Protein AF-A0A2H6NA15-F1 (afdb_monomer_lite)

Radius of gyration: 29.84 Å; chains: 1; bounding box: 79×54×82 Å

Structure (mmCIF, N/CA/C/O backbone):
data_AF-A0A2H6NA15-F1
#
_entry.id   AF-A0A2H6NA15-F1
#
loop_
_atom_site.group_PDB
_atom_site.id
_atom_site.type_symbol
_atom_site.label_atom_id
_atom_site.label_alt_id
_atom_site.label_comp_id
_atom_site.label_asym_id
_atom_site.label_entity_id
_atom_site.label_seq_id
_atom_site.pdbx_PDB_ins_code
_atom_site.Cartn_x
_atom_site.Cartn_y
_atom_site.Cartn_z
_atom_site.occupancy
_atom_site.B_iso_or_equiv
_atom_site.auth_seq_id
_atom_site.auth_comp_id
_atom_site.auth_asym_id
_atom_site.auth_atom_id
_atom_site.pdbx_PDB_model_num
ATOM 1 N N . VAL A 1 1 ? 7.762 -20.486 -12.662 1.00 96.31 1 VAL A N 1
ATOM 2 C CA . VAL A 1 1 ? 8.812 -19.721 -11.947 1.00 96.31 1 VAL A CA 1
ATOM 3 C C . VAL A 1 1 ? 10.244 -20.160 -12.254 1.00 96.31 1 VAL A C 1
ATOM 5 O O . VAL A 1 1 ? 11.024 -19.306 -12.644 1.00 96.31 1 VAL A O 1
ATOM 8 N N . ARG A 1 2 ? 10.634 -21.448 -12.155 1.00 97.88 2 ARG A N 1
ATOM 9 C CA . ARG A 1 2 ? 12.016 -21.881 -12.482 1.00 97.88 2 ARG A CA 1
ATOM 10 C C . ARG A 1 2 ? 12.431 -21.532 -13.916 1.00 97.88 2 ARG A C 1
ATOM 12 O O . ARG A 1 2 ? 13.428 -20.853 -14.122 1.00 97.88 2 ARG A O 1
ATOM 19 N N . CYS A 1 3 ? 11.664 -22.009 -14.896 1.00 98.12 3 CYS A N 1
ATOM 20 C CA . CYS A 1 3 ? 11.923 -21.750 -16.313 1.00 98.12 3 CYS A CA 1
ATOM 21 C C . CYS A 1 3 ? 11.883 -20.244 -16.616 1.00 98.12 3 CYS A C 1
ATOM 23 O O . CYS A 1 3 ? 12.750 -19.741 -17.322 1.00 98.12 3 CYS A O 1
ATOM 25 N N . ASP A 1 4 ? 10.943 -19.519 -15.996 1.00 98.50 4 ASP A N 1
ATOM 26 C CA . ASP A 1 4 ? 10.835 -18.062 -16.120 1.00 98.50 4 ASP A CA 1
ATOM 27 C C . ASP A 1 4 ? 12.110 -17.342 -15.668 1.00 98.50 4 ASP A C 1
ATOM 29 O O . ASP A 1 4 ? 12.527 -16.385 -16.311 1.00 98.50 4 ASP A O 1
ATOM 33 N N . TRP A 1 5 ? 12.759 -17.804 -14.593 1.00 98.62 5 TRP A N 1
ATOM 34 C CA . TRP A 1 5 ? 14.004 -17.205 -14.113 1.00 98.62 5 TRP A CA 1
ATOM 35 C C . TRP A 1 5 ? 15.155 -17.374 -15.110 1.00 98.62 5 TRP A C 1
ATOM 37 O O . TRP A 1 5 ? 15.854 -16.405 -15.391 1.00 98.62 5 TRP A O 1
ATOM 47 N N . TYR A 1 6 ? 15.326 -18.564 -15.695 1.00 98.56 6 TYR A N 1
ATOM 48 C CA . TYR A 1 6 ? 16.365 -18.789 -16.710 1.00 98.56 6 TYR A CA 1
ATOM 49 C C . TYR A 1 6 ? 16.108 -17.989 -17.990 1.00 98.56 6 TYR A C 1
ATOM 51 O O . TYR A 1 6 ? 17.041 -17.419 -18.552 1.00 98.56 6 TYR A O 1
ATOM 59 N N . VAL A 1 7 ? 14.848 -17.901 -18.426 1.00 98.69 7 VAL A N 1
ATOM 60 C CA . VAL A 1 7 ? 14.465 -17.069 -19.576 1.00 98.69 7 VAL A CA 1
ATOM 61 C C . VAL A 1 7 ? 14.709 -15.593 -19.275 1.00 98.69 7 VAL A C 1
ATOM 63 O O . VAL A 1 7 ? 15.292 -14.900 -20.101 1.00 98.69 7 VAL A O 1
ATOM 66 N N . TYR A 1 8 ? 14.341 -15.119 -18.084 1.00 98.81 8 TYR A N 1
ATOM 67 C CA . TYR A 1 8 ? 14.620 -13.752 -17.654 1.00 98.81 8 TYR A CA 1
ATOM 68 C C . TYR A 1 8 ? 16.123 -13.461 -17.625 1.00 98.81 8 TYR A C 1
ATOM 70 O O . TYR A 1 8 ? 16.546 -12.448 -18.170 1.00 98.81 8 TYR A O 1
ATOM 78 N N . ALA A 1 9 ? 16.934 -14.343 -17.033 1.00 98.69 9 ALA A N 1
ATOM 79 C CA . ALA A 1 9 ? 18.386 -14.182 -16.952 1.00 98.69 9 ALA A CA 1
ATOM 80 C C . ALA A 1 9 ? 19.030 -14.086 -18.345 1.00 98.69 9 ALA A C 1
ATOM 82 O O . ALA A 1 9 ? 19.882 -13.230 -18.581 1.00 98.69 9 ALA A O 1
ATOM 83 N N . PHE A 1 10 ? 18.577 -14.926 -19.280 1.00 98.69 10 PHE A N 1
ATOM 84 C CA . PHE A 1 10 ? 18.995 -14.869 -20.677 1.00 98.69 10 PHE A CA 1
ATOM 85 C C . PHE A 1 10 ? 18.565 -13.558 -21.348 1.00 98.69 10 PHE A C 1
ATOM 87 O O . PHE A 1 10 ? 19.422 -12.809 -21.808 1.00 98.69 10 PHE A O 1
ATOM 94 N N . LEU A 1 11 ? 17.261 -13.257 -21.371 1.00 98.69 11 LEU A N 1
ATOM 95 C CA . LEU A 1 11 ? 16.718 -12.094 -22.077 1.00 98.69 11 LEU A CA 1
ATOM 96 C C . LEU A 1 11 ? 17.266 -10.778 -21.529 1.00 98.69 11 LEU A C 1
ATOM 98 O O . LEU A 1 11 ? 17.682 -9.933 -22.312 1.00 98.69 11 LEU A O 1
ATOM 102 N N . SER A 1 12 ? 17.325 -10.623 -20.205 1.00 98.44 12 SER A N 1
ATOM 103 C CA . SER A 1 12 ? 17.877 -9.413 -19.589 1.00 98.44 12 SER A CA 1
ATOM 104 C C . SER A 1 12 ? 19.353 -9.227 -19.944 1.00 98.44 12 SER A C 1
ATOM 106 O O . SER A 1 12 ? 19.792 -8.111 -20.158 1.00 98.44 12 SER A O 1
ATOM 108 N N . SER A 1 13 ? 20.129 -10.292 -20.142 1.00 98.56 13 SER A N 1
ATOM 109 C CA . SER A 1 13 ? 21.535 -10.155 -20.539 1.00 98.56 13 SER A CA 1
ATOM 110 C C . SER A 1 13 ? 21.712 -9.662 -21.985 1.00 98.56 13 SER A C 1
ATOM 112 O O . SER A 1 13 ? 22.730 -9.040 -22.305 1.00 98.56 13 SER A O 1
ATOM 114 N N . LEU A 1 14 ? 20.723 -9.870 -22.864 1.00 98.25 14 LEU A N 1
ATOM 115 C CA . LEU A 1 14 ? 20.804 -9.473 -24.276 1.00 98.25 14 LEU A CA 1
ATOM 116 C C . LEU A 1 14 ? 20.887 -7.958 -24.481 1.00 98.25 14 LEU A C 1
ATOM 118 O O . LEU A 1 14 ? 21.443 -7.520 -25.486 1.00 98.25 14 LEU A O 1
ATOM 122 N N . LEU A 1 15 ? 20.427 -7.160 -23.517 1.00 96.56 15 LEU A N 1
ATOM 123 C CA . LEU A 1 15 ? 20.568 -5.704 -23.557 1.00 96.56 15 LEU A CA 1
ATOM 124 C C . LEU A 1 15 ? 22.048 -5.276 -23.587 1.00 96.56 15 LEU A C 1
ATOM 126 O O . LEU A 1 15 ? 22.415 -4.271 -24.197 1.00 96.56 15 LEU A O 1
ATOM 130 N N . TRP A 1 16 ? 22.926 -6.071 -22.974 1.00 96.94 16 TRP A N 1
ATOM 131 C CA . TRP A 1 16 ? 24.360 -5.799 -22.920 1.00 96.94 16 TRP A CA 1
ATOM 132 C C . TRP A 1 16 ? 25.145 -6.517 -24.015 1.00 96.94 16 TRP A C 1
ATOM 134 O O . TRP A 1 16 ? 26.002 -5.890 -24.638 1.00 96.94 16 TRP A O 1
ATOM 144 N N . VAL A 1 17 ? 24.862 -7.802 -24.253 1.00 98.00 17 VAL A N 1
ATOM 145 C CA . VAL A 1 17 ? 25.697 -8.684 -25.096 1.00 98.00 17 VAL A CA 1
ATOM 146 C C . VAL A 1 17 ? 25.010 -9.141 -26.391 1.00 98.00 17 VAL A C 1
ATOM 148 O O . VAL A 1 17 ? 25.634 -9.789 -27.227 1.00 98.00 17 VAL A O 1
ATOM 151 N N . GLY A 1 18 ? 23.731 -8.807 -26.588 1.00 97.69 18 GLY A N 1
ATOM 152 C CA . GLY A 1 18 ? 22.911 -9.334 -27.683 1.00 97.69 18 GLY A CA 1
ATOM 153 C C . GLY A 1 18 ? 23.485 -9.056 -29.070 1.00 97.69 18 GLY A C 1
ATOM 154 O O . GLY A 1 18 ? 23.516 -9.965 -29.894 1.00 97.69 18 GLY A O 1
ATOM 155 N N . LYS A 1 19 ? 24.023 -7.848 -29.292 1.00 98.19 19 LYS A N 1
ATOM 156 C CA . LYS A 1 19 ? 24.690 -7.470 -30.548 1.00 98.19 19 LYS A CA 1
ATOM 157 C C . LYS A 1 19 ? 25.838 -8.422 -30.895 1.00 98.19 19 LYS A C 1
ATOM 159 O O . LYS A 1 19 ? 25.821 -9.035 -31.953 1.00 98.19 19 LYS A O 1
ATOM 164 N N . GLU A 1 20 ? 26.783 -8.591 -29.974 1.00 97.62 20 GLU A N 1
ATOM 165 C CA . GLU A 1 20 ? 27.986 -9.409 -30.169 1.00 97.62 20 GLU A CA 1
ATOM 166 C C . GLU A 1 20 ? 27.647 -10.890 -30.401 1.00 97.62 20 GLU A C 1
ATOM 168 O O . GLU A 1 20 ? 28.207 -11.539 -31.284 1.00 97.62 20 GLU A O 1
ATOM 173 N N . LEU A 1 21 ? 26.703 -11.437 -29.621 1.00 98.12 21 LEU A N 1
ATOM 174 C CA . LEU A 1 21 ? 26.263 -12.823 -29.793 1.00 98.12 21 LEU A CA 1
ATOM 175 C C . LEU A 1 21 ? 25.589 -13.032 -31.146 1.00 98.12 21 LEU A C 1
ATOM 177 O O . LEU A 1 21 ? 25.849 -14.033 -31.809 1.00 98.12 21 LEU A O 1
ATOM 181 N N . TYR A 1 22 ? 24.734 -12.098 -31.555 1.00 97.94 22 TYR A N 1
ATOM 182 C CA . TYR A 1 22 ? 24.016 -12.198 -32.815 1.00 97.94 22 TYR A CA 1
ATOM 183 C C . TYR A 1 22 ? 24.946 -12.002 -34.020 1.00 97.94 22 TYR A C 1
ATOM 185 O O . TYR A 1 22 ? 24.801 -12.705 -35.007 1.00 97.94 22 TYR A O 1
ATOM 193 N N . GLU A 1 23 ? 25.948 -11.122 -33.936 1.00 97.75 23 GLU A N 1
ATOM 194 C CA . GLU A 1 23 ? 26.949 -10.939 -34.999 1.00 97.75 23 GLU A CA 1
ATOM 195 C C . GLU A 1 23 ? 27.847 -12.174 -35.186 1.00 97.75 23 GLU A C 1
ATOM 197 O O . GLU A 1 23 ? 28.204 -12.513 -36.314 1.00 97.75 23 GLU A O 1
ATOM 202 N N . LYS A 1 24 ? 28.199 -12.878 -34.102 1.00 97.56 24 LYS A N 1
ATOM 203 C CA . LYS A 1 24 ? 29.055 -14.077 -34.170 1.00 97.56 24 LYS A CA 1
ATOM 204 C C . LYS A 1 24 ? 28.301 -15.374 -34.458 1.00 97.56 24 LYS A C 1
ATOM 206 O O . LYS A 1 24 ? 28.903 -16.310 -34.989 1.00 97.56 24 LYS A O 1
ATOM 211 N N . LYS A 1 25 ? 27.049 -15.475 -34.008 1.00 97.94 25 LYS A N 1
ATOM 212 C CA . LYS A 1 25 ? 26.277 -16.723 -33.884 1.00 97.94 25 LYS A CA 1
ATOM 213 C C . LYS A 1 25 ? 24.783 -16.500 -34.145 1.00 97.94 25 LYS A C 1
ATOM 215 O O . LYS A 1 25 ? 23.935 -16.921 -33.359 1.00 97.94 25 LYS A O 1
ATOM 220 N N . ASP A 1 26 ? 24.459 -15.817 -35.240 1.00 97.06 26 ASP A N 1
ATOM 221 C CA . ASP A 1 26 ? 23.088 -15.455 -35.625 1.00 97.06 26 ASP A CA 1
ATOM 222 C C . ASP A 1 26 ? 22.143 -16.666 -35.683 1.00 97.06 26 ASP A C 1
ATOM 224 O O . ASP A 1 26 ? 21.060 -16.649 -35.102 1.00 97.06 26 ASP A O 1
ATOM 228 N N . THR A 1 27 ? 22.581 -17.751 -36.318 1.00 98.06 27 THR A N 1
ATOM 229 C CA . THR A 1 27 ? 21.784 -18.955 -36.553 1.00 98.06 27 THR A CA 1
ATOM 230 C C . THR A 1 27 ? 21.435 -19.650 -35.237 1.00 98.06 27 THR A C 1
ATOM 232 O O . THR A 1 27 ? 20.278 -20.008 -34.998 1.00 98.06 27 THR A O 1
ATOM 235 N N . GLU A 1 28 ? 22.413 -19.818 -34.344 1.00 98.25 28 GLU A N 1
ATOM 236 C CA . GLU A 1 28 ? 22.190 -20.386 -33.016 1.00 98.25 28 GLU A CA 1
ATOM 237 C C . GLU A 1 28 ? 21.327 -19.460 -32.141 1.00 98.25 28 GLU A C 1
ATOM 239 O O . GLU A 1 28 ? 20.437 -19.936 -31.430 1.00 98.25 28 GLU A O 1
ATOM 244 N N . MET A 1 29 ? 21.528 -18.142 -32.225 1.00 98.19 29 MET A N 1
ATOM 245 C CA . MET A 1 29 ? 20.717 -17.159 -31.503 1.00 98.19 29 MET A CA 1
ATOM 246 C C . MET A 1 29 ? 19.254 -17.165 -31.956 1.00 98.19 29 MET A C 1
ATOM 248 O O . MET A 1 29 ? 18.363 -17.141 -31.106 1.00 98.19 29 MET A O 1
ATOM 252 N N . GLU A 1 30 ? 18.976 -17.259 -33.257 1.00 98.00 30 GLU A N 1
ATOM 253 C CA . GLU A 1 30 ? 17.610 -17.394 -33.780 1.00 98.00 30 GLU A CA 1
ATOM 254 C C . GLU A 1 30 ? 16.923 -18.660 -33.268 1.00 98.00 30 GLU A C 1
ATOM 256 O O . GLU A 1 30 ? 15.755 -18.627 -32.873 1.00 98.00 30 GLU A O 1
ATOM 261 N N . HIS A 1 31 ? 17.654 -19.774 -33.196 1.00 98.31 31 HIS A N 1
ATOM 262 C CA . HIS A 1 31 ? 17.119 -21.014 -32.641 1.00 98.31 31 HIS A CA 1
ATOM 263 C C . HIS A 1 31 ? 16.734 -20.869 -31.158 1.00 98.31 31 HIS A C 1
ATOM 265 O O . HIS A 1 31 ? 15.649 -21.298 -30.742 1.00 98.31 31 HIS A O 1
ATOM 271 N N . ILE A 1 32 ? 17.587 -20.218 -30.358 1.00 98.31 32 ILE A N 1
ATOM 272 C CA . ILE A 1 32 ? 17.300 -19.943 -28.944 1.00 98.31 32 ILE A CA 1
ATOM 273 C C . ILE A 1 32 ? 16.090 -19.011 -28.817 1.00 98.31 32 ILE A C 1
ATOM 275 O O . ILE A 1 32 ? 15.167 -19.311 -28.059 1.00 98.31 32 ILE A O 1
ATOM 279 N N . LEU A 1 33 ? 16.046 -17.914 -29.579 1.00 98.31 33 LEU A N 1
ATOM 280 C CA . LEU A 1 33 ? 14.937 -16.957 -29.545 1.00 98.31 33 LEU A CA 1
ATOM 281 C C . LEU A 1 33 ? 13.607 -17.601 -29.964 1.00 98.31 33 LEU A C 1
ATOM 283 O O . LEU A 1 33 ? 12.594 -17.360 -29.312 1.00 98.31 33 LEU A O 1
ATOM 287 N N . SER A 1 34 ? 13.602 -18.474 -30.974 1.00 98.19 34 SER A N 1
ATOM 288 C CA . SER A 1 34 ? 12.413 -19.240 -31.379 1.00 98.19 34 SER A CA 1
ATOM 289 C C . SER A 1 34 ? 11.930 -20.197 -30.277 1.00 98.19 34 SER A C 1
ATOM 291 O O . SER A 1 34 ? 10.726 -20.330 -30.016 1.00 98.19 34 SER A O 1
ATOM 293 N N . THR A 1 35 ? 12.871 -20.824 -29.566 1.00 98.25 35 THR A N 1
ATOM 294 C CA . THR A 1 35 ? 12.565 -21.677 -28.409 1.00 98.25 35 THR A CA 1
ATOM 295 C C . THR A 1 35 ? 11.954 -20.860 -27.270 1.00 98.25 35 THR A C 1
ATOM 297 O O . THR A 1 35 ? 10.938 -21.264 -26.695 1.00 98.25 35 THR A O 1
ATOM 300 N N . VAL A 1 36 ? 12.519 -19.683 -26.978 1.00 98.31 36 VAL A N 1
ATOM 301 C CA . VAL A 1 36 ? 11.973 -18.744 -25.988 1.00 98.31 36 VAL A CA 1
ATOM 302 C C . VAL A 1 36 ? 10.577 -18.281 -26.394 1.00 98.31 36 VAL A C 1
ATOM 304 O O . VAL A 1 36 ? 9.672 -18.337 -25.569 1.00 98.31 36 VAL A O 1
ATOM 307 N N . GLU A 1 37 ? 10.348 -17.908 -27.653 1.00 98.25 37 GLU A N 1
ATOM 308 C CA . GLU A 1 37 ? 9.027 -17.490 -28.137 1.00 98.25 37 GLU A CA 1
ATOM 309 C C . GLU A 1 37 ? 7.973 -18.595 -27.950 1.00 98.25 37 GLU A C 1
ATOM 311 O O . GLU A 1 37 ? 6.856 -18.349 -27.487 1.00 98.25 37 GLU A O 1
ATOM 316 N N . THR A 1 38 ? 8.343 -19.839 -28.263 1.00 98.19 38 THR A N 1
ATOM 317 C CA . THR A 1 38 ? 7.472 -21.006 -28.078 1.00 98.19 38 THR A CA 1
ATOM 318 C C . THR A 1 38 ? 7.145 -21.233 -26.604 1.00 98.19 38 THR A C 1
ATOM 320 O O . THR A 1 38 ? 5.997 -21.535 -26.270 1.00 98.19 38 THR A O 1
ATOM 323 N N . TYR A 1 39 ? 8.132 -21.073 -25.715 1.00 98.19 39 TYR A N 1
ATOM 324 C CA . TYR A 1 39 ? 7.911 -21.116 -24.272 1.00 98.19 39 TYR A CA 1
ATOM 325 C C . TYR A 1 39 ? 6.957 -20.002 -23.833 1.00 98.19 39 TYR A C 1
ATOM 327 O O . TYR A 1 39 ? 5.943 -20.293 -23.201 1.00 98.19 39 TYR A O 1
ATOM 335 N N . MET A 1 40 ? 7.229 -18.757 -24.234 1.00 97.81 40 MET A N 1
ATOM 336 C CA . MET A 1 40 ? 6.446 -17.570 -23.887 1.00 97.81 40 MET A CA 1
ATOM 337 C C . MET A 1 40 ? 4.960 -17.728 -24.231 1.00 97.81 40 MET A C 1
ATOM 339 O O . MET A 1 40 ? 4.115 -17.498 -23.367 1.00 97.81 40 MET A O 1
ATOM 343 N N . LYS A 1 41 ? 4.638 -18.239 -25.429 1.00 96.81 41 LYS A N 1
ATOM 344 C CA . LYS A 1 41 ? 3.254 -18.497 -25.884 1.00 96.81 41 LYS A CA 1
ATOM 345 C C . LYS A 1 41 ? 2.485 -19.520 -25.037 1.00 96.81 41 LYS A C 1
ATOM 347 O O . LYS A 1 41 ? 1.259 -19.538 -25.079 1.00 96.81 41 LYS A O 1
ATOM 352 N N . ARG A 1 42 ? 3.174 -20.392 -24.293 1.00 97.00 42 ARG A N 1
ATOM 353 C CA . ARG A 1 42 ? 2.565 -21.462 -23.477 1.00 97.00 42 ARG A CA 1
ATOM 354 C C . ARG A 1 42 ? 2.486 -21.121 -21.988 1.00 97.00 42 ARG A C 1
ATOM 356 O O . ARG A 1 42 ? 1.949 -21.914 -21.213 1.00 97.00 42 ARG A O 1
ATOM 363 N N . ARG A 1 43 ? 3.050 -19.987 -21.562 1.00 97.81 43 ARG A N 1
ATOM 364 C CA . ARG A 1 43 ? 3.082 -19.596 -20.148 1.00 97.81 43 ARG A CA 1
ATOM 365 C C . ARG A 1 43 ? 1.683 -19.272 -19.643 1.00 97.81 43 ARG A C 1
ATOM 367 O O . ARG A 1 43 ? 0.911 -18.576 -20.295 1.00 97.81 43 ARG A O 1
ATOM 374 N N . GLN A 1 44 ? 1.385 -19.731 -18.433 1.00 97.50 44 GLN A N 1
ATOM 375 C CA . GLN A 1 44 ? 0.144 -19.387 -17.748 1.00 97.50 44 GLN A CA 1
ATOM 376 C C . GLN A 1 44 ? 0.246 -17.991 -17.127 1.00 97.50 44 GLN A C 1
ATOM 378 O O . GLN A 1 44 ? 1.254 -17.650 -16.507 1.00 97.50 44 GLN A O 1
ATOM 383 N N . LYS A 1 45 ? -0.825 -17.204 -17.255 1.00 97.75 45 LYS A N 1
ATOM 384 C CA . LYS A 1 45 ? -0.916 -15.811 -16.777 1.00 97.75 45 LYS A CA 1
ATOM 385 C C . LYS A 1 45 ? -1.887 -15.630 -15.611 1.00 97.75 45 LYS A C 1
ATOM 387 O O . LYS A 1 45 ? -2.354 -14.533 -15.341 1.00 97.75 45 LYS A O 1
ATOM 392 N N . THR A 1 46 ? -2.165 -16.710 -14.887 1.00 98.19 46 THR A N 1
ATOM 393 C CA . THR A 1 46 ? -3.100 -16.740 -13.748 1.00 98.19 46 THR A CA 1
ATOM 394 C C . THR A 1 46 ? -2.711 -15.796 -12.606 1.00 98.19 46 THR A C 1
ATOM 396 O O . THR A 1 46 ? -3.575 -15.360 -11.857 1.00 98.19 46 THR A O 1
ATOM 399 N N . HIS A 1 47 ? -1.425 -15.459 -12.482 1.00 98.25 47 HIS A N 1
ATOM 400 C CA . HIS A 1 47 ? -0.898 -14.562 -11.453 1.00 98.25 47 HIS A CA 1
ATOM 401 C C . HIS A 1 47 ? -1.089 -13.072 -11.772 1.00 98.25 47 HIS A C 1
ATOM 403 O O . HIS A 1 47 ? -0.988 -12.256 -10.863 1.00 98.25 47 HIS A O 1
ATOM 409 N N . VAL A 1 48 ? -1.343 -12.701 -13.034 1.00 98.50 48 VAL A N 1
ATOM 410 C CA . VAL A 1 48 ? -1.344 -11.293 -13.470 1.00 98.50 48 VAL A CA 1
ATOM 411 C C . VAL A 1 48 ? -2.393 -10.458 -12.723 1.00 98.50 48 VAL A C 1
ATOM 413 O O . VAL A 1 48 ? -1.984 -9.482 -12.098 1.00 98.50 48 VAL A O 1
ATOM 416 N N . PRO A 1 49 ? -3.685 -10.848 -12.644 1.00 98.50 49 PRO A N 1
ATOM 417 C CA . PRO A 1 49 ? -4.693 -10.030 -11.958 1.00 98.50 49 PRO A CA 1
ATOM 418 C C . PRO A 1 49 ? -4.399 -9.794 -10.469 1.00 98.50 49 PRO A C 1
ATOM 420 O O . PRO A 1 49 ? -4.820 -8.792 -9.905 1.00 98.50 49 PRO A O 1
ATOM 423 N N . MET A 1 50 ? -3.662 -10.707 -9.824 1.00 98.44 50 MET A N 1
ATOM 424 C CA . MET A 1 50 ? -3.274 -10.582 -8.414 1.00 98.44 50 MET A CA 1
ATOM 425 C C . MET A 1 50 ? -2.119 -9.592 -8.200 1.00 98.44 50 MET A C 1
ATOM 427 O O . MET A 1 50 ? -1.951 -9.083 -7.095 1.00 98.44 50 MET A O 1
ATOM 431 N N . LEU A 1 51 ? -1.303 -9.352 -9.229 1.00 98.75 51 LEU A N 1
ATOM 432 C CA . LEU A 1 51 ? -0.072 -8.562 -9.141 1.00 98.75 51 LEU A CA 1
ATOM 433 C C . LEU A 1 51 ? -0.167 -7.202 -9.843 1.00 98.75 51 LEU A C 1
ATOM 435 O O . LEU A 1 51 ? 0.745 -6.389 -9.708 1.00 98.75 51 LEU A O 1
ATOM 439 N N . GLN A 1 52 ? -1.246 -6.945 -10.581 1.00 98.75 52 GLN A N 1
ATOM 440 C CA . GLN A 1 52 ? -1.497 -5.659 -11.221 1.00 98.75 52 GLN A CA 1
ATOM 441 C C . GLN A 1 52 ? -1.834 -4.574 -10.192 1.00 98.75 52 GLN A C 1
ATOM 443 O O . GLN A 1 52 ? -2.711 -4.754 -9.347 1.00 98.75 52 GLN A O 1
ATOM 448 N N . VAL A 1 53 ? -1.166 -3.421 -10.311 1.00 98.88 53 VAL A N 1
ATOM 449 C CA . VAL A 1 53 ? -1.531 -2.213 -9.553 1.00 98.88 53 VAL A CA 1
ATOM 450 C C . VAL A 1 53 ? -2.842 -1.640 -10.070 1.00 98.88 53 VAL A C 1
ATOM 452 O O . VAL A 1 53 ? -3.684 -1.279 -9.260 1.00 98.88 53 VAL A O 1
ATOM 455 N N . TRP A 1 54 ? -3.040 -1.621 -11.389 1.00 98.81 54 TRP A N 1
ATOM 456 C CA . TRP A 1 54 ? -4.300 -1.264 -12.037 1.00 98.81 54 TRP A CA 1
ATOM 457 C C . TRP A 1 54 ? -4.775 -2.387 -12.943 1.00 98.81 54 TRP A C 1
ATOM 459 O O . TRP A 1 54 ? -3.987 -2.916 -13.727 1.00 98.81 54 TRP A O 1
ATOM 469 N N . SER A 1 55 ? -6.064 -2.716 -12.874 1.00 98.44 55 SER A N 1
ATOM 470 C CA . SER A 1 55 ? -6.667 -3.689 -13.791 1.00 98.44 55 SER A CA 1
ATOM 471 C C . SER A 1 55 ? -7.080 -3.084 -15.137 1.00 98.44 55 SER A C 1
ATOM 473 O O . SER A 1 55 ? -7.420 -3.829 -16.052 1.00 98.44 55 SER A O 1
ATOM 475 N N . ALA A 1 56 ? -7.111 -1.752 -15.270 1.00 98.19 56 ALA A N 1
ATOM 476 C CA . ALA A 1 56 ? -7.377 -1.092 -16.546 1.00 98.19 56 ALA A CA 1
ATOM 477 C C . ALA A 1 56 ? -6.150 -1.136 -17.470 1.00 98.19 56 ALA A C 1
ATOM 479 O O . ALA A 1 56 ? -5.041 -0.807 -17.058 1.00 98.19 56 ALA A O 1
ATOM 480 N N . ASP A 1 57 ? -6.374 -1.434 -18.752 1.00 96.75 57 ASP A N 1
ATOM 481 C CA . ASP A 1 57 ? -5.320 -1.396 -19.780 1.00 96.75 57 ASP A CA 1
ATOM 482 C C . ASP A 1 57 ? -4.989 0.026 -20.261 1.00 96.75 57 ASP A C 1
ATOM 484 O O . ASP A 1 57 ? -4.013 0.240 -20.978 1.00 96.75 57 ASP A O 1
ATOM 488 N N . LYS A 1 58 ? -5.823 1.011 -19.908 1.00 96.94 58 LYS A N 1
ATOM 489 C CA . LYS A 1 58 ? -5.654 2.417 -20.287 1.00 96.94 58 LYS A CA 1
ATOM 490 C C . LYS A 1 58 ? -5.443 3.289 -19.048 1.00 96.94 58 LYS A C 1
ATOM 492 O O . LYS A 1 58 ? -6.129 3.076 -18.051 1.00 96.94 58 LYS A O 1
ATOM 497 N N . PRO A 1 59 ? -4.577 4.314 -19.129 1.00 97.69 59 PRO A N 1
ATOM 498 C CA . PRO A 1 59 ? -3.777 4.689 -20.302 1.00 97.69 59 PRO A CA 1
ATOM 499 C C . PRO A 1 59 ? -2.551 3.792 -20.535 1.00 97.69 59 PRO A C 1
ATOM 501 O O . PRO A 1 59 ? -2.075 3.733 -21.666 1.00 97.69 59 PRO A O 1
ATOM 504 N N . HIS A 1 60 ? -2.090 3.054 -19.517 1.00 98.44 60 HIS A N 1
ATOM 505 C CA . HIS A 1 60 ? -0.961 2.130 -19.645 1.00 98.44 60 HIS A CA 1
ATOM 506 C C . HIS A 1 60 ? -1.316 0.739 -19.109 1.00 98.44 60 HIS A C 1
ATOM 508 O O . HIS A 1 60 ? -1.683 0.626 -17.933 1.00 98.44 60 HIS A O 1
ATOM 514 N N . PRO A 1 61 ? -1.150 -0.324 -19.913 1.00 98.38 61 PRO A N 1
ATOM 515 C CA . PRO A 1 61 ? -1.347 -1.679 -19.432 1.00 98.38 61 PRO A CA 1
ATOM 516 C C . PRO A 1 61 ? -0.260 -2.048 -18.419 1.00 98.38 61 PRO A C 1
ATOM 518 O O . PRO A 1 61 ? 0.920 -1.738 -18.593 1.00 98.38 61 PRO A O 1
ATOM 521 N N . GLN A 1 62 ? -0.666 -2.739 -17.356 1.00 98.62 62 GLN A N 1
ATOM 522 C CA . GLN A 1 62 ? 0.250 -3.307 -16.371 1.00 98.62 62 GLN A CA 1
ATOM 523 C C . GLN A 1 62 ? 0.667 -4.701 -16.855 1.00 98.62 62 GLN A C 1
ATOM 525 O O . GLN A 1 62 ? -0.021 -5.698 -16.610 1.00 98.62 62 GLN A O 1
ATOM 530 N N . GLU A 1 63 ? 1.754 -4.745 -17.624 1.00 98.69 63 GLU A N 1
ATOM 531 C CA . GLU A 1 63 ? 2.195 -5.929 -18.366 1.00 98.69 63 GLU A CA 1
ATOM 532 C C . GLU A 1 63 ? 2.923 -6.952 -17.492 1.00 98.69 63 GLU A C 1
ATOM 534 O O . GLU A 1 63 ? 3.662 -6.618 -16.567 1.00 98.69 63 GLU A O 1
ATOM 539 N N . GLU A 1 64 ? 2.778 -8.232 -17.825 1.00 98.69 64 GLU A N 1
ATOM 540 C CA . GLU A 1 64 ? 3.560 -9.287 -17.189 1.00 98.69 64 GLU A CA 1
ATOM 541 C C . GLU A 1 64 ? 5.047 -9.148 -17.565 1.00 98.69 64 GLU A C 1
ATOM 543 O O . GLU A 1 64 ? 5.387 -8.958 -18.733 1.00 98.69 64 GLU A O 1
ATOM 548 N N . TYR A 1 65 ? 5.944 -9.230 -16.575 1.00 98.75 65 TYR A N 1
ATOM 549 C CA . TYR A 1 65 ? 7.335 -8.775 -16.725 1.00 98.75 65 TYR A CA 1
ATOM 550 C C . TYR A 1 65 ? 8.107 -9.441 -17.874 1.00 98.75 65 TYR A C 1
ATOM 552 O O . TYR A 1 65 ? 8.934 -8.794 -18.515 1.00 98.75 65 TYR A O 1
ATOM 560 N N . LEU A 1 66 ? 7.857 -10.727 -18.145 1.00 98.75 66 LEU A N 1
ATOM 561 C CA . LEU A 1 66 ? 8.520 -11.439 -19.234 1.00 98.75 66 LEU A CA 1
ATOM 562 C C . LEU A 1 66 ? 7.923 -11.105 -20.601 1.00 98.75 66 LEU A C 1
ATOM 564 O O . LEU A 1 66 ? 8.677 -11.083 -21.568 1.00 98.75 66 LEU A O 1
ATOM 568 N N . ASP A 1 67 ? 6.618 -10.840 -20.705 1.00 98.75 67 ASP A N 1
ATOM 569 C CA . ASP A 1 67 ? 6.034 -10.351 -21.965 1.00 98.75 67 ASP A CA 1
ATOM 570 C C . ASP A 1 67 ? 6.579 -8.968 -22.310 1.00 98.75 67 ASP A C 1
ATOM 572 O O . ASP A 1 67 ? 6.994 -8.738 -23.446 1.00 98.75 67 ASP A O 1
ATOM 576 N N . CYS A 1 68 ? 6.648 -8.085 -21.310 1.00 98.75 68 CYS A N 1
ATOM 577 C CA . CYS A 1 68 ? 7.186 -6.740 -21.471 1.00 98.75 68 CYS A CA 1
ATOM 578 C C . CYS A 1 68 ? 8.659 -6.794 -21.910 1.00 98.75 68 CYS A C 1
ATOM 580 O O . CYS A 1 68 ? 9.035 -6.205 -22.924 1.00 98.75 68 CYS A O 1
ATOM 582 N N . LEU A 1 69 ? 9.485 -7.589 -21.214 1.00 98.81 69 LEU A N 1
ATOM 583 C CA . LEU A 1 69 ? 10.891 -7.785 -21.575 1.00 98.81 69 LEU A CA 1
ATOM 584 C C . LEU A 1 69 ? 11.049 -8.430 -22.957 1.00 98.81 69 LEU A C 1
ATOM 586 O O . LEU A 1 69 ? 11.925 -8.045 -23.727 1.00 98.81 69 LEU A O 1
ATOM 590 N N . TRP A 1 70 ? 10.195 -9.390 -23.312 1.00 98.75 70 TRP A N 1
ATOM 591 C CA . TRP A 1 70 ? 10.215 -9.990 -24.642 1.00 98.75 70 TRP A CA 1
ATOM 592 C C . TRP A 1 70 ? 9.924 -8.958 -25.734 1.00 98.75 70 TRP A C 1
ATOM 594 O O . TRP A 1 70 ? 10.665 -8.898 -26.714 1.00 98.75 70 TRP A O 1
ATOM 604 N N . ALA A 1 71 ? 8.911 -8.106 -25.556 1.00 98.69 71 ALA A N 1
ATOM 605 C CA . ALA A 1 71 ? 8.610 -7.018 -26.486 1.00 98.69 71 ALA A CA 1
ATOM 606 C C . ALA A 1 71 ? 9.788 -6.035 -26.620 1.00 98.69 71 ALA A C 1
ATOM 608 O O . ALA A 1 71 ? 10.138 -5.642 -27.736 1.00 98.69 71 ALA A O 1
ATOM 609 N N . GLN A 1 72 ? 10.456 -5.713 -25.507 1.00 98.75 72 GLN A N 1
ATOM 610 C CA . GLN A 1 72 ? 11.659 -4.874 -25.492 1.00 98.75 72 GLN A CA 1
ATOM 611 C C . GLN A 1 72 ? 12.808 -5.493 -26.295 1.00 98.75 72 GLN A C 1
ATOM 613 O O . GLN A 1 72 ? 13.394 -4.830 -27.153 1.00 98.75 72 GLN A O 1
ATOM 618 N N . ILE A 1 73 ? 13.092 -6.783 -26.090 1.00 98.62 73 ILE A N 1
ATOM 619 C CA . ILE A 1 73 ? 14.121 -7.501 -26.853 1.00 98.62 73 ILE A CA 1
ATOM 620 C C . ILE A 1 73 ? 13.759 -7.599 -28.337 1.00 98.62 73 ILE A C 1
ATOM 622 O O . ILE A 1 73 ? 14.627 -7.410 -29.188 1.00 98.62 73 ILE A O 1
ATOM 626 N N . GLN A 1 74 ? 12.491 -7.838 -28.678 1.00 98.50 74 GLN A N 1
ATOM 627 C CA . GLN A 1 74 ? 12.047 -7.863 -30.074 1.00 98.50 74 GLN A CA 1
ATOM 628 C C . GLN A 1 74 ? 12.230 -6.507 -30.759 1.00 98.50 74 GLN A C 1
ATOM 630 O O . GLN A 1 74 ? 12.701 -6.451 -31.897 1.00 98.50 74 GLN A O 1
ATOM 635 N N . LYS A 1 75 ? 11.928 -5.405 -30.061 1.00 98.25 75 LYS A N 1
ATOM 636 C CA . LYS A 1 75 ? 12.224 -4.061 -30.562 1.00 98.25 75 LYS A CA 1
ATOM 637 C C . LYS A 1 75 ? 13.729 -3.853 -30.752 1.00 98.25 75 LYS A C 1
ATOM 639 O O . LYS A 1 75 ? 14.131 -3.418 -31.825 1.00 98.25 75 LYS A O 1
ATOM 644 N N . MET A 1 76 ? 14.558 -4.210 -29.771 1.00 97.81 76 MET A N 1
ATOM 645 C CA . MET A 1 76 ? 16.018 -4.079 -29.876 1.00 97.81 76 MET A CA 1
ATOM 646 C C . MET A 1 76 ? 16.589 -4.892 -31.047 1.00 97.81 76 MET A C 1
ATOM 648 O O . MET A 1 76 ? 17.426 -4.393 -31.795 1.00 97.81 76 MET A O 1
ATOM 652 N N . LYS A 1 77 ? 16.102 -6.119 -31.260 1.00 98.00 77 LYS A N 1
ATOM 653 C CA . LYS A 1 77 ? 16.462 -6.949 -32.417 1.00 98.00 77 LYS A CA 1
ATOM 654 C C . LYS A 1 77 ? 16.076 -6.271 -33.735 1.00 98.00 77 LYS A C 1
ATOM 656 O O . LYS A 1 77 ? 16.889 -6.225 -34.657 1.00 98.00 77 LYS A O 1
ATOM 661 N N . LYS A 1 78 ? 14.857 -5.723 -33.823 1.00 97.94 78 LYS A N 1
ATOM 662 C CA . LYS A 1 78 ? 14.381 -4.963 -34.993 1.00 97.94 78 LYS A CA 1
ATOM 663 C C . LYS A 1 78 ? 15.249 -3.731 -35.268 1.00 97.94 78 LYS A C 1
ATOM 665 O O . LYS A 1 78 ? 15.485 -3.408 -36.426 1.00 97.94 78 LYS A O 1
ATOM 670 N N . ASP A 1 79 ? 15.764 -3.105 -34.217 1.00 97.56 79 ASP A N 1
ATOM 671 C CA . ASP A 1 79 ? 16.665 -1.953 -34.285 1.00 97.56 79 ASP A CA 1
ATOM 672 C C . ASP A 1 79 ? 18.147 -2.369 -34.425 1.00 97.56 79 ASP A C 1
ATOM 674 O O . ASP A 1 79 ? 19.056 -1.632 -34.042 1.00 97.56 79 ASP A O 1
ATOM 678 N N . HIS A 1 80 ? 18.411 -3.560 -34.975 1.00 97.62 80 HIS A N 1
ATOM 679 C CA . HIS A 1 80 ? 19.754 -4.094 -35.235 1.00 97.62 80 HIS A CA 1
ATOM 680 C C . HIS A 1 80 ? 20.659 -4.128 -33.994 1.00 97.62 80 HIS A C 1
ATOM 682 O O . HIS A 1 80 ? 21.852 -3.810 -34.060 1.00 97.62 80 HIS A O 1
ATOM 688 N N . TRP A 1 81 ? 20.078 -4.498 -32.851 1.00 97.69 81 TRP A N 1
ATOM 689 C CA . TRP A 1 81 ? 20.754 -4.594 -31.557 1.00 97.69 81 TRP A CA 1
ATOM 690 C C . TRP A 1 81 ? 21.454 -3.300 -31.120 1.00 97.69 81 TRP A C 1
ATOM 692 O O . TRP A 1 81 ? 22.428 -3.343 -30.366 1.00 97.69 81 TRP A O 1
ATOM 702 N N . GLN A 1 82 ? 20.979 -2.149 -31.601 1.00 95.25 82 GLN A N 1
ATOM 703 C CA . GLN A 1 82 ? 21.444 -0.841 -31.154 1.00 95.25 82 GLN A CA 1
ATOM 704 C C . GLN A 1 82 ? 20.562 -0.324 -30.017 1.00 95.25 82 GLN A C 1
ATOM 706 O O . GLN A 1 82 ? 19.340 -0.441 -30.052 1.00 95.25 82 GLN A O 1
ATOM 711 N N . GLU A 1 83 ? 21.200 0.288 -29.027 1.00 93.44 83 GLU A N 1
ATOM 712 C CA . GLU A 1 83 ? 20.561 0.977 -27.906 1.00 93.44 83 GLU A CA 1
ATOM 713 C C . GLU A 1 83 ? 21.332 2.263 -27.602 1.00 93.44 83 GLU A C 1
ATOM 715 O O . GLU A 1 83 ? 22.459 2.447 -28.074 1.00 93.44 83 GLU A O 1
ATOM 720 N N . ARG A 1 84 ? 20.705 3.191 -26.878 1.00 89.81 84 ARG A N 1
ATOM 721 C CA . ARG A 1 84 ? 21.253 4.547 -26.693 1.00 89.81 84 ARG A CA 1
ATOM 722 C C . ARG A 1 84 ? 21.660 4.875 -25.261 1.00 89.81 84 ARG A C 1
ATOM 724 O O . ARG A 1 84 ? 22.110 5.987 -25.011 1.00 89.81 84 ARG A O 1
ATOM 731 N N . HIS A 1 85 ? 21.525 3.971 -24.304 1.00 93.81 85 HIS A N 1
ATOM 732 C CA . HIS A 1 85 ? 21.607 4.344 -22.893 1.00 93.81 85 HIS A CA 1
ATOM 733 C C . HIS A 1 85 ? 22.850 3.822 -22.176 1.00 93.81 85 HIS A C 1
ATOM 735 O O . HIS A 1 85 ? 23.467 4.567 -21.414 1.00 93.81 85 HIS A O 1
ATOM 741 N N . ILE A 1 86 ? 23.242 2.572 -22.424 1.00 94.56 86 ILE A N 1
ATOM 742 C CA . ILE A 1 86 ? 24.249 1.866 -21.627 1.00 94.56 86 ILE A CA 1
ATOM 743 C C . ILE A 1 86 ? 25.632 2.511 -21.826 1.00 94.56 86 ILE A C 1
ATOM 745 O O . ILE A 1 86 ? 26.157 2.521 -22.945 1.00 94.56 86 ILE A O 1
ATOM 749 N N . PRO A 1 87 ? 26.291 3.012 -20.764 1.00 93.06 87 PRO A N 1
ATOM 750 C CA . PRO A 1 87 ? 27.683 3.427 -20.861 1.00 93.06 87 PRO A CA 1
ATOM 751 C C . PRO A 1 87 ? 28.571 2.192 -21.058 1.00 93.06 87 PRO A C 1
ATOM 753 O O . PRO A 1 87 ? 28.499 1.226 -20.297 1.00 93.06 87 PRO A O 1
ATOM 756 N N . ARG A 1 88 ? 29.438 2.224 -22.077 1.00 93.62 88 ARG A N 1
ATOM 757 C CA . ARG A 1 88 ? 30.335 1.113 -22.443 1.00 93.62 88 ARG A CA 1
ATOM 758 C C . ARG A 1 88 ? 31.802 1.564 -22.396 1.00 93.62 88 ARG A C 1
ATOM 760 O O . ARG A 1 88 ? 32.405 1.760 -23.449 1.00 93.62 88 ARG A O 1
ATOM 767 N N . PRO A 1 89 ? 32.400 1.743 -21.198 1.00 94.50 89 PRO A N 1
ATOM 768 C CA . PRO A 1 89 ? 33.761 2.276 -21.064 1.00 94.50 89 PRO A CA 1
ATOM 769 C C . PRO A 1 89 ? 34.823 1.478 -21.826 1.00 94.50 89 PRO A C 1
ATOM 771 O O . PRO A 1 89 ? 35.795 2.055 -22.301 1.00 94.50 89 PRO A O 1
ATOM 774 N N . TYR A 1 90 ? 34.624 0.166 -21.985 1.00 95.06 90 TYR A N 1
ATOM 775 C CA . TYR A 1 90 ? 35.533 -0.715 -22.722 1.00 95.06 90 TYR A CA 1
ATOM 776 C C . TYR A 1 90 ? 35.716 -0.321 -24.196 1.00 95.06 90 TYR A C 1
ATOM 778 O O . TYR A 1 90 ? 36.764 -0.619 -24.756 1.00 95.06 90 TYR A O 1
ATOM 786 N N . LEU A 1 91 ? 34.771 0.407 -24.808 1.00 93.75 91 LEU A N 1
ATOM 787 C CA . LEU A 1 91 ? 34.922 0.914 -26.180 1.00 93.75 91 LEU A CA 1
ATOM 788 C C . LEU A 1 91 ? 36.080 1.915 -26.316 1.00 93.75 91 LEU A C 1
ATOM 790 O O . LEU A 1 91 ? 36.660 2.037 -27.388 1.00 93.75 91 LEU A O 1
ATOM 794 N N . ALA A 1 92 ? 36.458 2.608 -25.236 1.00 95.62 92 ALA A N 1
ATOM 795 C CA . ALA A 1 92 ? 37.620 3.500 -25.233 1.00 95.62 92 ALA A CA 1
ATOM 796 C C . ALA A 1 92 ? 38.964 2.744 -25.234 1.00 95.62 92 ALA A C 1
ATOM 798 O O . ALA A 1 92 ? 40.013 3.358 -25.415 1.00 95.62 92 ALA A O 1
ATOM 799 N N . PHE A 1 93 ? 38.938 1.425 -25.026 1.00 96.12 93 PHE A N 1
ATOM 800 C CA . PHE A 1 93 ? 40.115 0.562 -24.928 1.00 96.12 93 PHE A CA 1
ATOM 801 C C . PHE A 1 93 ? 40.152 -0.493 -26.039 1.00 96.12 93 PHE A C 1
ATOM 803 O O . PHE A 1 93 ? 40.830 -1.506 -25.886 1.00 96.12 93 PHE A O 1
ATOM 810 N N . ASP A 1 94 ? 39.446 -0.264 -27.149 1.00 92.88 94 ASP A N 1
ATOM 811 C CA . ASP A 1 94 ? 39.323 -1.215 -28.261 1.00 92.88 94 ASP A CA 1
ATOM 812 C C . ASP A 1 94 ? 40.691 -1.731 -28.739 1.00 92.88 94 ASP A C 1
ATOM 814 O O . ASP A 1 94 ? 40.934 -2.934 -28.760 1.00 92.88 94 ASP A O 1
ATOM 818 N N . SER A 1 95 ? 41.655 -0.826 -28.947 1.00 92.44 95 SER A N 1
ATOM 819 C CA . SER A 1 95 ? 43.016 -1.181 -29.371 1.00 92.44 95 SER A CA 1
ATOM 820 C C . SER A 1 95 ? 43.751 -2.114 -28.403 1.00 92.44 95 SER A C 1
ATOM 822 O O . SER A 1 95 ? 44.610 -2.873 -28.828 1.00 92.44 95 SER A O 1
ATOM 824 N N . VAL A 1 96 ? 43.440 -2.053 -27.105 1.00 94.56 96 VAL A N 1
ATOM 825 C CA . VAL A 1 96 ? 44.057 -2.909 -26.080 1.00 94.56 96 VAL A CA 1
ATOM 826 C C . VAL A 1 96 ? 43.299 -4.230 -25.962 1.00 94.56 96 VAL A C 1
ATOM 828 O O . VAL A 1 96 ? 43.902 -5.294 -25.853 1.00 94.56 96 VAL A O 1
ATOM 831 N N . LEU A 1 97 ? 41.966 -4.177 -25.977 1.00 94.25 97 LEU A N 1
ATOM 832 C CA . LEU A 1 97 ? 41.116 -5.344 -25.751 1.00 94.25 97 LEU A CA 1
ATOM 833 C C . LEU A 1 97 ? 41.063 -6.284 -26.962 1.00 94.25 97 LEU A C 1
ATOM 835 O O . LEU A 1 97 ? 40.895 -7.485 -26.767 1.00 94.25 97 LEU A O 1
ATOM 839 N N . CYS A 1 98 ? 41.258 -5.783 -28.185 1.00 91.38 98 CYS A N 1
ATOM 840 C CA . CYS A 1 98 ? 41.348 -6.623 -29.382 1.00 91.38 98 CYS A CA 1
ATOM 841 C C . CYS A 1 98 ? 42.583 -7.539 -29.392 1.00 91.38 98 CYS A C 1
ATOM 843 O O . CYS A 1 98 ? 42.538 -8.606 -30.002 1.00 91.38 98 CYS A O 1
ATOM 845 N N . GLU A 1 99 ? 43.671 -7.149 -28.721 1.00 93.25 99 GLU A N 1
ATOM 846 C CA . GLU A 1 99 ? 44.891 -7.962 -28.606 1.00 93.25 99 GLU A CA 1
ATOM 847 C C . GLU A 1 99 ? 44.802 -9.009 -27.482 1.00 93.25 99 GLU A C 1
ATOM 849 O O . GLU A 1 99 ? 45.611 -9.939 -27.421 1.00 93.25 99 GLU A O 1
ATOM 854 N N . ALA A 1 100 ? 43.821 -8.883 -26.583 1.00 94.50 100 ALA A N 1
ATOM 855 C CA . ALA A 1 100 ? 43.649 -9.796 -25.465 1.00 94.50 100 ALA A CA 1
ATOM 856 C C . ALA A 1 100 ? 43.089 -11.158 -25.915 1.00 94.50 100 ALA A C 1
ATOM 858 O O . ALA A 1 100 ? 42.185 -11.259 -26.746 1.00 94.50 100 ALA A O 1
ATOM 859 N N . LEU A 1 101 ? 43.597 -12.236 -25.311 1.00 95.12 101 LEU A N 1
ATOM 860 C CA . LEU A 1 101 ? 43.099 -13.589 -25.559 1.00 95.12 101 LEU A CA 1
ATOM 861 C C . LEU A 1 101 ? 41.754 -13.810 -24.855 1.00 95.12 101 LEU A C 1
ATOM 863 O O . LEU A 1 101 ? 41.603 -13.542 -23.664 1.00 95.12 101 LEU A O 1
ATOM 867 N N . GLN A 1 102 ? 40.781 -14.344 -25.592 1.00 96.06 102 GLN A N 1
ATOM 868 C CA . GLN A 1 102 ? 39.482 -14.730 -25.041 1.00 96.06 102 GLN A CA 1
ATOM 869 C C . GLN A 1 102 ? 39.583 -16.026 -24.226 1.00 96.06 102 GLN A C 1
ATOM 871 O O . GLN A 1 102 ? 40.439 -16.878 -24.469 1.00 96.06 102 GLN A O 1
ATOM 876 N N . HIS A 1 103 ? 38.652 -16.199 -23.289 1.00 96.81 103 HIS A N 1
ATOM 877 C CA . HIS A 1 103 ? 38.528 -17.403 -22.472 1.00 96.81 103 HIS A CA 1
ATOM 878 C C . HIS A 1 103 ? 37.253 -18.170 -22.821 1.00 96.81 103 HIS A C 1
ATOM 880 O O . HIS A 1 103 ? 36.200 -17.577 -23.046 1.00 96.81 103 HIS A O 1
ATOM 886 N N . ASN A 1 104 ? 37.337 -19.500 -22.794 1.00 97.88 104 ASN A N 1
ATOM 887 C CA . ASN A 1 104 ? 36.167 -20.361 -22.922 1.00 97.88 104 ASN A CA 1
ATOM 888 C C . ASN A 1 104 ? 35.523 -20.573 -21.553 1.00 97.88 104 ASN A C 1
ATOM 890 O O . ASN A 1 104 ? 36.195 -20.968 -20.597 1.00 97.88 104 ASN A O 1
ATOM 894 N N . LEU A 1 105 ? 34.212 -20.352 -21.473 1.00 97.56 105 LEU A N 1
ATOM 895 C CA . LEU A 1 105 ? 33.439 -20.741 -20.299 1.00 97.56 105 LEU A CA 1
ATOM 896 C C . LEU A 1 105 ? 33.324 -22.274 -20.238 1.00 97.56 105 LEU A C 1
ATOM 898 O O . LEU A 1 105 ? 33.159 -22.915 -21.281 1.00 97.56 105 LEU A O 1
ATOM 902 N N . PRO A 1 106 ? 33.393 -22.883 -19.042 1.00 98.19 106 PRO A N 1
ATOM 903 C CA . PRO A 1 106 ? 33.124 -24.306 -18.897 1.00 98.19 106 PRO A CA 1
ATOM 904 C C . PRO A 1 106 ? 31.661 -24.614 -19.261 1.00 98.19 106 PRO A C 1
ATOM 906 O O . PRO A 1 106 ? 30.794 -23.750 -19.090 1.00 98.19 106 PRO A O 1
ATOM 909 N N . PRO A 1 107 ? 31.349 -25.845 -19.709 1.00 97.88 107 PRO A N 1
ATOM 910 C CA . PRO A 1 107 ? 29.968 -26.275 -19.877 1.00 97.88 107 PRO A CA 1
ATOM 911 C C . PRO A 1 107 ? 29.171 -26.056 -18.587 1.00 97.88 107 PRO A C 1
ATOM 913 O O . PRO A 1 107 ? 29.538 -26.556 -17.524 1.00 97.88 107 PRO A O 1
ATOM 916 N N . PHE A 1 108 ? 28.078 -25.301 -18.681 1.00 97.44 108 PHE A N 1
ATOM 917 C CA . PHE A 1 108 ? 27.217 -25.001 -17.544 1.00 97.44 108 PHE A CA 1
ATOM 918 C C . PHE A 1 108 ? 25.964 -25.872 -17.589 1.00 97.44 108 PHE A C 1
ATOM 920 O O . PHE A 1 108 ? 25.189 -25.810 -18.544 1.00 97.44 108 PHE A O 1
ATOM 927 N N . MET A 1 109 ? 25.739 -26.652 -16.533 1.00 97.25 109 MET A N 1
ATOM 928 C CA . MET A 1 109 ? 24.479 -27.361 -16.326 1.00 97.25 109 MET A CA 1
ATOM 929 C C . MET A 1 109 ? 23.690 -26.673 -15.208 1.00 97.25 109 MET A C 1
ATOM 931 O O . MET A 1 109 ? 24.197 -26.588 -14.086 1.00 97.25 109 MET A O 1
ATOM 935 N N . PRO A 1 110 ? 22.461 -26.190 -15.468 1.00 96.75 110 PRO A N 1
ATOM 936 C CA . PRO A 1 110 ? 21.649 -25.575 -14.428 1.00 96.75 110 PRO A CA 1
ATOM 937 C C . PRO A 1 110 ? 21.349 -26.600 -13.319 1.00 96.75 110 PRO A C 1
ATOM 939 O O . PRO A 1 110 ? 20.861 -27.688 -13.642 1.00 96.75 110 PRO A O 1
ATOM 942 N N . PRO A 1 111 ? 21.580 -26.277 -12.028 1.00 97.19 111 PRO A N 1
ATOM 943 C CA . PRO A 1 111 ? 21.332 -27.208 -10.925 1.00 97.19 111 PRO A CA 1
ATOM 944 C C . PRO A 1 111 ? 19.907 -27.762 -10.982 1.00 97.19 111 PRO A C 1
ATOM 946 O O . PRO A 1 111 ? 18.989 -26.956 -11.153 1.00 97.19 111 PRO A O 1
ATOM 949 N N . PRO A 1 112 ? 19.678 -29.084 -10.873 1.00 97.56 112 PRO A N 1
ATOM 950 C CA . PRO A 1 112 ? 18.349 -29.673 -11.028 1.00 97.56 112 PRO A CA 1
ATOM 951 C C . PRO A 1 112 ? 17.354 -29.102 -10.012 1.00 97.56 112 PRO A C 1
ATOM 953 O O . PRO A 1 112 ? 17.733 -28.549 -8.983 1.00 97.56 112 PRO A O 1
ATOM 956 N N . HIS A 1 113 ? 16.063 -29.183 -10.328 1.00 97.75 113 HIS A N 1
ATOM 957 C CA . HIS A 1 113 ? 15.034 -28.764 -9.382 1.00 97.75 113 HIS A CA 1
ATOM 958 C C . HIS A 1 113 ? 14.986 -29.734 -8.199 1.00 97.75 113 HIS A C 1
ATOM 960 O O . HIS A 1 113 ? 14.984 -30.948 -8.398 1.00 97.75 113 HIS A O 1
ATOM 966 N N . ALA A 1 114 ? 14.910 -29.180 -6.995 1.00 97.19 114 ALA A N 1
ATOM 967 C CA . ALA A 1 114 ? 14.724 -29.910 -5.753 1.00 97.19 114 ALA A CA 1
ATOM 968 C C . ALA A 1 114 ? 13.586 -29.280 -4.935 1.00 97.19 114 ALA A C 1
ATOM 970 O O . ALA A 1 114 ? 13.182 -28.143 -5.187 1.00 97.19 114 ALA A O 1
ATOM 971 N N . ALA A 1 115 ? 13.054 -30.022 -3.963 1.00 97.12 115 ALA A N 1
ATOM 972 C CA . ALA A 1 115 ? 11.903 -29.591 -3.165 1.00 97.12 115 ALA A CA 1
ATOM 973 C C . ALA A 1 115 ? 12.173 -28.324 -2.329 1.00 97.12 115 ALA A C 1
ATOM 975 O O . ALA A 1 115 ? 11.251 -27.573 -2.029 1.00 97.12 115 ALA A O 1
ATOM 976 N N . ASP A 1 116 ? 13.434 -28.072 -1.986 1.00 97.06 116 ASP A N 1
ATOM 977 C CA . ASP A 1 116 ? 13.926 -26.889 -1.274 1.00 97.06 116 ASP A CA 1
ATOM 978 C C . ASP A 1 116 ? 14.250 -25.706 -2.206 1.00 97.06 116 ASP A C 1
ATOM 980 O O . ASP A 1 116 ? 14.625 -24.627 -1.747 1.00 97.06 116 ASP A O 1
ATOM 984 N N . SER A 1 117 ? 14.111 -25.880 -3.523 1.00 97.69 117 SER A N 1
ATOM 985 C CA . SER A 1 117 ? 14.400 -24.823 -4.484 1.00 97.69 117 SER A CA 1
ATOM 986 C C . SER A 1 117 ? 13.363 -23.705 -4.412 1.00 97.69 117 SER A C 1
ATOM 988 O O . SER A 1 117 ? 12.201 -23.892 -4.777 1.00 97.69 117 SER A O 1
ATOM 990 N N . VAL A 1 118 ? 13.816 -22.506 -4.053 1.00 98.06 118 VAL A N 1
ATOM 991 C CA . VAL A 1 118 ? 12.998 -21.290 -4.052 1.00 98.06 118 VAL A CA 1
ATOM 992 C C . VAL A 1 118 ? 13.367 -20.428 -5.254 1.00 98.06 118 VAL A C 1
ATOM 994 O O . VAL A 1 118 ? 14.530 -20.082 -5.456 1.00 98.06 118 VAL A O 1
ATOM 997 N N . TYR A 1 119 ? 12.368 -20.068 -6.057 1.00 97.88 119 TYR A N 1
ATOM 998 C CA . TYR A 1 119 ? 12.535 -19.206 -7.227 1.00 97.88 119 TYR A CA 1
ATOM 999 C C . TYR A 1 119 ? 11.824 -17.869 -7.007 1.00 97.88 119 TYR A C 1
ATOM 1001 O O . TYR A 1 119 ? 10.816 -17.835 -6.296 1.00 97.88 119 TYR A O 1
ATOM 1009 N N . PRO A 1 120 ? 12.285 -16.781 -7.648 1.00 97.88 120 PRO A N 1
ATOM 1010 C CA . PRO A 1 120 ? 11.570 -15.515 -7.611 1.00 97.88 120 PRO A CA 1
ATOM 1011 C C . PRO A 1 120 ? 10.129 -15.653 -8.113 1.00 97.88 120 PRO A C 1
ATOM 1013 O O . PRO A 1 120 ? 9.853 -16.371 -9.080 1.00 97.88 120 PRO A O 1
ATOM 1016 N N . MET A 1 121 ? 9.217 -14.931 -7.464 1.00 98.00 121 MET A N 1
ATOM 1017 C CA . MET A 1 121 ? 7.844 -14.779 -7.939 1.00 98.00 121 MET A CA 1
ATOM 1018 C C . MET A 1 121 ? 7.818 -14.026 -9.282 1.00 98.00 121 MET A C 1
ATOM 1020 O O . MET A 1 121 ? 8.712 -13.207 -9.543 1.00 98.00 121 MET A O 1
ATOM 1024 N N . PRO A 1 122 ? 6.809 -14.282 -10.137 1.00 98.31 122 PRO A N 1
ATOM 1025 C CA . PRO A 1 122 ? 6.579 -13.445 -11.306 1.00 98.31 122 PRO A CA 1
ATOM 1026 C C . PRO A 1 122 ? 6.240 -12.017 -10.868 1.00 98.31 122 PRO A C 1
ATOM 1028 O O . PRO A 1 122 ? 5.842 -11.782 -9.726 1.00 98.31 122 PRO A O 1
ATOM 1031 N N . ARG A 1 123 ? 6.417 -11.062 -11.778 1.00 98.56 123 ARG A N 1
ATOM 1032 C CA . ARG A 1 123 ? 6.162 -9.639 -11.537 1.00 98.56 123 ARG A CA 1
ATOM 1033 C C . ARG A 1 123 ? 5.262 -9.068 -12.625 1.00 98.56 123 ARG A C 1
ATOM 1035 O O . ARG A 1 123 ? 5.169 -9.619 -13.722 1.00 98.56 123 ARG A O 1
ATOM 1042 N N . VAL A 1 124 ? 4.644 -7.941 -12.314 1.00 98.81 124 VAL A N 1
ATOM 1043 C CA . VAL A 1 124 ? 3.956 -7.087 -13.278 1.00 98.81 124 VAL A CA 1
ATOM 1044 C C . VAL A 1 124 ? 4.699 -5.757 -13.312 1.00 98.81 124 VAL A C 1
ATOM 1046 O O . VAL A 1 124 ? 5.029 -5.211 -12.260 1.00 98.81 124 VAL A O 1
ATOM 1049 N N . THR A 1 125 ? 5.021 -5.280 -14.509 1.00 98.69 125 THR A N 1
ATOM 1050 C CA . THR A 1 125 ? 5.736 -4.022 -14.718 1.00 98.69 125 THR A CA 1
ATOM 1051 C C . THR A 1 125 ? 4.805 -2.865 -14.38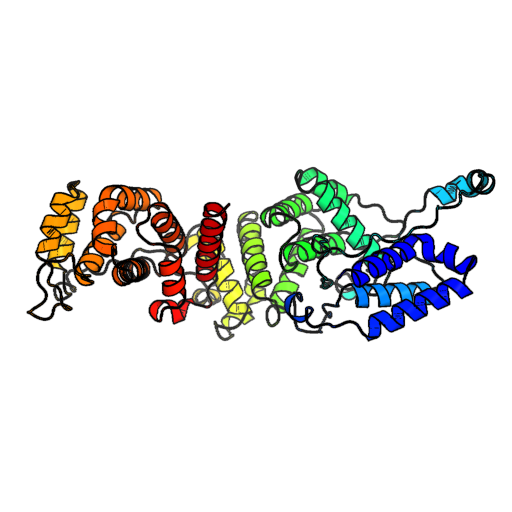5 1.00 98.69 125 THR A C 1
ATOM 1053 O O . THR A 1 125 ? 3.783 -2.681 -15.045 1.00 98.69 125 THR A O 1
ATOM 1056 N N . PHE A 1 126 ? 5.168 -2.082 -13.370 1.00 98.88 126 PHE A N 1
ATOM 1057 C CA . PHE A 1 126 ? 4.475 -0.839 -13.059 1.00 98.88 126 PHE A CA 1
ATOM 1058 C C . PHE A 1 126 ? 4.711 0.175 -14.174 1.00 98.88 126 PHE A C 1
ATOM 1060 O O . PHE A 1 126 ? 5.847 0.382 -14.606 1.00 98.88 126 PHE A O 1
ATOM 1067 N N . ARG A 1 127 ? 3.642 0.822 -14.630 1.00 98.88 127 ARG A N 1
ATOM 1068 C CA . ARG A 1 127 ? 3.737 1.863 -15.651 1.00 98.88 127 ARG A CA 1
ATOM 1069 C C . ARG A 1 127 ? 2.727 2.955 -15.377 1.00 98.88 127 ARG A C 1
ATOM 1071 O O . ARG A 1 127 ? 1.532 2.668 -15.304 1.00 98.88 127 ARG A O 1
ATOM 1078 N N . MET A 1 128 ? 3.195 4.192 -15.264 1.00 98.62 128 MET A N 1
ATOM 1079 C CA . MET A 1 128 ? 2.307 5.342 -15.115 1.00 98.62 128 MET A CA 1
ATOM 1080 C C . MET A 1 128 ? 2.642 6.522 -16.017 1.00 98.62 128 MET A C 1
ATOM 1082 O O . MET A 1 128 ? 1.719 7.300 -16.244 1.00 98.62 128 MET A O 1
ATOM 1086 N N . PHE A 1 129 ? 3.880 6.625 -16.516 1.00 98.75 129 PHE A N 1
ATOM 1087 C CA . PHE A 1 129 ? 4.300 7.713 -17.400 1.00 98.75 129 PHE A CA 1
ATOM 1088 C C . PHE A 1 129 ? 4.634 7.260 -18.821 1.00 98.75 129 PHE A C 1
ATOM 1090 O O . PHE A 1 129 ? 5.208 6.181 -19.039 1.00 98.75 129 PHE A O 1
ATOM 1097 N N . ASP A 1 130 ? 4.407 8.165 -19.767 1.00 98.38 130 ASP A N 1
ATOM 1098 C CA . ASP A 1 130 ? 4.999 8.158 -21.099 1.00 98.38 130 ASP A CA 1
ATOM 1099 C C . ASP A 1 130 ? 5.595 9.530 -21.485 1.00 98.38 130 ASP A C 1
ATOM 1101 O O . ASP A 1 130 ? 5.785 10.417 -20.657 1.00 98.38 130 ASP A O 1
ATOM 1105 N N . TYR A 1 131 ? 5.984 9.686 -22.753 1.00 97.19 131 TYR A N 1
ATOM 1106 C CA . TYR A 1 131 ? 6.634 10.903 -23.244 1.00 97.19 131 TYR A CA 1
ATOM 1107 C C . TYR A 1 131 ? 5.705 12.127 -23.292 1.00 97.19 131 TYR A C 1
ATOM 1109 O O . TYR A 1 131 ? 6.197 13.245 -23.412 1.00 97.19 131 TYR A O 1
ATOM 1117 N N . THR A 1 132 ? 4.384 11.937 -23.254 1.00 97.88 132 THR A N 1
ATOM 1118 C CA . THR A 1 132 ? 3.401 13.028 -23.287 1.00 97.88 132 THR A CA 1
ATOM 1119 C C . THR A 1 132 ? 3.258 13.721 -21.938 1.00 97.88 132 THR A C 1
ATOM 1121 O O . THR A 1 132 ? 2.825 14.870 -21.898 1.00 97.88 132 THR A O 1
ATOM 1124 N N . ASP A 1 133 ? 3.680 13.058 -20.859 1.00 97.62 133 ASP A N 1
ATOM 1125 C CA . ASP A 1 133 ? 3.661 13.609 -19.506 1.00 97.62 133 ASP A CA 1
ATOM 1126 C C . ASP A 1 133 ? 4.771 14.650 -19.272 1.00 97.62 133 ASP A C 1
ATOM 1128 O O . ASP A 1 133 ? 4.631 15.475 -18.374 1.00 97.62 133 ASP A O 1
ATOM 1132 N N . ASP A 1 134 ? 5.833 14.653 -20.092 1.00 96.88 134 ASP A N 1
ATOM 1133 C CA . ASP A 1 134 ? 6.933 15.634 -20.066 1.00 96.88 134 ASP A CA 1
ATOM 1134 C C . ASP A 1 134 ? 7.195 16.236 -21.465 1.00 96.88 134 ASP A C 1
ATOM 1136 O O . ASP A 1 134 ? 8.214 15.942 -22.098 1.00 96.88 134 ASP A O 1
ATOM 1140 N N . PRO A 1 135 ? 6.276 17.062 -22.001 1.00 95.25 135 PRO A N 1
ATOM 1141 C CA . PRO A 1 135 ? 6.343 17.519 -23.391 1.00 95.25 135 PRO A CA 1
ATOM 1142 C C . PRO A 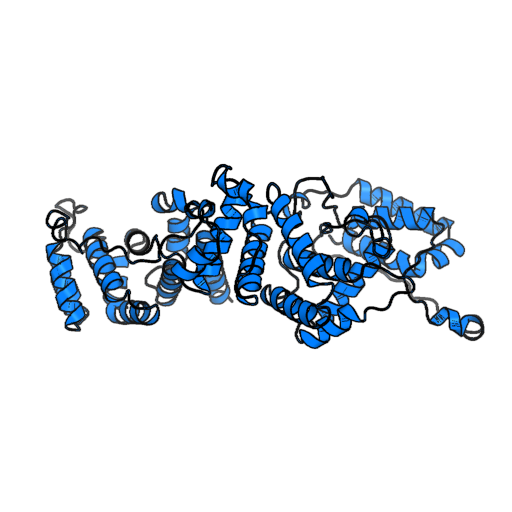1 135 ? 7.500 18.491 -23.673 1.00 95.25 135 PRO A C 1
ATOM 1144 O O . PRO A 1 135 ? 7.927 18.614 -24.822 1.00 95.25 135 PRO A O 1
ATOM 1147 N N . GLU A 1 136 ? 7.998 19.195 -22.652 1.00 94.56 136 GLU A N 1
ATOM 1148 C CA . GLU A 1 136 ? 9.091 20.173 -22.773 1.00 94.56 136 GLU A CA 1
ATOM 1149 C C . GLU A 1 136 ? 10.472 19.576 -22.445 1.00 94.56 136 GLU A C 1
ATOM 1151 O O . GLU A 1 136 ? 11.505 20.180 -22.755 1.00 94.56 136 GLU A O 1
ATOM 1156 N N . GLY A 1 137 ? 10.508 18.398 -21.816 1.00 93.88 137 GLY A N 1
ATOM 1157 C CA . GLY A 1 137 ? 11.730 17.727 -21.394 1.00 93.88 137 GLY A CA 1
ATOM 1158 C C . GLY A 1 137 ? 12.350 16.801 -22.448 1.00 93.88 137 GLY A C 1
ATOM 1159 O O . GLY A 1 137 ? 11.920 16.725 -23.603 1.00 93.88 137 GLY A O 1
ATOM 1160 N N . PRO A 1 138 ? 13.431 16.086 -22.083 1.00 95.31 138 PRO A N 1
ATOM 1161 C CA . PRO A 1 138 ? 13.978 15.027 -22.919 1.00 95.31 138 PRO A CA 1
ATOM 1162 C C . PRO A 1 138 ? 12.934 13.931 -23.160 1.00 95.31 138 PRO A C 1
ATOM 1164 O O . PRO A 1 138 ? 12.238 13.517 -22.238 1.00 95.31 138 PRO A O 1
ATOM 1167 N N . ILE A 1 139 ? 12.877 13.404 -24.385 1.00 96.25 139 ILE A N 1
ATOM 1168 C CA . ILE A 1 139 ? 11.909 12.362 -24.751 1.00 96.25 139 ILE A CA 1
ATOM 1169 C C . ILE A 1 139 ? 12.100 11.129 -23.860 1.00 96.25 139 ILE A C 1
ATOM 1171 O O . ILE A 1 139 ? 13.173 10.520 -23.844 1.00 96.25 139 ILE A O 1
ATOM 1175 N N . MET A 1 140 ? 11.034 10.734 -23.165 1.00 97.75 140 MET A N 1
ATOM 1176 C CA . MET A 1 140 ? 11.021 9.519 -22.359 1.00 97.75 140 MET A CA 1
ATOM 1177 C C . MET A 1 140 ? 11.137 8.270 -23.250 1.00 97.75 140 MET A C 1
ATOM 1179 O O . MET A 1 140 ? 10.356 8.120 -24.197 1.00 97.75 140 MET A O 1
ATOM 1183 N N . PRO A 1 141 ? 12.048 7.326 -22.951 1.00 97.50 141 PRO A N 1
ATOM 1184 C CA . PRO A 1 141 ? 12.060 6.031 -23.618 1.00 97.50 141 PRO A CA 1
ATOM 1185 C C . PRO A 1 141 ? 10.730 5.291 -23.424 1.00 97.50 141 PRO A C 1
ATOM 1187 O O . PRO A 1 141 ? 10.239 5.156 -22.300 1.00 97.50 141 PRO A O 1
ATOM 1190 N N . GLY A 1 142 ? 10.133 4.822 -24.523 1.00 97.75 142 GLY A N 1
ATOM 1191 C CA . GLY A 1 142 ? 8.833 4.145 -24.500 1.00 97.75 142 GLY A CA 1
ATOM 1192 C C . GLY A 1 142 ? 8.850 2.830 -23.713 1.00 97.75 142 GLY A C 1
ATOM 1193 O O . GLY A 1 142 ? 9.897 2.212 -23.542 1.00 97.75 142 GLY A O 1
ATOM 1194 N N . SER A 1 143 ? 7.680 2.362 -23.270 1.00 98.06 143 SER A N 1
ATOM 1195 C CA . SER A 1 143 ? 7.543 1.184 -22.391 1.00 98.06 143 SER A CA 1
ATOM 1196 C C . SER A 1 143 ? 8.173 -0.097 -22.953 1.00 98.06 143 SER A C 1
ATOM 1198 O O . SER A 1 143 ? 8.728 -0.896 -22.201 1.00 98.06 143 SER A O 1
ATOM 1200 N N . HIS A 1 144 ? 8.142 -0.277 -24.278 1.00 98.50 144 HIS A N 1
ATOM 1201 C CA . HIS A 1 144 ? 8.763 -1.415 -24.970 1.00 98.50 144 HIS A CA 1
ATOM 1202 C C . HIS A 1 144 ? 10.173 -1.123 -25.493 1.00 98.50 144 HIS A C 1
ATOM 1204 O O . HIS A 1 144 ? 10.644 -1.820 -26.384 1.00 98.50 144 HIS A O 1
ATOM 1210 N N . SER A 1 145 ? 10.865 -0.105 -24.980 1.00 98.06 145 SER A N 1
ATOM 1211 C CA . SER A 1 145 ? 12.283 0.128 -25.276 1.00 98.06 145 SER A CA 1
ATOM 1212 C C . SER A 1 145 ? 13.180 -0.513 -24.211 1.00 98.06 145 SER A C 1
ATOM 1214 O O . SER A 1 145 ? 12.833 -0.571 -23.030 1.00 98.06 145 SER A O 1
ATOM 1216 N N . VAL A 1 146 ? 14.353 -0.994 -24.627 1.00 97.88 146 VAL A N 1
ATOM 1217 C CA . VAL A 1 146 ? 15.349 -1.578 -23.712 1.00 97.88 146 VAL A CA 1
ATOM 1218 C C . VAL A 1 146 ? 15.988 -0.527 -22.808 1.00 97.88 146 VAL A C 1
ATOM 1220 O O . VAL A 1 146 ? 16.363 -0.833 -21.680 1.00 97.88 146 VAL A O 1
ATOM 1223 N N . GLU A 1 147 ? 16.056 0.728 -23.252 1.00 97.56 147 GLU A N 1
ATOM 1224 C CA . GLU A 1 147 ? 16.509 1.842 -22.422 1.00 97.56 147 GLU A CA 1
ATOM 1225 C C . GLU A 1 147 ? 15.602 2.025 -21.204 1.00 97.56 147 GLU A C 1
ATOM 1227 O O . GLU A 1 147 ? 16.119 2.173 -20.100 1.00 97.56 147 GLU A O 1
ATOM 1232 N N . ARG A 1 148 ? 14.270 1.940 -21.371 1.00 98.38 148 ARG A N 1
ATOM 1233 C CA . ARG A 1 148 ? 13.320 2.036 -20.249 1.00 98.38 148 ARG A CA 1
ATOM 1234 C C . ARG A 1 148 ? 13.605 0.971 -19.189 1.00 98.38 148 ARG A C 1
ATOM 1236 O O . ARG A 1 148 ? 13.689 1.301 -18.011 1.00 98.38 148 ARG A O 1
ATOM 1243 N N . PHE A 1 149 ? 13.842 -0.269 -19.621 1.00 98.56 149 PHE A N 1
ATOM 1244 C CA . PHE A 1 149 ? 14.210 -1.373 -18.732 1.00 98.56 149 PHE A CA 1
ATOM 1245 C C . PHE A 1 149 ? 15.524 -1.116 -17.983 1.00 98.56 149 PHE A C 1
ATOM 1247 O O . PHE A 1 149 ? 15.570 -1.256 -16.765 1.00 98.56 149 PHE A O 1
ATOM 1254 N N . VAL A 1 150 ? 16.596 -0.727 -18.686 1.00 98.06 150 VAL A N 1
ATOM 1255 C CA . VAL A 1 150 ? 17.920 -0.511 -18.066 1.00 98.06 150 VAL A CA 1
ATOM 1256 C C . VAL A 1 150 ? 17.899 0.657 -17.087 1.00 98.06 150 VAL A C 1
ATOM 1258 O O . VAL A 1 150 ? 18.543 0.591 -16.039 1.00 98.06 150 VAL A O 1
ATOM 1261 N N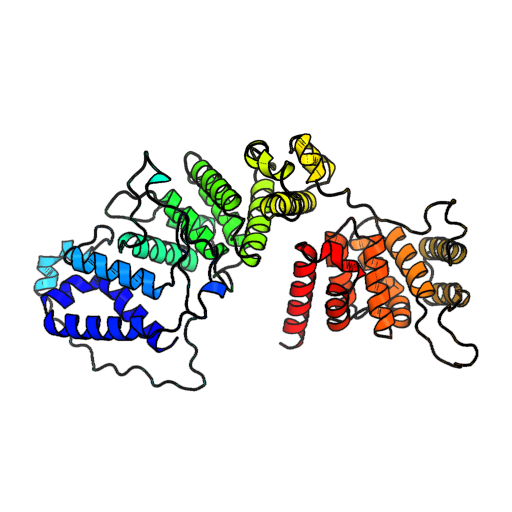 . ILE A 1 151 ? 17.185 1.733 -17.424 1.00 98.50 151 ILE A N 1
ATOM 1262 C CA . ILE A 1 151 ? 17.027 2.887 -16.537 1.00 98.50 151 ILE A CA 1
ATOM 1263 C C . ILE A 1 151 ? 16.381 2.433 -15.230 1.00 98.50 151 ILE A C 1
ATOM 1265 O O . ILE A 1 151 ? 16.958 2.642 -14.166 1.00 98.50 151 ILE A O 1
ATOM 1269 N N . GLU A 1 152 ? 15.239 1.757 -15.311 1.00 98.69 152 GLU A N 1
ATOM 1270 C CA . GLU A 1 152 ? 14.490 1.311 -14.136 1.00 98.69 152 GLU A CA 1
ATOM 1271 C C . GLU A 1 152 ? 15.267 0.297 -13.301 1.00 98.69 152 GLU A C 1
ATOM 1273 O O . GLU A 1 152 ? 15.404 0.490 -12.095 1.00 98.69 152 GLU A O 1
ATOM 1278 N N . GLU A 1 153 ? 15.849 -0.730 -13.925 1.00 98.56 153 GLU A N 1
ATOM 1279 C CA . GLU A 1 153 ? 16.634 -1.747 -13.216 1.00 98.56 153 GLU A CA 1
ATOM 1280 C C . GLU A 1 153 ? 17.823 -1.117 -12.476 1.00 98.56 153 GLU A C 1
ATOM 1282 O O . GLU A 1 153 ? 18.069 -1.427 -11.308 1.00 98.56 153 GLU A O 1
ATOM 1287 N N . ASN A 1 154 ? 18.531 -0.172 -13.102 1.00 98.56 154 ASN A N 1
ATOM 1288 C CA . ASN A 1 154 ? 19.652 0.498 -12.448 1.00 98.56 154 ASN A CA 1
ATOM 1289 C C . ASN A 1 154 ? 19.195 1.392 -11.284 1.00 98.56 154 ASN A C 1
ATOM 1291 O O . ASN A 1 154 ? 19.855 1.409 -10.243 1.00 98.56 154 ASN A O 1
ATOM 1295 N N . LEU A 1 155 ? 18.081 2.117 -11.424 1.00 98.88 155 LEU A N 1
ATOM 1296 C CA . LEU A 1 155 ? 17.531 2.938 -10.340 1.00 98.88 155 LEU A CA 1
ATOM 1297 C C . LEU A 1 155 ? 17.041 2.064 -9.170 1.00 98.88 155 LEU A C 1
ATOM 1299 O O . LEU A 1 155 ? 17.345 2.375 -8.017 1.00 98.88 155 LEU A O 1
ATOM 1303 N N . HIS A 1 156 ? 16.398 0.924 -9.445 1.00 98.81 156 HIS A N 1
ATOM 1304 C CA . HIS A 1 156 ? 16.080 -0.089 -8.433 1.00 98.81 156 HIS A CA 1
ATOM 1305 C C . HIS A 1 156 ? 17.338 -0.610 -7.724 1.00 98.81 156 HIS A C 1
ATOM 1307 O O . HIS A 1 156 ? 17.371 -0.730 -6.498 1.00 98.81 156 HIS A O 1
ATOM 1313 N N . CYS A 1 157 ? 18.410 -0.901 -8.466 1.00 98.75 157 CYS A N 1
ATOM 1314 C CA . CYS A 1 157 ? 19.693 -1.316 -7.896 1.00 98.75 157 CYS A CA 1
ATOM 1315 C C . CYS A 1 157 ? 20.327 -0.238 -7.007 1.00 98.75 157 CYS A C 1
ATOM 1317 O O . CYS A 1 157 ? 20.905 -0.572 -5.968 1.00 98.75 157 CYS A O 1
ATOM 1319 N N . ILE A 1 158 ? 20.204 1.040 -7.375 1.00 98.81 158 ILE A N 1
ATOM 1320 C CA . ILE A 1 158 ? 20.649 2.164 -6.543 1.00 98.81 158 ILE A CA 1
ATOM 1321 C C . ILE A 1 158 ? 19.855 2.192 -5.233 1.00 98.81 158 ILE A C 1
ATOM 1323 O O . ILE A 1 158 ? 20.469 2.184 -4.164 1.00 98.81 158 ILE A O 1
ATOM 1327 N N . ILE A 1 159 ? 18.519 2.136 -5.288 1.00 98.81 159 ILE A N 1
ATOM 1328 C CA . ILE A 1 159 ? 17.682 2.108 -4.077 1.00 98.81 159 ILE A CA 1
ATOM 1329 C C . ILE A 1 159 ? 18.068 0.914 -3.203 1.00 98.81 159 ILE A C 1
ATOM 1331 O O . ILE A 1 159 ? 18.402 1.091 -2.032 1.00 98.81 159 ILE A O 1
ATOM 1335 N N . ARG A 1 160 ? 18.151 -0.289 -3.781 1.00 98.62 160 ARG A N 1
ATOM 1336 C CA . ARG A 1 160 ? 18.546 -1.513 -3.067 1.00 98.62 160 ARG A CA 1
ATOM 1337 C C . ARG A 1 160 ? 19.899 -1.386 -2.367 1.00 98.62 160 ARG A C 1
ATOM 1339 O O . ARG A 1 160 ? 20.078 -1.949 -1.286 1.00 98.62 160 ARG A O 1
ATOM 1346 N N . SER A 1 161 ? 20.840 -0.661 -2.965 1.00 98.69 161 SER A N 1
ATOM 1347 C CA . SER A 1 161 ? 22.186 -0.469 -2.416 1.00 98.69 161 SER A CA 1
ATOM 1348 C C . SER A 1 161 ? 22.219 0.551 -1.277 1.00 98.69 161 SER A C 1
ATOM 1350 O O . SER A 1 161 ? 22.975 0.370 -0.324 1.00 98.69 161 SER A O 1
ATOM 1352 N N . PHE A 1 162 ? 21.385 1.595 -1.338 1.00 98.56 162 PHE A N 1
ATOM 1353 C CA . PHE A 1 162 ? 21.482 2.758 -0.446 1.00 98.56 162 PHE A CA 1
ATOM 1354 C C . PHE A 1 162 ? 20.230 3.030 0.407 1.00 98.56 162 PHE A C 1
ATOM 1356 O O . PHE A 1 162 ? 20.192 4.038 1.109 1.00 98.56 162 PHE A O 1
ATOM 1363 N N . TRP A 1 163 ? 19.225 2.145 0.431 1.00 98.44 163 TRP A N 1
ATOM 1364 C CA . TRP A 1 163 ? 17.926 2.381 1.095 1.00 98.44 163 TRP A CA 1
ATOM 1365 C C . TRP A 1 163 ? 18.007 2.756 2.585 1.00 98.44 163 TRP A C 1
ATOM 1367 O O . TRP A 1 163 ? 17.099 3.392 3.120 1.00 98.44 163 TRP A O 1
ATOM 1377 N N . LYS A 1 164 ? 19.083 2.359 3.278 1.00 98.31 164 LYS A N 1
ATOM 1378 C CA . LYS A 1 164 ? 19.311 2.690 4.696 1.00 98.31 164 LYS A CA 1
ATOM 1379 C C . LYS A 1 164 ? 19.786 4.132 4.901 1.00 98.31 164 LYS A C 1
ATOM 1381 O O . LYS A 1 164 ? 19.614 4.678 5.987 1.00 98.31 164 LYS A O 1
ATOM 1386 N N . GLU A 1 165 ? 20.364 4.749 3.875 1.00 98.19 165 GLU A N 1
ATOM 1387 C CA . GLU A 1 165 ? 20.936 6.094 3.898 1.00 98.19 165 GLU A CA 1
ATOM 1388 C C . GLU A 1 165 ? 20.181 7.002 2.924 1.00 98.19 165 GLU A C 1
ATOM 1390 O O . GLU A 1 165 ? 20.637 7.271 1.816 1.00 98.19 165 GLU A O 1
ATOM 1395 N N . ARG A 1 166 ? 19.005 7.492 3.333 1.00 97.38 166 ARG A N 1
ATOM 1396 C CA . ARG A 1 166 ? 18.090 8.238 2.446 1.00 97.38 166 ARG A CA 1
ATOM 1397 C C . ARG A 1 166 ? 18.734 9.401 1.677 1.00 97.38 166 ARG A C 1
ATOM 1399 O O . ARG A 1 166 ? 18.404 9.594 0.513 1.00 97.38 166 ARG A O 1
ATOM 1406 N N . LEU A 1 167 ? 19.661 10.145 2.293 1.00 98.31 167 LEU A N 1
ATOM 1407 C CA . LEU A 1 167 ? 20.365 11.247 1.628 1.00 98.31 167 LEU A CA 1
ATOM 1408 C C . LEU A 1 167 ? 21.325 10.718 0.556 1.00 98.31 167 LEU A C 1
ATOM 1410 O O . LEU A 1 167 ? 21.277 11.182 -0.578 1.00 98.31 167 LEU A O 1
ATOM 1414 N N . THR A 1 168 ? 22.149 9.722 0.895 1.00 98.62 168 THR A N 1
ATOM 1415 C CA . THR A 1 168 ? 23.049 9.051 -0.054 1.00 98.62 168 THR A CA 1
ATOM 1416 C C . THR A 1 168 ? 22.252 8.457 -1.213 1.00 98.62 168 THR A C 1
ATOM 1418 O O . THR A 1 168 ? 22.589 8.687 -2.368 1.00 98.62 168 THR A O 1
ATOM 1421 N N . CYS A 1 169 ? 21.145 7.770 -0.924 1.00 98.81 169 CYS A N 1
ATOM 1422 C CA . CYS A 1 169 ? 20.248 7.212 -1.932 1.00 98.81 169 CYS A CA 1
ATOM 1423 C C . CYS A 1 169 ? 19.700 8.291 -2.875 1.00 98.81 169 CYS A C 1
ATOM 1425 O O . CYS A 1 169 ? 19.767 8.129 -4.091 1.00 98.81 169 CYS A O 1
ATOM 1427 N N . ALA A 1 170 ? 19.200 9.406 -2.332 1.00 98.81 170 ALA A N 1
ATOM 1428 C CA . ALA A 1 170 ? 18.683 10.516 -3.128 1.00 98.81 170 ALA A CA 1
ATOM 1429 C C . ALA A 1 170 ? 19.772 11.130 -4.025 1.00 98.81 170 ALA A C 1
ATOM 1431 O O . ALA A 1 170 ? 19.541 11.327 -5.217 1.00 98.81 170 ALA A O 1
ATOM 1432 N N . VAL A 1 171 ? 20.978 11.351 -3.485 1.00 98.62 171 VAL A N 1
ATOM 1433 C CA . VAL A 1 171 ? 22.131 11.840 -4.256 1.00 98.62 171 VAL A CA 1
ATOM 1434 C C . VAL A 1 171 ? 22.450 10.886 -5.407 1.00 98.62 171 VAL A C 1
ATOM 1436 O O . VAL A 1 171 ? 22.490 11.335 -6.548 1.00 98.62 171 VAL A O 1
ATOM 1439 N N . GLN A 1 172 ? 22.587 9.583 -5.137 1.00 98.62 172 GLN A N 1
ATOM 1440 C CA . GLN A 1 172 ? 22.918 8.577 -6.154 1.00 98.62 172 GLN A CA 1
ATOM 1441 C C . GLN A 1 172 ? 21.863 8.479 -7.265 1.00 98.62 172 GLN A C 1
ATOM 1443 O O . GLN A 1 172 ? 22.222 8.344 -8.433 1.00 98.62 172 GLN A O 1
ATOM 1448 N N . LEU A 1 173 ? 20.574 8.595 -6.923 1.00 98.62 173 LEU A N 1
ATOM 1449 C CA . LEU A 1 173 ? 19.487 8.639 -7.906 1.00 98.62 173 LEU A CA 1
ATOM 1450 C C . LEU A 1 173 ? 19.593 9.879 -8.799 1.00 98.62 173 LEU A C 1
ATOM 1452 O O . LEU A 1 173 ? 19.550 9.766 -10.020 1.00 98.62 173 LEU A O 1
ATOM 1456 N N . THR A 1 174 ? 19.783 11.061 -8.205 1.00 97.56 174 THR A N 1
ATOM 1457 C CA . THR A 1 174 ? 19.896 12.320 -8.965 1.00 97.56 174 THR A CA 1
ATOM 1458 C C . THR A 1 174 ? 21.190 12.434 -9.774 1.00 97.56 174 THR A C 1
ATOM 1460 O O . THR A 1 174 ? 21.228 13.169 -10.756 1.00 97.56 174 THR A O 1
ATOM 1463 N N . SER A 1 175 ? 22.239 11.695 -9.400 1.00 96.69 175 SER A N 1
ATOM 1464 C CA . SER A 1 175 ? 23.511 11.635 -10.126 1.00 96.69 175 SER A CA 1
ATOM 1465 C C . SER A 1 175 ? 23.596 10.473 -11.119 1.00 96.69 175 SER A C 1
ATOM 1467 O O . SER A 1 175 ? 24.695 10.145 -11.570 1.00 96.69 175 SER A O 1
ATOM 1469 N N . TYR A 1 176 ? 22.477 9.812 -11.429 1.00 97.00 176 TYR A N 1
ATOM 1470 C CA . TYR A 1 176 ? 22.453 8.671 -12.336 1.00 97.00 176 TYR A CA 1
ATOM 1471 C C . TYR A 1 176 ? 23.050 9.029 -13.712 1.00 97.00 176 TYR A C 1
ATOM 1473 O O . TYR A 1 176 ? 22.547 9.937 -14.382 1.00 97.00 176 TYR A O 1
ATOM 1481 N N . PRO A 1 177 ? 24.118 8.338 -14.155 1.00 89.50 177 PRO A N 1
ATOM 1482 C CA . PRO A 1 177 ? 24.758 8.633 -15.427 1.00 89.50 177 PRO A CA 1
ATOM 1483 C C . PRO A 1 177 ? 23.957 8.049 -16.599 1.00 89.50 177 PRO A C 1
ATOM 1485 O O . PRO A 1 177 ? 23.441 6.935 -16.528 1.00 89.50 177 PRO A O 1
ATOM 1488 N N . GLY A 1 178 ? 23.924 8.770 -17.718 1.00 74.00 178 GLY A N 1
ATOM 1489 C CA . GLY A 1 178 ? 23.352 8.292 -18.976 1.00 74.00 178 GLY A CA 1
ATOM 1490 C C . GLY A 1 178 ? 24.049 8.928 -20.174 1.00 74.00 178 GLY A C 1
ATOM 1491 O O . GLY A 1 178 ? 24.432 10.096 -20.122 1.00 74.00 178 GLY A O 1
ATOM 1492 N N . ASN A 1 179 ? 24.220 8.160 -21.255 1.00 71.44 179 ASN A N 1
ATOM 1493 C CA . ASN A 1 179 ? 24.846 8.656 -22.489 1.00 71.44 179 ASN A CA 1
ATOM 1494 C C . ASN A 1 179 ? 23.993 9.733 -23.184 1.00 71.44 179 ASN A C 1
ATOM 1496 O O . ASN A 1 179 ? 24.524 10.604 -23.870 1.00 71.44 179 ASN A O 1
ATOM 1500 N N . HIS A 1 180 ? 22.671 9.665 -23.011 1.00 83.50 180 HIS A N 1
ATOM 1501 C CA . HIS A 1 180 ? 21.706 10.617 -23.555 1.00 83.50 180 HIS A CA 1
ATOM 1502 C C . HIS A 1 180 ? 20.883 11.240 -22.428 1.00 83.50 180 HIS A C 1
ATOM 1504 O O . HIS A 1 180 ? 20.697 10.644 -21.367 1.00 83.50 180 HIS A O 1
ATOM 1510 N N . LYS A 1 181 ? 20.370 12.451 -22.671 1.00 91.38 181 LYS A N 1
ATOM 1511 C CA . LYS A 1 181 ? 19.455 13.111 -21.737 1.00 91.38 181 LYS A CA 1
ATOM 1512 C C . LYS A 1 181 ? 18.143 12.328 -21.666 1.00 91.38 181 LYS A C 1
ATOM 1514 O O . LYS A 1 181 ? 17.554 12.034 -22.701 1.00 91.38 181 LYS A O 1
ATOM 1519 N N . ILE A 1 182 ? 17.693 12.053 -20.448 1.00 96.00 182 ILE A N 1
ATOM 1520 C CA . ILE A 1 182 ? 16.419 11.399 -20.126 1.00 96.00 182 ILE A CA 1
ATOM 1521 C C . ILE A 1 182 ? 15.653 12.262 -19.114 1.00 96.00 182 ILE A C 1
ATOM 1523 O O . ILE A 1 182 ? 16.294 13.030 -18.384 1.00 96.00 182 ILE A O 1
ATOM 1527 N N . PRO A 1 183 ? 14.319 12.141 -19.024 1.00 97.44 183 PRO A N 1
ATOM 1528 C CA . PRO A 1 183 ? 13.527 12.824 -18.004 1.00 97.44 183 PRO A CA 1
ATOM 1529 C C . PRO A 1 183 ? 13.711 12.129 -16.642 1.00 97.44 183 PRO A C 1
ATOM 1531 O O . PRO A 1 183 ? 12.840 11.421 -16.140 1.00 97.44 183 PRO A O 1
ATOM 1534 N N . LEU A 1 184 ? 14.902 12.283 -16.050 1.00 97.94 184 LEU A N 1
ATOM 1535 C CA . LEU A 1 184 ? 15.357 11.507 -14.890 1.00 97.94 184 LEU A CA 1
ATOM 1536 C C . LEU A 1 184 ? 14.420 11.631 -13.680 1.00 97.94 184 LEU A C 1
ATOM 1538 O O . LEU A 1 184 ? 14.159 10.633 -13.016 1.00 97.94 184 LEU A O 1
ATOM 1542 N N . ASN A 1 185 ? 13.871 12.821 -13.418 1.00 98.44 185 ASN A N 1
ATOM 1543 C CA . ASN A 1 185 ? 12.923 13.017 -12.319 1.00 98.44 185 ASN A CA 1
ATOM 1544 C C . ASN A 1 185 ? 11.670 12.140 -12.468 1.00 98.44 185 ASN A C 1
ATOM 1546 O O . ASN A 1 185 ? 11.240 11.548 -11.482 1.00 98.44 185 ASN A O 1
ATOM 1550 N N . TYR A 1 186 ? 11.128 11.997 -13.682 1.00 98.81 186 TYR A N 1
ATOM 1551 C CA . TYR A 1 186 ? 9.980 11.123 -13.940 1.00 98.81 186 TYR A CA 1
ATOM 1552 C C . TYR A 1 186 ? 10.339 9.653 -13.720 1.00 98.81 186 TYR A C 1
ATOM 1554 O O . TYR A 1 186 ? 9.596 8.941 -13.049 1.00 98.81 186 TYR A O 1
ATOM 1562 N N . HIS A 1 187 ? 11.509 9.210 -14.196 1.00 98.81 187 HIS A N 1
ATOM 1563 C CA . HIS A 1 187 ? 11.983 7.846 -13.945 1.00 98.81 187 HIS A CA 1
ATOM 1564 C C . HIS A 1 187 ? 12.186 7.561 -12.453 1.00 98.81 187 HIS A C 1
ATOM 1566 O O . HIS A 1 187 ? 11.778 6.507 -11.979 1.00 98.81 187 HIS A O 1
ATOM 1572 N N . ILE A 1 188 ? 12.775 8.490 -11.694 1.00 98.88 188 ILE A N 1
ATOM 1573 C CA . ILE A 1 188 ? 12.954 8.333 -10.243 1.00 98.88 188 ILE A CA 1
ATOM 1574 C C . ILE A 1 188 ? 11.594 8.218 -9.547 1.00 98.88 188 ILE A C 1
ATOM 1576 O O . ILE A 1 188 ? 11.397 7.309 -8.741 1.00 98.88 188 ILE A O 1
ATOM 1580 N N . VAL A 1 189 ? 10.656 9.119 -9.856 1.00 98.94 189 VAL A N 1
ATOM 1581 C CA . VAL A 1 189 ? 9.319 9.122 -9.246 1.00 98.94 189 VAL A CA 1
ATOM 1582 C C . VAL A 1 189 ? 8.570 7.828 -9.567 1.00 98.94 189 VAL A C 1
ATOM 1584 O O . VAL A 1 189 ? 8.029 7.196 -8.661 1.00 98.94 189 VAL A O 1
ATOM 1587 N N . GLU A 1 190 ? 8.594 7.387 -10.823 1.00 98.94 190 GLU A N 1
ATOM 1588 C CA . GLU A 1 190 ? 7.941 6.148 -11.245 1.00 98.94 190 GLU A CA 1
ATOM 1589 C C . GLU A 1 190 ? 8.573 4.905 -10.626 1.00 98.94 190 GLU A C 1
ATOM 1591 O O . GLU A 1 190 ? 7.845 4.030 -10.169 1.00 98.94 190 GLU A O 1
ATOM 1596 N N . VAL A 1 191 ? 9.905 4.831 -10.548 1.00 98.94 191 VAL A N 1
ATOM 1597 C CA . VAL A 1 191 ? 10.606 3.712 -9.903 1.00 98.94 191 VAL A CA 1
ATOM 1598 C C . VAL A 1 191 ? 10.257 3.642 -8.420 1.00 98.94 191 VAL A C 1
ATOM 1600 O O . VAL A 1 191 ? 9.947 2.563 -7.916 1.00 98.94 191 VAL A O 1
ATOM 1603 N N . ILE A 1 192 ? 10.221 4.772 -7.712 1.00 98.94 192 ILE A N 1
ATOM 1604 C CA . ILE A 1 192 ? 9.847 4.781 -6.294 1.00 98.94 192 ILE A CA 1
ATOM 1605 C C . ILE A 1 192 ? 8.394 4.322 -6.103 1.00 98.94 192 ILE A C 1
ATOM 1607 O O . ILE A 1 192 ? 8.132 3.498 -5.223 1.00 98.94 192 ILE A O 1
ATOM 1611 N N . PHE A 1 193 ? 7.454 4.793 -6.929 1.00 98.94 193 PHE A N 1
ATOM 1612 C CA . PHE A 1 193 ? 6.071 4.312 -6.865 1.00 98.94 193 PHE A CA 1
ATOM 1613 C C . PHE A 1 193 ? 5.931 2.850 -7.293 1.00 98.94 193 PHE A C 1
ATOM 1615 O O . PHE A 1 193 ? 5.138 2.128 -6.692 1.00 98.94 193 PHE A O 1
ATOM 1622 N N . SER A 1 194 ? 6.735 2.378 -8.249 1.00 98.88 194 SER A N 1
ATOM 1623 C CA . SER A 1 194 ? 6.754 0.968 -8.639 1.00 98.88 194 SER A CA 1
ATOM 1624 C C . SER A 1 194 ? 7.160 0.066 -7.476 1.00 98.88 194 SER A C 1
ATOM 1626 O O . SER A 1 194 ? 6.537 -0.973 -7.270 1.00 98.88 194 SER A O 1
ATOM 1628 N N . GLU A 1 195 ? 8.138 0.482 -6.663 1.00 98.88 195 GLU A N 1
ATOM 1629 C CA . GLU A 1 195 ? 8.525 -0.255 -5.463 1.00 98.88 195 GLU A CA 1
ATOM 1630 C C . GLU A 1 195 ? 7.451 -0.170 -4.378 1.00 98.88 195 GLU A C 1
ATOM 1632 O O . GLU A 1 195 ? 7.073 -1.199 -3.815 1.00 98.88 195 GLU A O 1
ATOM 1637 N N . LEU A 1 196 ? 6.929 1.031 -4.104 1.00 98.94 196 LEU A N 1
ATOM 1638 C CA . LEU A 1 196 ? 5.895 1.241 -3.090 1.00 98.94 196 LEU A CA 1
ATOM 1639 C C . LEU A 1 196 ? 4.631 0.423 -3.398 1.00 98.94 196 LEU A C 1
ATOM 1641 O O . LEU A 1 196 ? 4.055 -0.199 -2.506 1.00 98.94 196 LEU A O 1
ATOM 1645 N N . PHE A 1 197 ? 4.208 0.371 -4.659 1.00 98.94 197 PHE A N 1
ATOM 1646 C CA . PHE A 1 197 ? 3.015 -0.360 -5.084 1.00 98.94 197 PHE A CA 1
ATOM 1647 C C . PHE A 1 197 ? 3.295 -1.799 -5.521 1.00 98.94 197 PHE A C 1
ATOM 1649 O O . PHE A 1 197 ? 2.360 -2.497 -5.905 1.00 98.94 197 PHE A O 1
ATOM 1656 N N . GLN A 1 198 ? 4.534 -2.287 -5.394 1.00 98.81 198 GLN A N 1
ATOM 1657 C CA . GLN A 1 198 ? 4.881 -3.656 -5.759 1.00 98.81 198 GLN A CA 1
ATOM 1658 C C . GLN A 1 198 ? 4.058 -4.673 -4.955 1.00 98.81 198 GLN A C 1
ATOM 1660 O O . GLN A 1 198 ? 4.041 -4.664 -3.718 1.00 98.81 198 GLN A O 1
ATOM 1665 N N . LEU A 1 199 ? 3.407 -5.597 -5.660 1.00 98.69 199 LEU A N 1
ATOM 1666 C CA . LEU A 1 199 ? 2.692 -6.722 -5.065 1.00 98.69 199 LEU A CA 1
ATOM 1667 C C . LEU A 1 199 ? 3.563 -7.994 -5.115 1.00 98.69 199 LEU A C 1
ATOM 1669 O O . LEU A 1 199 ? 4.257 -8.218 -6.108 1.00 98.69 199 LEU A O 1
ATOM 1673 N N . PRO A 1 200 ? 3.563 -8.835 -4.059 1.00 98.19 200 PRO A N 1
ATOM 1674 C CA . PRO A 1 200 ? 2.735 -8.731 -2.851 1.00 98.19 200 PRO A CA 1
ATOM 1675 C C . PRO A 1 200 ? 3.246 -7.706 -1.825 1.00 98.19 200 PRO A C 1
ATOM 1677 O O . PRO A 1 200 ? 2.451 -7.152 -1.067 1.00 98.19 200 PRO A O 1
ATOM 1680 N N . VAL A 1 201 ? 4.552 -7.429 -1.797 1.00 97.56 201 VAL A N 1
ATOM 1681 C CA . VAL A 1 201 ? 5.182 -6.517 -0.830 1.00 97.56 201 VAL A CA 1
ATOM 1682 C C . VAL A 1 201 ? 6.259 -5.652 -1.499 1.00 97.56 201 VAL A C 1
ATOM 1684 O O . VAL A 1 201 ? 6.918 -6.132 -2.433 1.00 97.56 201 VAL A O 1
ATOM 1687 N N . PRO A 1 202 ? 6.485 -4.416 -1.015 1.00 98.44 202 PRO A N 1
ATOM 1688 C CA . PRO A 1 202 ? 7.602 -3.588 -1.452 1.00 98.44 202 PRO A CA 1
ATOM 1689 C C . PRO A 1 202 ? 8.952 -4.223 -1.079 1.00 98.44 202 PRO A C 1
ATOM 1691 O O . PRO A 1 202 ? 9.031 -4.944 -0.077 1.00 98.44 202 PRO A O 1
ATOM 1694 N N . PRO A 1 203 ? 10.034 -3.939 -1.826 1.00 98.12 203 PRO A N 1
ATOM 1695 C CA . PRO A 1 203 ? 11.386 -4.389 -1.478 1.00 98.12 203 PRO A CA 1
ATOM 1696 C C . PRO A 1 203 ? 11.888 -3.883 -0.115 1.00 98.12 203 PRO A C 1
ATOM 1698 O O . PRO A 1 203 ? 12.676 -4.561 0.550 1.00 98.12 203 PRO A O 1
ATOM 1701 N N . HIS A 1 204 ? 11.439 -2.697 0.307 1.00 98.44 204 HIS A N 1
ATOM 1702 C CA . HIS A 1 204 ? 11.856 -2.038 1.544 1.00 98.44 204 HIS A CA 1
ATOM 1703 C C . HIS A 1 204 ? 10.657 -1.552 2.367 1.00 98.44 204 HIS A C 1
ATOM 1705 O O . HIS A 1 204 ? 9.513 -1.589 1.929 1.00 98.44 204 HIS A O 1
ATOM 1711 N N . THR A 1 205 ? 10.907 -1.099 3.598 1.00 97.94 205 THR A N 1
ATOM 1712 C CA . THR A 1 205 ? 9.839 -0.562 4.458 1.00 97.94 205 THR A CA 1
ATOM 1713 C C . THR A 1 205 ? 9.171 0.659 3.819 1.00 97.94 205 THR A C 1
ATOM 1715 O O . THR A 1 205 ? 9.859 1.563 3.353 1.00 97.94 205 THR A O 1
ATOM 1718 N N . GLU A 1 206 ? 7.837 0.711 3.830 1.00 98.19 206 GLU A N 1
ATOM 1719 C CA . GLU A 1 206 ? 7.040 1.726 3.118 1.00 98.19 206 GLU A CA 1
ATOM 1720 C C . GLU A 1 206 ? 7.429 3.166 3.494 1.00 98.19 206 GLU A C 1
ATOM 1722 O O . GLU A 1 206 ? 7.534 4.044 2.639 1.00 98.19 206 GLU A O 1
ATOM 1727 N N . ILE A 1 207 ? 7.743 3.394 4.774 1.00 98.00 207 ILE A N 1
ATOM 1728 C CA . ILE A 1 207 ? 8.147 4.705 5.300 1.00 98.00 207 ILE A CA 1
ATOM 1729 C C . ILE A 1 207 ? 9.435 5.245 4.657 1.00 98.00 207 ILE A C 1
ATOM 1731 O O . ILE A 1 207 ? 9.634 6.461 4.600 1.00 98.00 207 ILE A O 1
ATOM 1735 N N . MET A 1 208 ? 10.309 4.357 4.164 1.00 98.50 208 MET A N 1
ATOM 1736 C CA . MET A 1 208 ? 11.560 4.740 3.510 1.00 98.50 208 MET A CA 1
ATOM 1737 C C . MET A 1 208 ? 11.266 5.603 2.283 1.00 98.50 208 MET A C 1
ATOM 1739 O O . MET A 1 208 ? 11.828 6.693 2.171 1.00 98.50 208 MET A O 1
ATOM 1743 N N . TYR A 1 209 ? 10.310 5.187 1.447 1.00 98.88 209 TYR A N 1
ATOM 1744 C CA . TYR A 1 209 ? 9.934 5.886 0.218 1.00 98.88 209 TYR A CA 1
ATOM 1745 C C . TYR A 1 209 ? 9.392 7.295 0.483 1.00 98.88 209 TYR A C 1
ATOM 1747 O O . TYR A 1 209 ? 9.789 8.234 -0.205 1.00 98.88 209 TYR A O 1
ATOM 1755 N N . THR A 1 210 ? 8.568 7.494 1.525 1.00 98.69 210 THR A N 1
ATOM 1756 C CA . THR A 1 210 ? 8.114 8.847 1.904 1.00 98.69 210 THR A CA 1
ATOM 1757 C C . THR A 1 210 ? 9.300 9.748 2.242 1.00 98.69 210 THR A C 1
ATOM 1759 O O . THR A 1 210 ? 9.390 10.872 1.751 1.00 98.69 210 THR A O 1
ATOM 1762 N N . THR A 1 211 ? 10.243 9.257 3.052 1.00 98.50 211 THR A N 1
ATOM 1763 C CA . THR A 1 211 ? 11.420 10.056 3.427 1.00 98.50 211 THR A CA 1
ATOM 1764 C C . THR A 1 211 ? 12.394 10.271 2.271 1.00 98.50 211 THR A C 1
ATOM 1766 O O . THR A 1 211 ? 13.026 11.322 2.211 1.00 98.50 211 THR A O 1
ATOM 1769 N N . LEU A 1 212 ? 12.487 9.323 1.335 1.00 98.88 212 LEU A N 1
ATOM 1770 C CA . LEU A 1 212 ? 13.296 9.452 0.127 1.00 98.88 212 LEU A CA 1
ATOM 1771 C C . LEU A 1 212 ? 12.753 10.555 -0.787 1.00 98.88 212 LEU A C 1
ATOM 1773 O O . LEU A 1 212 ? 13.526 11.409 -1.213 1.00 98.88 212 LEU A O 1
ATOM 1777 N N . PHE A 1 213 ? 11.435 10.608 -1.013 1.00 98.81 213 PHE A N 1
ATOM 1778 C CA . PHE A 1 213 ? 10.812 11.714 -1.749 1.00 98.81 213 PHE A CA 1
ATOM 1779 C C . PHE A 1 213 ? 11.091 13.072 -1.102 1.00 98.81 213 PHE A C 1
ATOM 1781 O O . PHE A 1 213 ? 11.393 14.029 -1.806 1.00 98.81 213 PHE A O 1
ATOM 1788 N N . ILE A 1 214 ? 11.051 13.158 0.232 1.00 98.56 214 ILE A N 1
ATOM 1789 C CA . ILE A 1 214 ? 11.377 14.399 0.947 1.00 98.56 214 ILE A CA 1
ATOM 1790 C C . ILE A 1 214 ? 12.825 14.833 0.672 1.00 98.56 214 ILE A C 1
ATOM 1792 O O . ILE A 1 214 ? 13.056 16.009 0.399 1.00 98.56 214 ILE A O 1
ATOM 1796 N N . GLU A 1 215 ? 13.804 13.922 0.725 1.00 98.69 215 GLU A N 1
ATOM 1797 C CA . GLU A 1 215 ? 15.197 14.281 0.409 1.00 98.69 215 GLU A CA 1
ATOM 1798 C C . GLU A 1 215 ? 15.375 14.655 -1.068 1.00 98.69 215 GLU A C 1
ATOM 1800 O O . GLU A 1 215 ? 16.062 15.631 -1.370 1.00 98.69 215 GLU A O 1
ATOM 1805 N N . LEU A 1 216 ? 14.710 13.952 -1.987 1.00 98.75 216 LEU A N 1
ATOM 1806 C CA . LEU A 1 216 ? 14.733 14.298 -3.408 1.00 98.75 216 LEU A CA 1
ATOM 1807 C C . LEU A 1 216 ? 14.143 15.699 -3.651 1.00 98.75 216 LEU A C 1
ATOM 1809 O O . LEU A 1 216 ? 14.741 16.481 -4.388 1.00 98.75 216 LEU A O 1
ATOM 1813 N N . CYS A 1 217 ? 13.028 16.063 -3.002 1.00 98.38 217 CYS A N 1
ATOM 1814 C CA . CYS A 1 217 ? 12.440 17.406 -3.107 1.00 98.38 217 CYS A CA 1
ATOM 1815 C C . CYS A 1 217 ? 13.406 18.496 -2.622 1.00 98.38 217 CYS A C 1
ATOM 1817 O O . CYS A 1 217 ? 13.432 19.585 -3.189 1.00 98.38 217 CYS A O 1
ATOM 1819 N N . LYS A 1 218 ? 14.222 18.220 -1.596 1.00 97.62 218 LYS A N 1
ATOM 1820 C CA . LYS A 1 218 ? 15.256 19.163 -1.135 1.00 97.62 218 LYS A CA 1
ATOM 1821 C C . LYS A 1 218 ? 16.414 19.286 -2.122 1.00 97.62 218 LYS A C 1
ATOM 1823 O O . LYS A 1 218 ? 16.959 20.375 -2.269 1.00 97.62 218 LYS A O 1
ATOM 1828 N N . LEU A 1 219 ? 16.808 18.185 -2.766 1.00 98.06 219 LEU A N 1
ATOM 1829 C CA . LEU A 1 219 ? 17.896 18.176 -3.749 1.00 98.06 219 LEU A CA 1
ATOM 1830 C C . LEU A 1 219 ? 17.485 18.791 -5.092 1.00 98.06 219 LEU A C 1
ATOM 1832 O O . LEU A 1 219 ? 18.335 19.356 -5.776 1.00 98.06 219 LEU A O 1
ATOM 1836 N N . GLN A 1 220 ? 16.212 18.681 -5.477 1.00 97.44 220 GLN A N 1
ATOM 1837 C CA . GLN A 1 220 ? 15.669 19.155 -6.756 1.00 97.44 220 GLN A CA 1
ATOM 1838 C C . GLN A 1 220 ? 14.413 20.036 -6.558 1.00 97.44 220 GLN A C 1
ATOM 1840 O O . GLN A 1 220 ? 13.353 19.731 -7.109 1.00 97.44 220 GLN A O 1
ATOM 1845 N N . PRO A 1 221 ? 14.498 21.150 -5.802 1.00 96.81 221 PRO A N 1
ATOM 1846 C CA . PRO A 1 221 ? 13.326 21.933 -5.391 1.00 96.81 221 PRO A CA 1
ATOM 1847 C C . PRO A 1 221 ? 12.613 22.642 -6.548 1.00 96.81 221 PRO A C 1
ATOM 1849 O O . PRO A 1 221 ? 11.449 23.003 -6.417 1.00 96.81 221 PRO A O 1
ATOM 1852 N N . GLY A 1 222 ? 13.303 22.860 -7.671 1.00 95.56 222 GLY A N 1
ATOM 1853 C CA . GLY A 1 222 ? 12.747 23.553 -8.833 1.00 95.56 222 GLY A CA 1
ATOM 1854 C C . GLY A 1 222 ? 11.972 22.664 -9.807 1.00 95.56 222 GLY A C 1
ATOM 1855 O O . GLY A 1 222 ? 11.335 23.211 -10.702 1.00 95.56 222 GLY A O 1
ATOM 1856 N N . SER A 1 223 ? 12.045 21.336 -9.673 1.00 95.81 223 SER A N 1
ATOM 1857 C CA . SER A 1 223 ? 11.515 20.408 -10.684 1.00 95.81 223 SER A CA 1
ATOM 1858 C C . SER A 1 223 ? 10.833 19.164 -10.112 1.00 95.81 223 SER A C 1
ATOM 1860 O O . SER A 1 223 ? 9.796 18.748 -10.622 1.00 95.81 223 SER A O 1
ATOM 1862 N N . LEU A 1 224 ? 11.383 18.540 -9.066 1.00 97.88 224 LEU A N 1
ATOM 1863 C CA . LEU A 1 224 ? 10.826 17.289 -8.550 1.00 97.88 224 LEU A CA 1
ATOM 1864 C C . LEU A 1 224 ? 9.459 17.458 -7.858 1.00 97.88 224 LEU A C 1
ATOM 1866 O O . LEU A 1 224 ? 8.602 16.605 -8.088 1.00 97.88 224 LEU A O 1
ATOM 1870 N N . PRO A 1 225 ? 9.191 18.521 -7.067 1.00 98.31 225 PRO A N 1
ATOM 1871 C CA . PRO A 1 225 ? 7.863 18.727 -6.491 1.00 98.31 225 PRO A CA 1
ATOM 1872 C C . PRO A 1 225 ? 6.744 18.782 -7.538 1.00 98.31 225 PRO A C 1
ATOM 1874 O O . PRO A 1 225 ? 5.674 18.232 -7.297 1.00 98.31 225 PRO A O 1
ATOM 1877 N N . GLN A 1 226 ? 6.989 19.385 -8.708 1.00 98.06 226 GLN A N 1
ATOM 1878 C CA . GLN A 1 226 ? 6.002 19.450 -9.790 1.00 98.06 226 GLN A CA 1
ATOM 1879 C C . GLN A 1 226 ? 5.728 18.065 -10.386 1.00 98.06 226 GLN A C 1
ATOM 1881 O O . GLN A 1 226 ? 4.569 17.678 -10.509 1.00 98.06 226 GLN A O 1
ATOM 1886 N N . VAL A 1 227 ? 6.781 17.289 -10.675 1.00 98.69 227 VAL A N 1
ATOM 1887 C CA . VAL A 1 227 ? 6.639 15.909 -11.175 1.00 98.69 227 VAL A CA 1
ATOM 1888 C C . VAL A 1 227 ? 5.911 15.032 -10.155 1.00 98.69 227 VAL A C 1
ATOM 1890 O O . VAL A 1 227 ? 5.061 14.225 -10.519 1.00 98.69 227 VAL A O 1
ATOM 1893 N N . LEU A 1 228 ? 6.199 15.201 -8.861 1.00 98.75 228 LEU A N 1
ATOM 1894 C CA . LEU A 1 228 ? 5.536 14.450 -7.797 1.00 98.75 228 LEU A CA 1
ATOM 1895 C C . LEU A 1 228 ? 4.059 14.841 -7.639 1.00 98.75 228 LEU A C 1
ATOM 1897 O O . LEU A 1 228 ? 3.219 13.966 -7.420 1.00 98.75 228 LEU A O 1
ATOM 1901 N N . ALA A 1 229 ? 3.727 16.127 -7.773 1.00 98.62 229 ALA A N 1
ATOM 1902 C CA . ALA A 1 229 ? 2.345 16.600 -7.763 1.00 98.62 229 ALA A CA 1
ATOM 1903 C C . ALA A 1 229 ? 1.558 16.047 -8.963 1.00 98.62 229 ALA A C 1
ATOM 1905 O O . ALA A 1 229 ? 0.482 15.487 -8.771 1.00 98.62 229 ALA A O 1
ATOM 1906 N N . GLN A 1 230 ? 2.134 16.092 -10.169 1.00 98.75 230 GLN A N 1
ATOM 1907 C CA . GLN A 1 230 ? 1.552 15.480 -11.368 1.00 98.75 230 GLN A CA 1
ATOM 1908 C C . GLN A 1 230 ? 1.364 13.966 -11.201 1.00 98.75 230 GLN A C 1
ATOM 1910 O O . GLN A 1 230 ? 0.301 13.437 -11.510 1.00 98.75 230 GLN A O 1
ATOM 1915 N N . ALA A 1 231 ? 2.359 13.262 -10.652 1.00 98.88 231 ALA A N 1
ATOM 1916 C CA . ALA A 1 231 ? 2.245 11.837 -10.357 1.00 98.88 231 ALA A CA 1
ATOM 1917 C C . ALA A 1 231 ? 1.077 11.552 -9.401 1.00 98.88 231 ALA A C 1
ATOM 1919 O O . ALA A 1 231 ? 0.287 10.645 -9.642 1.00 98.88 231 ALA A O 1
ATOM 1920 N N . THR A 1 232 ? 0.953 12.346 -8.335 1.00 98.88 232 THR A N 1
ATOM 1921 C CA . THR A 1 232 ? -0.122 12.224 -7.338 1.00 98.88 232 THR A CA 1
ATOM 1922 C C . THR A 1 232 ? -1.494 12.412 -7.977 1.00 98.88 232 THR A C 1
ATOM 1924 O O . THR A 1 232 ? -2.398 11.617 -7.723 1.00 98.88 232 THR A O 1
ATOM 1927 N N . GLU A 1 233 ? -1.624 13.406 -8.854 1.00 98.69 233 GLU A N 1
ATOM 1928 C CA . GLU A 1 233 ? -2.838 13.660 -9.627 1.00 98.69 233 GLU A CA 1
ATOM 1929 C C . GLU A 1 233 ? -3.204 12.467 -10.521 1.00 98.69 233 GLU A C 1
ATOM 1931 O O . GLU A 1 233 ? -4.330 11.971 -10.504 1.00 98.69 233 GLU A O 1
ATOM 1936 N N . MET A 1 234 ? -2.227 11.915 -11.243 1.00 98.75 234 MET A N 1
ATOM 1937 C CA . MET A 1 234 ? -2.434 10.738 -12.090 1.00 98.75 234 MET A CA 1
ATOM 1938 C C . MET A 1 234 ? -2.823 9.495 -11.280 1.00 98.75 234 MET A C 1
ATOM 1940 O O . MET A 1 234 ? -3.664 8.715 -11.730 1.00 98.75 234 MET A O 1
ATOM 1944 N N . LEU A 1 235 ? -2.230 9.294 -10.098 1.00 98.88 235 LEU A N 1
ATOM 1945 C CA . LEU A 1 235 ? -2.594 8.203 -9.192 1.00 98.88 235 LEU A CA 1
ATOM 1946 C C . LEU A 1 235 ? -4.047 8.351 -8.715 1.00 98.88 235 LEU A C 1
ATOM 1948 O O . LEU A 1 235 ? -4.792 7.371 -8.774 1.00 98.88 235 LEU A O 1
ATOM 1952 N N . TYR A 1 236 ? -4.456 9.560 -8.308 1.00 98.81 236 TYR A N 1
ATOM 1953 C CA . TYR A 1 236 ? -5.830 9.874 -7.897 1.00 98.81 236 TYR A CA 1
ATOM 1954 C C . TYR A 1 236 ? -6.838 9.616 -9.027 1.00 98.81 236 TYR A C 1
ATOM 1956 O O . TYR A 1 236 ? -7.803 8.866 -8.857 1.00 98.81 236 TYR A O 1
ATOM 1964 N N . MET A 1 237 ? -6.573 10.141 -10.225 1.00 98.44 237 MET A N 1
ATOM 1965 C CA . MET A 1 237 ? -7.470 9.993 -11.376 1.00 98.44 237 MET A CA 1
ATOM 1966 C C . MET A 1 237 ? -7.653 8.534 -11.816 1.00 98.44 237 MET A C 1
ATOM 1968 O O . MET A 1 237 ? -8.681 8.185 -12.401 1.00 98.44 237 MET A O 1
ATOM 1972 N N . ARG A 1 238 ? -6.689 7.660 -11.496 1.00 98.62 238 ARG A N 1
ATOM 1973 C CA . ARG A 1 238 ? -6.683 6.230 -11.844 1.00 98.62 238 ARG A CA 1
ATOM 1974 C C . ARG A 1 238 ? -7.105 5.312 -10.683 1.00 98.62 238 ARG A C 1
ATOM 1976 O O . ARG A 1 238 ? -6.925 4.098 -10.781 1.00 98.62 238 ARG A O 1
ATOM 1983 N N . LEU A 1 239 ? -7.676 5.842 -9.596 1.00 98.62 239 LEU A N 1
ATOM 1984 C CA . LEU A 1 239 ? -8.090 5.052 -8.423 1.00 98.62 239 LEU A CA 1
ATOM 1985 C C . LEU A 1 239 ? -9.136 3.968 -8.726 1.00 98.62 239 LEU A C 1
ATOM 1987 O O . LEU A 1 239 ? -9.131 2.935 -8.061 1.00 98.62 239 LEU A O 1
ATOM 1991 N N . ASP A 1 240 ? -9.990 4.160 -9.736 1.00 98.12 240 ASP A N 1
ATOM 1992 C CA . ASP A 1 240 ? -11.145 3.288 -10.016 1.00 98.12 240 ASP A CA 1
ATOM 1993 C C . ASP A 1 240 ? -10.806 1.809 -10.215 1.00 98.12 240 ASP A C 1
ATOM 1995 O O . ASP A 1 240 ? -11.620 0.931 -9.935 1.00 98.12 240 ASP A O 1
ATOM 1999 N N . THR A 1 241 ? -9.602 1.531 -10.712 1.00 98.62 241 THR A N 1
ATOM 2000 C CA . THR A 1 241 ? -9.123 0.165 -10.967 1.00 98.62 241 THR A CA 1
ATOM 2001 C C . THR A 1 241 ? -7.852 -0.166 -10.198 1.00 98.62 241 THR A C 1
ATOM 2003 O O . THR A 1 241 ? -7.230 -1.195 -10.466 1.00 98.62 241 THR A O 1
ATOM 2006 N N . MET A 1 242 ? -7.450 0.698 -9.259 1.00 98.88 242 MET A N 1
ATOM 2007 C CA . MET A 1 242 ? -6.264 0.476 -8.444 1.00 98.88 242 MET A CA 1
ATOM 2008 C C . MET A 1 242 ? -6.532 -0.629 -7.413 1.00 98.88 242 MET A C 1
ATOM 2010 O O . MET A 1 242 ? -7.565 -0.648 -6.746 1.00 98.88 242 MET A O 1
ATOM 2014 N N . ASN A 1 243 ? -5.587 -1.552 -7.251 1.00 98.62 243 ASN A N 1
ATOM 2015 C CA . ASN A 1 243 ? -5.660 -2.605 -6.248 1.00 98.62 243 ASN A CA 1
ATOM 2016 C C . ASN A 1 243 ? -5.742 -2.005 -4.833 1.00 98.62 243 ASN A C 1
ATOM 2018 O O . ASN A 1 243 ? -4.962 -1.119 -4.481 1.00 98.62 243 ASN A O 1
ATOM 2022 N N . THR A 1 244 ? -6.641 -2.522 -3.992 1.00 98.44 244 THR A N 1
ATOM 2023 C CA . THR A 1 244 ? -6.892 -2.004 -2.636 1.00 98.44 244 THR A CA 1
ATOM 2024 C C . THR A 1 244 ? -5.641 -1.963 -1.752 1.00 98.44 244 THR A C 1
ATOM 2026 O O . THR A 1 244 ? -5.495 -1.036 -0.959 1.00 98.44 244 THR A O 1
ATOM 2029 N N . ILE A 1 245 ? -4.708 -2.911 -1.909 1.00 98.50 245 ILE A N 1
ATOM 2030 C CA . ILE A 1 245 ? -3.432 -2.909 -1.171 1.00 98.50 245 ILE A CA 1
ATOM 2031 C C . ILE A 1 245 ? -2.583 -1.698 -1.580 1.00 98.50 245 ILE A C 1
ATOM 2033 O O . ILE A 1 245 ? -1.966 -1.053 -0.735 1.00 98.50 245 ILE A O 1
ATOM 2037 N N . CYS A 1 246 ? -2.558 -1.364 -2.871 1.00 98.88 246 CYS A N 1
ATOM 2038 C CA . CYS A 1 246 ? -1.845 -0.195 -3.380 1.00 98.88 246 CYS A CA 1
ATOM 2039 C C . CYS A 1 246 ? -2.529 1.107 -2.934 1.00 98.88 246 CYS A C 1
ATOM 2041 O O . CYS A 1 246 ? -1.828 2.041 -2.550 1.00 98.88 246 CYS A O 1
ATOM 2043 N N . ILE A 1 247 ? -3.869 1.143 -2.891 1.00 98.88 247 ILE A N 1
ATOM 2044 C CA . ILE A 1 247 ? -4.632 2.283 -2.354 1.00 98.88 247 ILE A CA 1
ATOM 2045 C C . ILE A 1 247 ? -4.280 2.530 -0.877 1.00 98.88 247 ILE A C 1
ATOM 2047 O O . ILE A 1 247 ? -4.019 3.676 -0.521 1.00 98.88 247 ILE A O 1
ATOM 2051 N N . ASP A 1 248 ? -4.189 1.492 -0.031 1.00 98.81 248 ASP A N 1
ATOM 2052 C CA . ASP A 1 248 ? -3.760 1.645 1.376 1.00 98.81 248 ASP A CA 1
ATOM 2053 C C . ASP A 1 248 ? -2.391 2.334 1.460 1.00 98.81 248 ASP A C 1
ATOM 2055 O O . ASP A 1 248 ? -2.199 3.332 2.159 1.00 98.81 248 ASP A O 1
ATOM 2059 N N . ARG A 1 249 ? -1.419 1.843 0.685 1.00 98.88 249 ARG A N 1
ATOM 2060 C CA . ARG A 1 249 ? -0.069 2.419 0.648 1.00 98.88 249 ARG A CA 1
ATOM 2061 C C . ARG A 1 249 ? -0.074 3.850 0.128 1.00 98.88 249 ARG A C 1
ATOM 2063 O O . ARG A 1 249 ? 0.671 4.675 0.649 1.00 98.88 249 ARG A O 1
ATOM 2070 N N . PHE A 1 250 ? -0.924 4.159 -0.850 1.00 98.94 250 PHE A N 1
ATOM 2071 C CA . PHE A 1 250 ? -1.067 5.505 -1.393 1.00 98.94 250 PHE A CA 1
ATOM 2072 C C . PHE A 1 250 ? -1.646 6.467 -0.350 1.00 98.94 250 PHE A C 1
ATOM 2074 O O . PHE A 1 250 ? -1.079 7.536 -0.136 1.00 98.94 250 PHE A O 1
ATOM 2081 N N . ILE A 1 251 ? -2.689 6.056 0.378 1.00 98.94 251 ILE A N 1
ATOM 2082 C CA . ILE A 1 251 ? -3.279 6.815 1.491 1.00 98.94 251 ILE A CA 1
ATOM 2083 C C . ILE A 1 251 ? -2.224 7.103 2.567 1.00 98.94 251 ILE A C 1
ATOM 2085 O O . ILE A 1 251 ? -2.059 8.251 2.995 1.00 98.94 251 ILE A O 1
ATOM 2089 N N . ASN A 1 252 ? -1.490 6.075 3.005 1.00 98.88 252 ASN A N 1
ATOM 2090 C CA . ASN A 1 252 ? -0.459 6.211 4.036 1.00 98.88 252 ASN A CA 1
ATOM 2091 C C . ASN A 1 252 ? 0.708 7.093 3.569 1.00 98.88 252 ASN A C 1
ATOM 2093 O O . ASN A 1 252 ? 1.166 7.952 4.325 1.00 98.88 252 ASN A O 1
ATOM 2097 N N . TRP A 1 253 ? 1.174 6.920 2.329 1.00 98.88 253 TRP A N 1
ATOM 2098 C CA . TRP A 1 253 ? 2.230 7.752 1.759 1.00 98.88 253 TRP A CA 1
ATOM 2099 C C . TRP A 1 253 ? 1.789 9.212 1.642 1.00 98.88 253 TRP A C 1
ATOM 2101 O O . TRP A 1 253 ? 2.509 10.091 2.114 1.00 98.88 253 TRP A O 1
ATOM 2111 N N . PHE A 1 254 ? 0.615 9.472 1.061 1.00 98.94 254 PHE A N 1
ATOM 2112 C CA . PHE A 1 254 ? 0.166 10.823 0.737 1.00 98.94 254 PHE A CA 1
ATOM 2113 C C . PHE A 1 254 ? -0.140 11.631 1.997 1.00 98.94 254 PHE A C 1
ATOM 2115 O O . PHE A 1 254 ? 0.374 12.734 2.161 1.00 98.94 254 PHE A O 1
ATOM 2122 N N . SER A 1 255 ? -0.881 11.058 2.949 1.00 98.88 255 SER A N 1
ATOM 2123 C CA . SER A 1 255 ? -1.174 11.717 4.232 1.00 98.88 255 SER A CA 1
ATOM 2124 C C . SER A 1 255 ? 0.093 12.050 5.031 1.00 98.88 255 SER A C 1
ATOM 2126 O O . SER A 1 255 ? 0.218 13.146 5.585 1.00 98.88 255 SER A O 1
ATOM 2128 N N . HIS A 1 256 ? 1.076 11.145 5.049 1.00 98.88 256 HIS A N 1
ATOM 2129 C CA . HIS A 1 256 ? 2.353 11.397 5.709 1.00 98.88 256 HIS A CA 1
ATOM 2130 C C . HIS A 1 256 ? 3.223 12.394 4.927 1.00 98.88 256 HIS A C 1
ATOM 2132 O O . HIS A 1 256 ? 3.902 13.226 5.532 1.00 98.88 256 HIS A O 1
ATOM 2138 N N . HIS A 1 257 ? 3.184 12.374 3.593 1.00 98.81 257 HIS A N 1
ATOM 2139 C CA . HIS A 1 257 ? 3.838 13.387 2.769 1.00 98.81 257 HIS A CA 1
ATOM 2140 C C . HIS A 1 257 ? 3.273 14.776 3.091 1.00 98.81 257 HIS A C 1
ATOM 2142 O O . HIS A 1 257 ? 4.027 15.661 3.491 1.00 98.81 257 HIS A O 1
ATOM 2148 N N . LEU A 1 258 ? 1.947 14.935 3.056 1.00 98.75 258 LEU A N 1
ATOM 2149 C CA . LEU A 1 258 ? 1.255 16.179 3.392 1.00 98.75 258 LEU A CA 1
ATOM 2150 C C . LEU A 1 258 ? 1.636 16.711 4.778 1.00 98.75 258 LEU A C 1
ATOM 2152 O O . LEU A 1 258 ? 1.903 17.905 4.915 1.00 98.75 258 LEU A O 1
ATOM 2156 N N . SER A 1 259 ? 1.751 15.853 5.799 1.00 98.62 259 SER A N 1
ATOM 2157 C CA . SER A 1 259 ? 2.129 16.309 7.147 1.00 98.62 259 SER A CA 1
ATOM 2158 C C . SER A 1 259 ? 3.525 16.943 7.221 1.00 98.62 259 SER A C 1
ATOM 2160 O O . SER A 1 259 ? 3.794 17.727 8.128 1.00 98.62 259 SER A O 1
ATOM 2162 N N . ASN A 1 260 ? 4.409 16.631 6.266 1.00 98.31 260 ASN A N 1
ATOM 2163 C CA . ASN A 1 260 ? 5.748 17.219 6.163 1.00 98.31 260 ASN A CA 1
ATOM 2164 C C . ASN A 1 260 ? 5.768 18.545 5.374 1.00 98.31 260 ASN A C 1
ATOM 2166 O O . ASN A 1 260 ? 6.773 19.252 5.414 1.00 98.31 260 ASN A O 1
ATOM 2170 N N . PHE A 1 261 ? 4.665 18.909 4.710 1.00 97.31 261 PHE A N 1
ATOM 2171 C CA . PHE A 1 261 ? 4.505 20.137 3.918 1.00 97.31 261 PHE A CA 1
ATOM 2172 C C . PHE A 1 261 ? 3.274 20.941 4.364 1.00 97.31 261 PHE A C 1
ATOM 2174 O O . PHE A 1 261 ? 2.516 21.476 3.557 1.00 97.31 261 PHE A O 1
ATOM 2181 N N . GLU A 1 262 ? 3.067 21.008 5.684 1.00 97.31 262 GLU A N 1
ATOM 2182 C CA . GLU A 1 262 ? 2.007 21.792 6.338 1.00 97.31 262 GLU A CA 1
ATOM 2183 C C . GLU A 1 262 ? 0.569 21.420 5.933 1.00 97.31 262 GLU A C 1
ATOM 2185 O O . GLU A 1 262 ? -0.355 22.186 6.194 1.00 97.31 262 GLU A O 1
ATOM 2190 N N . PHE A 1 263 ? 0.371 20.230 5.362 1.00 98.06 263 PHE A N 1
ATOM 2191 C CA . PHE A 1 263 ? -0.887 19.755 4.781 1.00 98.06 263 PHE A CA 1
ATOM 2192 C C . PHE A 1 263 ? -1.410 20.599 3.610 1.00 98.06 263 PHE A C 1
ATOM 2194 O O . PHE A 1 263 ? -2.615 20.654 3.369 1.00 98.06 263 PHE A O 1
ATOM 2201 N N . ARG A 1 264 ? -0.511 21.256 2.870 1.00 97.56 264 ARG A N 1
ATOM 2202 C CA . ARG A 1 264 ? -0.882 22.034 1.685 1.00 97.56 264 ARG A CA 1
ATOM 2203 C C . ARG A 1 264 ? -1.139 21.115 0.495 1.00 97.56 264 ARG A C 1
ATOM 2205 O O . ARG A 1 264 ? -0.244 20.389 0.070 1.00 97.56 264 ARG A O 1
ATOM 2212 N N . TRP A 1 265 ? -2.345 21.197 -0.053 1.00 98.38 265 TRP A N 1
ATOM 2213 C CA . TRP A 1 265 ? -2.750 20.544 -1.293 1.00 98.38 265 TRP A CA 1
ATOM 2214 C C . TRP A 1 265 ? -3.853 21.362 -1.970 1.00 98.38 265 TRP A C 1
ATOM 2216 O O . TRP A 1 265 ? -4.637 22.026 -1.288 1.00 98.38 265 TRP A O 1
ATOM 2226 N N . SER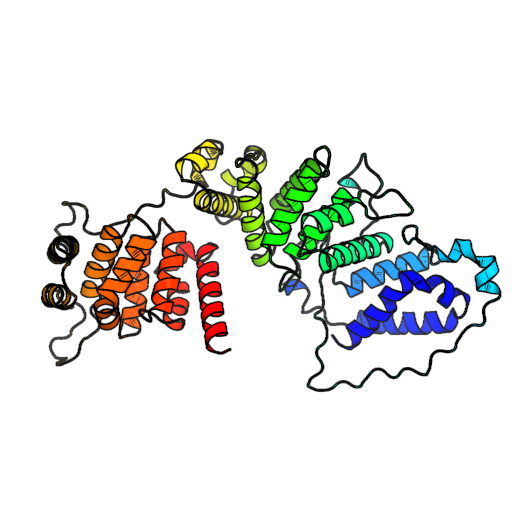 A 1 266 ? -3.925 21.306 -3.296 1.00 97.50 266 SER A N 1
ATOM 2227 C CA . SER A 1 266 ? -4.990 21.932 -4.084 1.00 97.50 266 SER A CA 1
ATOM 2228 C C . SER A 1 266 ? -6.248 21.060 -4.071 1.00 97.50 266 SER A C 1
ATOM 2230 O O . SER A 1 266 ? -6.620 20.470 -5.074 1.00 97.50 266 SER A O 1
ATOM 2232 N N . TRP A 1 267 ? -6.911 20.942 -2.917 1.00 97.75 267 TRP A N 1
ATOM 2233 C CA . TRP A 1 267 ? -8.073 20.052 -2.754 1.00 97.75 267 TRP A CA 1
ATOM 2234 C C . TRP A 1 267 ? -9.209 20.310 -3.756 1.00 97.75 267 TRP A C 1
ATOM 2236 O O . TRP A 1 267 ? -9.905 19.372 -4.121 1.00 97.75 267 TRP A O 1
ATOM 2246 N N . GLU A 1 268 ? -9.377 21.547 -4.230 1.00 96.12 268 GLU A N 1
ATOM 2247 C CA . GLU A 1 268 ? -10.399 21.909 -5.229 1.00 96.12 268 GLU A CA 1
ATOM 2248 C C . GLU A 1 268 ? -10.245 21.160 -6.564 1.00 96.12 268 GLU A C 1
ATOM 2250 O O . GLU A 1 268 ? -11.246 20.914 -7.245 1.00 96.12 268 GLU A O 1
ATOM 2255 N N . ASP A 1 269 ? -9.024 20.731 -6.907 1.00 97.00 269 ASP A N 1
ATOM 2256 C CA . ASP A 1 269 ? -8.754 19.929 -8.108 1.00 97.00 269 ASP A CA 1
ATOM 2257 C C . ASP A 1 269 ? -9.454 18.555 -8.030 1.00 97.00 269 ASP A C 1
ATOM 2259 O O . ASP A 1 269 ? -9.745 17.941 -9.053 1.00 97.00 269 ASP A O 1
ATOM 2263 N N . TRP A 1 270 ? -9.801 18.104 -6.818 1.00 97.88 270 TRP A N 1
ATOM 2264 C CA . TRP A 1 270 ? -10.502 16.846 -6.527 1.00 97.88 270 TRP A CA 1
ATOM 2265 C C . TRP A 1 270 ? -11.959 17.063 -6.105 1.00 97.88 270 TRP A C 1
ATOM 2267 O O . TRP A 1 270 ? -12.541 16.260 -5.370 1.00 97.88 270 TRP A O 1
ATOM 2277 N N . SER A 1 271 ? -12.567 18.177 -6.515 1.00 96.00 271 SER A N 1
ATOM 2278 C CA . SER A 1 271 ? -13.965 18.508 -6.194 1.00 96.00 271 SER A CA 1
ATOM 2279 C C . SER A 1 271 ? -14.981 17.502 -6.755 1.00 96.00 271 SER A C 1
ATOM 2281 O O . SER A 1 271 ? -16.093 17.398 -6.230 1.00 96.00 271 SER A O 1
ATOM 2283 N N . ASP A 1 272 ? -14.590 16.696 -7.748 1.00 93.69 272 ASP A N 1
ATOM 2284 C CA . ASP A 1 272 ? -15.364 15.556 -8.246 1.00 93.69 272 ASP A CA 1
ATOM 2285 C C . ASP A 1 272 ? -15.720 14.569 -7.120 1.00 93.69 272 ASP A C 1
ATOM 2287 O O . ASP A 1 272 ? -16.867 14.119 -7.041 1.00 93.69 272 ASP A O 1
ATOM 2291 N N . SER A 1 273 ? -14.805 14.347 -6.167 1.00 94.56 273 SER A N 1
ATOM 2292 C CA . SER A 1 273 ? -15.005 13.459 -5.010 1.00 94.56 273 SER A CA 1
ATOM 2293 C C . SER A 1 273 ? -16.140 13.866 -4.064 1.00 94.56 273 SER A C 1
ATOM 2295 O O . SER A 1 273 ? -16.634 13.043 -3.298 1.00 94.56 273 SER A O 1
ATOM 2297 N N . VAL A 1 274 ? -16.579 15.125 -4.091 1.00 94.88 274 VAL A N 1
ATOM 2298 C CA . VAL A 1 274 ? -17.715 15.587 -3.274 1.00 94.88 274 VAL A CA 1
ATOM 2299 C C . VAL A 1 274 ? -19.050 15.275 -3.961 1.00 94.88 274 VAL A C 1
ATOM 2301 O O . VAL A 1 274 ? -20.081 15.161 -3.301 1.00 94.88 274 VAL A O 1
ATOM 2304 N N . SER A 1 275 ? -19.039 15.149 -5.290 1.00 91.06 275 SER A N 1
ATOM 2305 C CA . SER A 1 275 ? -20.237 14.939 -6.113 1.00 91.06 275 SER A CA 1
ATOM 2306 C C . SER A 1 275 ? -20.546 13.468 -6.407 1.00 91.06 275 SER A C 1
ATOM 2308 O O . SER A 1 275 ? -21.676 13.138 -6.771 1.00 91.06 275 SER A O 1
ATOM 2310 N N . GLU A 1 276 ? -19.556 12.590 -6.257 1.00 94.00 276 GLU A N 1
ATOM 2311 C CA . GLU A 1 276 ? -19.696 11.149 -6.450 1.00 94.00 276 GLU A CA 1
ATOM 2312 C C . GLU A 1 276 ? -20.296 10.440 -5.221 1.00 94.00 276 GLU A C 1
ATOM 2314 O O . GLU A 1 276 ? -20.353 10.973 -4.114 1.00 94.00 276 GLU A O 1
ATOM 2319 N N . ASP A 1 277 ? -20.735 9.196 -5.418 1.00 94.50 277 ASP A N 1
ATOM 2320 C CA . ASP A 1 277 ? -21.130 8.303 -4.326 1.00 94.50 277 ASP A CA 1
ATOM 2321 C C . ASP A 1 277 ? -19.934 8.049 -3.386 1.00 94.50 277 ASP A C 1
ATOM 2323 O O . ASP A 1 277 ? -18.855 7.671 -3.840 1.00 94.50 277 ASP A O 1
ATOM 2327 N N . LEU A 1 278 ? -20.126 8.235 -2.074 1.00 93.81 278 LEU A N 1
ATOM 2328 C CA . LEU A 1 278 ? -19.077 8.166 -1.049 1.00 93.81 278 LEU A CA 1
ATOM 2329 C C . LEU A 1 278 ? -18.375 6.802 -0.948 1.00 93.81 278 LEU A C 1
ATOM 2331 O O . LEU A 1 278 ? -17.279 6.729 -0.381 1.00 93.81 278 LEU A O 1
ATOM 2335 N N . ASP A 1 279 ? -18.989 5.742 -1.481 1.00 92.56 279 ASP A N 1
ATOM 2336 C CA . ASP A 1 279 ? -18.401 4.402 -1.548 1.00 92.56 279 ASP A CA 1
ATOM 2337 C C . ASP A 1 279 ? -17.496 4.196 -2.777 1.00 92.56 279 ASP A C 1
ATOM 2339 O O . ASP A 1 279 ? -16.807 3.175 -2.886 1.00 92.56 279 ASP A O 1
ATOM 2343 N N . ARG A 1 280 ? -17.438 5.169 -3.698 1.00 96.56 280 ARG A N 1
ATOM 2344 C CA . ARG A 1 280 ? -16.510 5.150 -4.837 1.00 96.56 280 ARG A CA 1
ATOM 2345 C C . ARG A 1 280 ? -15.056 5.347 -4.389 1.00 96.56 280 ARG A C 1
ATOM 2347 O O . ARG A 1 280 ? -14.796 5.968 -3.354 1.00 96.56 280 ARG A O 1
ATOM 2354 N N . PRO A 1 281 ? -14.075 4.867 -5.180 1.00 97.50 281 PRO A N 1
ATOM 2355 C CA . PRO A 1 281 ? -12.664 4.923 -4.803 1.00 97.50 281 PRO A CA 1
ATOM 2356 C C . PRO A 1 281 ? -12.130 6.328 -4.502 1.00 97.50 281 PRO A C 1
ATOM 2358 O O . PRO A 1 281 ? -11.390 6.478 -3.532 1.00 97.50 281 PRO A O 1
ATOM 2361 N N . ARG A 1 282 ? -12.518 7.359 -5.267 1.00 98.06 282 ARG A N 1
ATOM 2362 C CA . ARG A 1 282 ? -12.030 8.739 -5.085 1.00 98.06 282 ARG A CA 1
ATOM 2363 C C . ARG A 1 282 ? -12.530 9.400 -3.788 1.00 98.06 282 ARG A C 1
ATOM 2365 O O . ARG A 1 282 ? -11.680 9.755 -2.966 1.00 98.06 282 ARG A O 1
ATOM 2372 N N . PRO A 1 283 ? -13.849 9.501 -3.509 1.00 98.06 283 PRO A N 1
ATOM 2373 C CA . PRO A 1 283 ? -14.340 10.007 -2.221 1.00 98.06 283 PRO A CA 1
ATOM 2374 C C . PRO A 1 283 ? -13.792 9.222 -1.030 1.00 98.06 283 PRO A C 1
ATOM 2376 O O . PRO A 1 283 ? -13.365 9.806 -0.031 1.00 98.06 283 PRO A O 1
ATOM 2379 N N . LYS A 1 284 ? -13.747 7.888 -1.141 1.00 98.19 284 LYS A N 1
ATOM 2380 C CA . LYS A 1 284 ? -13.211 7.020 -0.092 1.00 98.19 284 LYS A CA 1
ATOM 2381 C C . LYS A 1 284 ? -11.726 7.280 0.163 1.00 98.19 284 LYS A C 1
ATOM 2383 O O . LYS A 1 284 ? -11.328 7.380 1.320 1.00 98.19 284 LYS A O 1
ATOM 2388 N N . PHE A 1 285 ? -10.922 7.437 -0.888 1.00 98.75 285 PHE A N 1
ATOM 2389 C CA . PHE A 1 285 ? -9.511 7.801 -0.774 1.00 98.75 285 PHE A CA 1
ATOM 2390 C C . PHE A 1 285 ? -9.333 9.121 -0.018 1.00 98.75 285 PHE A C 1
ATOM 2392 O O . PHE A 1 285 ? -8.578 9.163 0.951 1.00 98.75 285 PHE A O 1
ATOM 2399 N N . VAL A 1 286 ? -10.073 10.171 -0.393 1.00 98.69 286 VAL A N 1
ATOM 2400 C CA . VAL A 1 286 ? -9.990 11.483 0.271 1.00 98.69 286 VAL A CA 1
ATOM 2401 C C . VAL A 1 286 ? -10.376 11.381 1.748 1.00 98.69 286 VAL A C 1
ATOM 2403 O O . VAL A 1 286 ? -9.636 11.867 2.603 1.00 98.69 286 VAL A O 1
ATOM 2406 N N . ARG A 1 287 ? -11.475 10.689 2.078 1.00 98.50 287 ARG A N 1
ATOM 2407 C CA . ARG A 1 287 ? -11.902 10.462 3.473 1.00 98.50 287 ARG A CA 1
ATOM 2408 C C . ARG A 1 287 ? -10.816 9.797 4.314 1.00 98.50 287 ARG A C 1
ATOM 2410 O O . ARG A 1 287 ? -10.523 10.242 5.422 1.00 98.50 287 ARG A O 1
ATOM 2417 N N . GLU A 1 288 ? -10.207 8.744 3.784 1.00 98.75 288 GLU A N 1
ATOM 2418 C CA . GLU A 1 288 ? -9.182 7.969 4.488 1.00 98.75 288 GLU A CA 1
ATOM 2419 C C . GLU A 1 288 ? -7.866 8.757 4.615 1.00 98.75 288 GLU A C 1
ATOM 2421 O O . GLU A 1 288 ? -7.226 8.730 5.668 1.00 98.75 288 GLU A O 1
ATOM 2426 N N . VAL A 1 289 ? -7.492 9.544 3.597 1.00 98.88 289 VAL A N 1
ATOM 2427 C CA . VAL A 1 289 ? -6.361 10.485 3.670 1.00 98.88 289 VAL A CA 1
ATOM 2428 C C . VAL A 1 289 ? -6.594 11.534 4.754 1.00 98.88 289 VAL A C 1
ATOM 2430 O O . VAL A 1 289 ? -5.716 11.735 5.593 1.00 98.88 289 VAL A O 1
ATOM 2433 N N . LEU A 1 290 ? -7.760 12.186 4.781 1.00 98.75 290 LEU A N 1
ATOM 2434 C CA . LEU A 1 290 ? -8.077 13.210 5.782 1.00 98.75 290 LEU A CA 1
ATOM 2435 C C . LEU A 1 290 ? -8.124 12.621 7.197 1.00 98.75 290 LEU A C 1
ATOM 2437 O O . LEU A 1 290 ? -7.627 13.241 8.140 1.00 98.75 290 LEU A O 1
ATOM 2441 N N . GLU A 1 291 ? -8.634 11.398 7.358 1.00 98.69 291 GLU A N 1
ATOM 2442 C CA . GLU A 1 291 ? -8.576 10.682 8.631 1.00 98.69 291 GLU A CA 1
ATOM 2443 C C . GLU A 1 291 ? -7.128 10.434 9.080 1.00 98.69 291 GLU A C 1
ATOM 2445 O O . GLU A 1 291 ? -6.780 10.681 10.239 1.00 98.69 291 GLU A O 1
ATOM 2450 N N . LYS A 1 292 ? -6.249 9.991 8.176 1.00 98.81 292 LYS A N 1
ATOM 2451 C CA . LYS A 1 292 ? -4.824 9.790 8.475 1.00 98.81 292 LYS A CA 1
ATOM 2452 C C . LYS A 1 292 ? -4.110 11.097 8.799 1.00 98.81 292 LYS A C 1
ATOM 2454 O O . LYS A 1 292 ? -3.347 11.140 9.765 1.00 98.81 292 LYS A O 1
ATOM 2459 N N . CYS A 1 293 ? -4.406 12.170 8.069 1.00 98.81 293 CYS A N 1
ATOM 2460 C CA . CYS A 1 293 ? -3.918 13.511 8.378 1.00 98.81 293 CYS A CA 1
ATOM 2461 C C . CYS A 1 293 ? -4.357 13.946 9.782 1.00 98.81 293 CYS A C 1
ATOM 2463 O O . CYS A 1 293 ? -3.540 14.473 10.535 1.00 98.81 293 CYS A O 1
ATOM 2465 N N . MET A 1 294 ? -5.603 13.662 10.184 1.00 98.62 294 MET A N 1
ATOM 2466 C CA . MET A 1 294 ? -6.096 13.963 11.532 1.00 98.62 294 MET A CA 1
ATOM 2467 C C . MET A 1 294 ? -5.321 13.202 12.608 1.00 98.62 294 MET A C 1
ATOM 2469 O O . MET A 1 294 ? -4.993 13.790 13.633 1.00 98.62 294 MET A O 1
ATOM 2473 N N . ARG A 1 295 ? -4.963 11.932 12.377 1.00 98.50 295 ARG A N 1
ATOM 2474 C CA . ARG A 1 295 ? -4.131 11.147 13.315 1.00 98.50 295 ARG A CA 1
ATOM 2475 C C . ARG A 1 295 ? -2.713 11.719 13.490 1.00 98.50 295 ARG A C 1
ATOM 2477 O O . ARG A 1 295 ? -2.086 11.462 14.514 1.00 98.50 295 ARG A O 1
ATOM 2484 N N . LEU A 1 296 ? -2.214 12.478 12.510 1.00 98.56 296 LEU A N 1
ATOM 2485 C CA . LEU A 1 296 ? -0.932 13.203 12.547 1.00 98.56 296 LEU A CA 1
ATOM 2486 C C . LEU A 1 296 ? -1.091 14.681 12.959 1.00 98.56 296 LEU A C 1
ATOM 2488 O O . LEU A 1 296 ? -0.128 15.447 12.936 1.00 98.56 296 LEU A O 1
ATOM 2492 N N . SER A 1 297 ? -2.309 15.095 13.308 1.00 98.38 297 SER A N 1
ATOM 2493 C CA . SER A 1 297 ? -2.699 16.477 13.568 1.00 98.38 297 SER A CA 1
ATOM 2494 C C . SER A 1 297 ? -3.830 16.497 14.611 1.00 98.38 297 SER A C 1
ATOM 2496 O O . SER A 1 297 ? -3.800 15.747 15.585 1.00 98.38 297 SER A O 1
ATOM 2498 N N . TYR A 1 298 ? -4.818 17.373 14.447 1.00 98.12 298 TYR A N 1
ATOM 2499 C CA . TYR A 1 298 ? -6.044 17.418 15.237 1.00 98.12 298 TYR A CA 1
ATOM 2500 C C . TYR A 1 298 ? -7.226 17.823 14.350 1.00 98.12 298 TYR A C 1
ATOM 2502 O O . TYR A 1 298 ? -7.037 18.467 13.318 1.00 98.12 298 TYR A O 1
ATOM 2510 N N . HIS A 1 299 ? -8.443 17.461 14.767 1.00 98.38 299 HIS A N 1
ATOM 2511 C CA . HIS A 1 299 ? -9.675 17.608 13.981 1.00 98.38 299 HIS A CA 1
ATOM 2512 C C . HIS A 1 299 ? -9.847 19.001 13.359 1.00 98.38 299 HIS A C 1
ATOM 2514 O O . HIS A 1 299 ? -9.951 19.108 12.142 1.00 98.38 299 HIS A O 1
ATOM 2520 N N . GLN A 1 300 ? -9.803 20.066 14.171 1.00 98.19 300 GLN A N 1
ATOM 2521 C CA . GLN A 1 300 ? -10.036 21.430 13.678 1.00 98.19 300 GLN A CA 1
ATOM 2522 C C . GLN A 1 300 ? -9.061 21.822 12.562 1.00 98.19 300 GLN A C 1
ATOM 2524 O O . GLN A 1 300 ? -9.486 22.341 11.541 1.00 98.19 300 GLN A O 1
ATOM 2529 N N . ARG A 1 301 ? -7.773 21.479 12.692 1.00 98.19 301 ARG A N 1
ATOM 2530 C CA . ARG A 1 301 ? -6.789 21.772 11.646 1.00 98.19 301 ARG A CA 1
ATOM 2531 C C . ARG A 1 301 ? -7.102 21.063 10.333 1.00 98.19 301 ARG A C 1
ATOM 2533 O O . ARG A 1 301 ? -6.836 21.635 9.289 1.00 98.19 301 ARG A O 1
ATOM 2540 N N . ILE A 1 302 ? -7.629 19.839 10.367 1.00 98.25 302 ILE A N 1
ATOM 2541 C CA . ILE A 1 302 ? -7.996 19.122 9.136 1.00 98.25 302 ILE A CA 1
ATOM 2542 C C . ILE A 1 302 ? -9.250 19.714 8.492 1.00 98.25 302 ILE A C 1
ATOM 2544 O O . ILE A 1 302 ? -9.317 19.795 7.272 1.00 98.25 302 ILE A O 1
ATOM 2548 N N . VAL A 1 303 ? -10.202 20.183 9.300 1.00 97.81 303 VAL A N 1
ATOM 2549 C CA . VAL A 1 303 ? -11.363 20.937 8.806 1.00 97.81 303 VAL A CA 1
ATOM 2550 C C . VAL A 1 303 ? -10.925 22.247 8.137 1.00 97.81 303 VAL A C 1
ATOM 2552 O O . VAL A 1 303 ? -11.464 22.597 7.096 1.00 97.81 303 VAL A O 1
ATOM 2555 N N . ASP A 1 304 ? -9.922 22.936 8.689 1.00 97.75 304 ASP A N 1
ATOM 2556 C CA . ASP A 1 304 ? -9.484 24.255 8.206 1.00 97.75 304 ASP A CA 1
ATOM 2557 C C . ASP A 1 304 ? -8.636 24.217 6.915 1.00 97.75 304 ASP A C 1
ATOM 2559 O O . ASP A 1 304 ? -8.539 25.228 6.222 1.00 97.75 304 ASP A O 1
ATOM 2563 N N . ILE A 1 305 ? -7.982 23.092 6.593 1.00 97.19 305 ILE A N 1
ATOM 2564 C CA . ILE A 1 305 ? -7.104 22.974 5.403 1.00 97.19 305 ILE A CA 1
ATOM 2565 C C . ILE A 1 305 ? -7.851 22.594 4.120 1.00 97.19 305 ILE A C 1
ATOM 2567 O O . ILE A 1 305 ? -7.248 22.632 3.047 1.00 97.19 305 ILE A O 1
ATOM 2571 N N . VAL A 1 306 ? -9.119 22.186 4.222 1.00 97.44 306 VAL A N 1
ATOM 2572 C CA . VAL A 1 306 ? -9.946 21.794 3.075 1.00 97.44 306 VAL A CA 1
ATOM 2573 C C . VAL A 1 306 ? -11.013 22.854 2.781 1.00 97.44 306 VAL A C 1
ATOM 2575 O O . VAL A 1 306 ? -11.430 23.584 3.682 1.00 97.44 306 VAL A O 1
ATOM 2578 N N . PRO A 1 307 ? -11.506 22.941 1.536 1.00 97.19 307 PRO A N 1
ATOM 2579 C CA . PRO A 1 307 ? -12.651 23.779 1.210 1.00 97.19 307 PRO A CA 1
ATOM 2580 C C . PRO A 1 307 ? -13.917 23.370 1.969 1.00 97.19 307 PRO A C 1
ATOM 2582 O O . PRO A 1 307 ? -14.116 22.203 2.304 1.00 97.19 307 PRO A O 1
ATOM 2585 N N . ALA A 1 308 ? -14.843 24.312 2.167 1.00 96.31 308 ALA A N 1
ATOM 2586 C CA . ALA A 1 308 ? -16.098 24.052 2.883 1.00 96.31 308 ALA A CA 1
ATOM 2587 C C . ALA A 1 308 ? -16.958 22.942 2.236 1.00 96.31 308 ALA A C 1
ATOM 2589 O O . ALA A 1 308 ? -17.668 22.211 2.936 1.00 96.31 308 ALA A O 1
ATOM 2590 N N . SER A 1 309 ? -16.868 22.782 0.910 1.00 96.56 309 SER A N 1
ATOM 2591 C CA . SER A 1 309 ? -17.526 21.710 0.150 1.00 96.56 309 SER A CA 1
ATOM 2592 C C . SER A 1 309 ? -17.073 20.309 0.581 1.00 96.56 309 SER A C 1
ATOM 2594 O O . SER A 1 309 ? -17.871 19.378 0.548 1.00 96.56 309 SER A O 1
ATOM 2596 N N . PHE A 1 310 ? -15.843 20.155 1.080 1.00 97.69 310 PHE A N 1
ATOM 2597 C CA . PHE A 1 310 ? -15.272 18.872 1.507 1.00 97.69 310 PHE A CA 1
ATOM 2598 C C . PHE A 1 310 ? -15.717 18.435 2.908 1.00 97.69 310 PHE A C 1
ATOM 2600 O O . PHE A 1 310 ? -15.322 17.364 3.365 1.00 97.69 310 PHE A O 1
ATOM 2607 N N . SER A 1 311 ? -16.555 19.211 3.602 1.00 95.12 311 SER A N 1
ATOM 2608 C CA . SER A 1 311 ? -17.024 18.891 4.962 1.00 95.12 311 SER A CA 1
ATOM 2609 C C . SER A 1 311 ? -17.641 17.489 5.090 1.00 95.12 311 SER A C 1
ATOM 2611 O O . SER A 1 311 ? -17.403 16.815 6.090 1.00 95.12 311 SER A O 1
ATOM 2613 N N . VAL A 1 312 ? -18.336 16.992 4.060 1.00 95.88 312 VAL A N 1
ATOM 2614 C CA . VAL A 1 312 ? -18.892 15.621 4.022 1.00 95.88 312 VAL A CA 1
ATOM 2615 C C . VAL A 1 312 ? -17.817 14.521 4.009 1.00 95.88 312 VAL A C 1
ATOM 2617 O O . VAL A 1 312 ? -18.079 13.388 4.410 1.00 95.88 312 VAL A O 1
ATOM 2620 N N . LEU A 1 313 ? -16.597 14.853 3.578 1.00 97.25 313 LEU A N 1
ATOM 2621 C CA . LEU A 1 313 ? -15.449 13.946 3.515 1.00 97.25 313 LEU A CA 1
ATOM 2622 C C . LEU A 1 313 ? -14.535 14.060 4.745 1.00 97.25 313 LEU A C 1
ATOM 2624 O O . LEU A 1 313 ? -13.664 13.213 4.945 1.00 97.25 313 LEU A O 1
ATOM 2628 N N . THR A 1 314 ? -14.711 15.092 5.575 1.00 95.81 314 THR A N 1
ATOM 2629 C CA . THR A 1 314 ? -13.882 15.276 6.772 1.00 95.81 314 THR A CA 1
ATOM 2630 C C . THR A 1 314 ? -14.177 14.212 7.836 1.00 95.81 314 THR A C 1
ATOM 2632 O O . THR A 1 314 ? -15.327 13.795 8.007 1.00 95.81 314 THR A O 1
ATOM 2635 N N . PRO A 1 315 ? -13.152 13.733 8.566 1.00 95.69 315 PRO A N 1
ATOM 2636 C CA . PRO A 1 315 ? -13.357 12.763 9.632 1.00 95.69 315 PRO A CA 1
ATOM 2637 C C . PRO A 1 315 ? -14.157 13.386 10.779 1.00 95.69 315 PRO A C 1
ATOM 2639 O O . PRO A 1 315 ? -13.957 14.546 11.131 1.00 95.69 315 PRO A O 1
ATOM 2642 N N . ALA A 1 316 ? -15.020 12.591 11.411 1.00 95.31 316 ALA A N 1
ATOM 2643 C CA . ALA A 1 316 ? -15.728 13.020 12.611 1.00 95.31 316 ALA A CA 1
ATOM 2644 C C . ALA A 1 316 ? -14.752 13.347 13.756 1.00 95.31 316 ALA A C 1
ATOM 2646 O O . ALA A 1 316 ? -13.669 12.766 13.866 1.00 95.31 316 ALA A O 1
ATOM 2647 N N . ASN A 1 317 ? -15.168 14.240 14.657 1.00 97.25 317 ASN A N 1
ATOM 2648 C CA . ASN A 1 317 ? -14.405 14.548 15.862 1.00 97.25 317 ASN A CA 1
ATOM 2649 C C . ASN A 1 317 ? -14.222 13.274 16.718 1.00 97.25 317 ASN A C 1
ATOM 2651 O O . ASN A 1 317 ? -15.229 12.654 17.078 1.00 97.25 317 ASN A O 1
ATOM 2655 N N . PRO A 1 318 ? -12.981 12.882 17.073 1.00 97.19 318 PRO A N 1
ATOM 2656 C CA . PRO A 1 318 ? -12.702 11.639 17.791 1.00 97.19 318 PRO A CA 1
ATOM 2657 C C . PRO A 1 318 ? -13.082 11.727 19.278 1.00 97.19 318 PRO A C 1
ATOM 2659 O O . PRO A 1 318 ? -12.231 11.800 20.164 1.00 97.19 318 PRO A O 1
ATOM 2662 N N . SER A 1 319 ? -14.383 11.727 19.560 1.00 96.19 319 SER A N 1
ATOM 2663 C CA . SER A 1 319 ? -14.947 11.794 20.907 1.00 96.19 319 SER A CA 1
ATOM 2664 C C . SER A 1 319 ? -15.347 10.418 21.449 1.00 96.19 319 SER A C 1
ATOM 2666 O O . SER A 1 319 ? -15.732 9.514 20.709 1.00 96.19 319 SER A O 1
ATOM 2668 N N . CYS A 1 320 ? -15.265 10.273 22.774 1.00 97.19 320 CYS A N 1
ATOM 2669 C CA . CYS A 1 320 ? -15.804 9.126 23.502 1.00 97.19 320 CYS A CA 1
ATOM 2670 C C . CYS A 1 320 ? -17.331 9.231 23.580 1.00 97.19 320 CYS A C 1
ATOM 2672 O O . CYS A 1 320 ? -17.858 10.273 23.974 1.00 97.19 320 CYS A O 1
ATOM 2674 N N . ILE A 1 321 ? -18.031 8.136 23.291 1.00 97.00 321 ILE A N 1
ATOM 2675 C CA . ILE A 1 321 ? -19.485 8.032 23.432 1.00 97.00 321 ILE A CA 1
ATOM 2676 C C . ILE A 1 321 ? -19.780 7.237 24.701 1.00 97.00 321 ILE A C 1
ATOM 2678 O O . ILE A 1 321 ? -19.479 6.051 24.774 1.00 97.00 321 ILE A O 1
ATOM 2682 N N . TYR A 1 322 ? -20.346 7.887 25.718 1.00 96.81 322 TYR A N 1
ATOM 2683 C CA . TYR A 1 322 ? -20.693 7.224 26.975 1.00 96.81 322 TYR A CA 1
ATOM 2684 C C . TYR A 1 322 ? -22.204 7.028 27.092 1.00 96.81 322 TYR A C 1
ATOM 2686 O O . TYR A 1 322 ? -22.948 7.995 27.265 1.00 96.81 322 TYR A O 1
ATOM 2694 N N . LYS A 1 323 ? -22.652 5.767 27.038 1.00 95.75 323 LYS A N 1
ATOM 2695 C CA . LYS A 1 323 ? -24.080 5.392 27.049 1.00 95.75 323 LYS A CA 1
ATOM 2696 C C . LYS A 1 323 ? -24.838 5.915 28.278 1.00 95.75 323 LYS A C 1
ATOM 2698 O O . LYS A 1 323 ? -26.016 6.242 28.181 1.00 95.75 323 LYS A O 1
ATOM 2703 N N . TYR A 1 324 ? -24.165 6.044 29.422 1.00 94.81 324 TYR A N 1
ATOM 2704 C CA . TYR A 1 324 ? -24.775 6.416 30.707 1.00 94.81 324 TYR A CA 1
ATOM 2705 C C . TYR A 1 324 ? -24.429 7.848 31.156 1.00 94.81 324 TYR A C 1
ATOM 2707 O O . TYR A 1 324 ? -24.455 8.142 32.349 1.00 94.81 324 TYR A O 1
ATOM 2715 N N . GLY A 1 325 ? -24.027 8.723 30.226 1.00 87.12 325 GLY A N 1
ATOM 2716 C CA . GLY A 1 325 ? -23.575 10.082 30.546 1.00 87.12 325 GLY A CA 1
ATOM 2717 C C . GLY A 1 325 ? -24.685 11.118 30.746 1.00 87.12 325 GLY A C 1
ATOM 2718 O O . GLY A 1 325 ? -24.459 12.102 31.444 1.00 87.12 325 GLY A O 1
ATOM 2719 N N . ASP A 1 326 ? -25.857 10.909 30.144 1.00 82.56 326 ASP A N 1
ATOM 2720 C CA . ASP A 1 326 ? -26.985 11.847 30.182 1.00 82.56 326 ASP A CA 1
ATOM 2721 C C . ASP A 1 326 ? -28.034 11.408 31.218 1.00 82.56 326 ASP A C 1
ATOM 2723 O O . ASP A 1 326 ? -28.368 10.225 31.319 1.00 82.56 326 ASP A O 1
ATOM 2727 N N . GLU A 1 327 ? -28.591 12.358 31.971 1.00 74.94 327 GLU A N 1
ATOM 2728 C CA . GLU A 1 327 ? -29.666 12.092 32.932 1.00 74.94 327 GLU A CA 1
ATOM 2729 C C . GLU A 1 327 ? -30.963 11.591 32.281 1.00 74.94 327 GLU A C 1
ATOM 2731 O O . GLU A 1 327 ? -31.769 10.937 32.949 1.00 74.94 327 GLU A O 1
ATOM 2736 N N . SER A 1 328 ? -31.171 11.864 30.993 1.00 77.56 328 SER A N 1
ATOM 2737 C CA . SER A 1 328 ? -32.283 11.311 30.213 1.00 77.56 328 SER A CA 1
ATOM 2738 C C . SER A 1 328 ? -32.184 9.789 30.020 1.00 77.56 328 SER A C 1
ATOM 2740 O O . SER A 1 328 ? -33.199 9.141 29.773 1.00 77.56 328 SER A O 1
ATOM 2742 N N . ASN A 1 329 ? -31.010 9.188 30.254 1.00 85.50 329 ASN A N 1
ATOM 2743 C CA . ASN A 1 329 ? -30.765 7.750 30.112 1.00 85.50 329 ASN A CA 1
ATOM 2744 C C . ASN A 1 329 ? -31.052 6.936 31.388 1.00 85.50 329 ASN A C 1
ATOM 2746 O O . ASN A 1 329 ? -30.678 5.767 31.462 1.00 85.50 329 ASN A O 1
ATOM 2750 N N . LYS A 1 330 ? -31.744 7.501 32.389 1.00 86.50 330 LYS A N 1
ATOM 2751 C CA . LYS A 1 330 ? -32.107 6.797 33.642 1.00 86.50 330 LYS A CA 1
ATOM 2752 C C . LYS A 1 330 ? -32.903 5.502 33.424 1.00 86.50 330 LYS A C 1
ATOM 2754 O O . LYS A 1 330 ? -32.859 4.620 34.276 1.00 86.50 330 LYS A O 1
ATOM 2759 N N . SER A 1 331 ? -33.627 5.386 32.309 1.00 87.56 331 SER A N 1
ATOM 2760 C CA . SER A 1 331 ? -34.382 4.183 31.928 1.00 87.56 331 SER A CA 1
ATOM 2761 C C . SER A 1 331 ? -33.531 3.100 31.254 1.00 87.56 331 SER A C 1
ATOM 2763 O O . SER A 1 331 ? -34.015 1.986 31.060 1.00 87.56 331 SER A O 1
ATOM 2765 N N . VAL A 1 332 ? -32.279 3.397 30.890 1.00 90.31 332 VAL A N 1
ATOM 2766 C CA . VAL A 1 332 ? -31.383 2.429 30.250 1.00 90.31 332 VAL A CA 1
ATOM 2767 C C . VAL A 1 332 ? -30.985 1.352 31.271 1.00 90.31 332 VAL A C 1
ATOM 2769 O O . VAL A 1 332 ? -30.555 1.692 32.380 1.00 90.31 332 VAL A O 1
ATOM 2772 N N . PRO A 1 333 ? -31.079 0.053 30.921 1.00 92.00 333 PRO A N 1
ATOM 2773 C CA . PRO A 1 333 ? -30.652 -1.031 31.800 1.00 92.00 333 PRO A CA 1
ATOM 2774 C C . PRO A 1 333 ? -29.229 -0.817 32.325 1.00 92.00 333 PRO A C 1
ATOM 2776 O O . PRO A 1 333 ? -28.326 -0.476 31.567 1.00 92.00 333 PRO A O 1
ATOM 2779 N N . GLY A 1 334 ? -29.030 -0.999 33.631 1.00 90.94 334 GLY A N 1
ATOM 2780 C CA . GLY A 1 334 ? -27.713 -0.862 34.258 1.00 90.94 334 GLY A CA 1
ATOM 2781 C C . GLY A 1 334 ? -27.261 0.573 34.573 1.00 90.94 334 GLY A C 1
ATOM 2782 O O . GLY A 1 334 ? -26.182 0.728 35.141 1.00 90.94 334 GLY A O 1
ATOM 2783 N N . TYR A 1 335 ? -28.068 1.612 34.303 1.00 93.31 335 TYR A N 1
ATOM 2784 C CA . TYR A 1 335 ? -27.706 3.019 34.562 1.00 93.31 335 TYR A CA 1
ATOM 2785 C C . TYR A 1 335 ? -27.230 3.282 36.003 1.00 93.31 335 TYR A C 1
ATOM 2787 O O . TYR A 1 335 ? -26.156 3.845 36.216 1.00 93.31 335 TYR A O 1
ATOM 2795 N N . ASN A 1 336 ? -27.986 2.821 37.007 1.00 92.44 336 ASN A N 1
ATOM 2796 C CA . ASN A 1 336 ? -27.613 3.001 38.417 1.00 92.44 336 ASN A CA 1
ATOM 2797 C C . ASN A 1 336 ? -26.288 2.302 38.756 1.00 92.44 336 ASN A C 1
ATOM 2799 O O . ASN A 1 336 ? -25.465 2.852 39.485 1.00 92.44 336 ASN A O 1
ATOM 2803 N N . VAL A 1 337 ? -26.048 1.120 38.182 1.00 94.62 337 VAL A N 1
ATOM 2804 C CA . VAL A 1 337 ? -24.794 0.383 38.380 1.00 94.62 337 VAL A CA 1
ATOM 2805 C C . VAL A 1 337 ? -23.629 1.115 37.715 1.00 94.62 337 VAL A C 1
ATOM 2807 O O . VAL A 1 337 ? -22.577 1.262 38.331 1.00 94.62 337 VAL A O 1
ATOM 2810 N N . ALA A 1 338 ? -23.815 1.650 36.506 1.00 95.50 338 ALA A N 1
ATOM 2811 C CA . ALA A 1 338 ? -22.807 2.458 35.819 1.00 95.50 338 ALA A CA 1
ATOM 2812 C C . ALA A 1 338 ? -22.420 3.716 36.625 1.00 95.50 338 ALA A C 1
ATOM 2814 O O . ALA A 1 338 ? -21.240 4.073 36.692 1.00 95.50 338 ALA A O 1
ATOM 2815 N N . LEU A 1 339 ? -23.378 4.364 37.301 1.00 94.12 339 LEU A N 1
ATOM 2816 C CA . LEU A 1 339 ? -23.094 5.466 38.230 1.00 94.12 339 LEU A CA 1
ATOM 2817 C C . LEU A 1 339 ? -22.274 5.003 39.443 1.00 94.12 339 LEU A C 1
ATOM 2819 O O . LEU A 1 339 ? -21.263 5.633 39.765 1.00 94.12 339 LEU A O 1
ATOM 2823 N N . CYS A 1 340 ? -22.658 3.891 40.078 1.00 95.56 340 CYS A N 1
ATOM 2824 C CA . CYS A 1 340 ? -21.909 3.306 41.195 1.00 95.56 340 CYS A CA 1
ATOM 2825 C C . CYS A 1 340 ? -20.471 2.949 40.791 1.00 95.56 340 CYS A C 1
ATOM 2827 O O . CYS A 1 340 ? -19.524 3.328 41.482 1.00 95.56 340 CYS A O 1
ATOM 2829 N N . LEU A 1 341 ? -20.290 2.302 39.634 1.00 96.94 341 LEU A N 1
ATOM 2830 C CA . LEU A 1 341 ? -18.978 1.999 39.058 1.00 96.94 341 LEU A CA 1
ATOM 2831 C C . LEU A 1 341 ? -18.174 3.273 38.793 1.00 96.94 341 LEU A C 1
ATOM 2833 O O . LEU A 1 341 ? -16.979 3.317 39.081 1.00 96.94 341 LEU A O 1
ATOM 2837 N N . SER A 1 342 ? -18.816 4.331 38.290 1.00 96.62 342 SER A N 1
ATOM 2838 C CA . SER A 1 342 ? -18.143 5.602 38.012 1.00 96.62 342 SER A CA 1
ATOM 2839 C C . SER A 1 342 ? -17.549 6.209 39.284 1.00 96.62 342 SER A C 1
ATOM 2841 O O . SER A 1 342 ? -16.390 6.631 39.299 1.00 96.62 342 SER A O 1
ATOM 2843 N N . ILE A 1 343 ? -18.329 6.214 40.368 1.00 96.88 343 ILE A N 1
ATOM 2844 C CA . ILE A 1 343 ? -17.904 6.703 41.684 1.00 96.88 343 ILE A CA 1
ATOM 2845 C C . ILE A 1 343 ? -16.789 5.814 42.248 1.00 96.88 343 ILE A C 1
ATOM 2847 O O . ILE A 1 343 ? -15.751 6.326 42.668 1.00 96.88 343 ILE A O 1
ATOM 2851 N N . ALA A 1 344 ? -16.963 4.491 42.209 1.00 97.25 344 ALA A N 1
ATOM 2852 C CA . ALA A 1 344 ? -15.993 3.531 42.729 1.00 97.25 344 ALA A CA 1
ATOM 2853 C C . ALA A 1 344 ? -14.632 3.640 42.019 1.00 97.25 344 ALA A C 1
ATOM 2855 O O . ALA A 1 344 ? -13.591 3.765 42.668 1.00 97.25 344 ALA A O 1
ATOM 2856 N N . ILE A 1 345 ? -14.621 3.684 40.683 1.00 96.94 345 ILE A N 1
ATOM 2857 C CA . ILE A 1 345 ? -13.385 3.801 39.896 1.00 96.94 345 ILE A CA 1
ATOM 2858 C C . ILE A 1 345 ? -12.677 5.134 40.187 1.00 96.94 345 ILE A C 1
ATOM 2860 O O . ILE A 1 345 ? -11.457 5.140 40.382 1.00 96.94 345 ILE A O 1
ATOM 2864 N N . LYS A 1 346 ? -13.416 6.252 40.287 1.00 95.94 346 LYS A N 1
ATOM 2865 C CA . LYS A 1 346 ? -12.859 7.565 40.680 1.00 95.94 346 LYS A CA 1
ATOM 2866 C C . LYS A 1 346 ? -12.239 7.534 42.081 1.00 95.94 346 LYS A C 1
ATOM 2868 O O . LYS A 1 346 ? -11.173 8.114 42.283 1.00 95.94 346 LYS A O 1
ATOM 2873 N N . ASN A 1 347 ? -12.843 6.787 43.004 1.00 96.75 347 ASN A N 1
ATOM 2874 C CA . ASN A 1 347 ? -12.340 6.561 44.362 1.00 96.75 347 ASN A CA 1
ATOM 2875 C C . ASN A 1 347 ? -11.282 5.447 44.454 1.00 96.75 347 ASN A C 1
ATOM 2877 O O . ASN A 1 347 ? -10.944 4.997 45.543 1.00 96.75 347 ASN A O 1
ATOM 2881 N N . LYS A 1 348 ? -10.695 5.052 43.315 1.00 94.81 348 LYS A N 1
ATOM 2882 C CA . LYS A 1 348 ? -9.599 4.081 43.202 1.00 94.81 348 LYS A CA 1
ATOM 2883 C C . LYS A 1 348 ? -9.948 2.668 43.675 1.00 94.81 348 LYS A C 1
ATOM 2885 O O . LYS A 1 348 ? -9.023 1.952 44.055 1.00 94.81 348 LYS A O 1
ATOM 2890 N N . ALA A 1 349 ? -11.195 2.240 43.505 1.00 96.19 349 ALA A N 1
ATOM 2891 C CA . ALA A 1 349 ? -11.656 0.920 43.920 1.00 96.19 349 ALA A CA 1
ATOM 2892 C C . ALA A 1 349 ? -10.758 -0.260 43.482 1.00 96.19 349 ALA A C 1
ATOM 2894 O O . ALA A 1 349 ? -10.066 -0.180 42.450 1.00 96.19 349 ALA A O 1
ATOM 2895 N N . SER A 1 350 ? -10.763 -1.331 44.281 1.00 97.25 350 SER A N 1
ATOM 2896 C CA . SER A 1 350 ? -10.103 -2.618 44.009 1.00 97.25 350 SER A CA 1
ATOM 2897 C C . SER A 1 350 ? -10.917 -3.486 43.035 1.00 97.25 350 SER A C 1
ATOM 2899 O O . SER A 1 350 ? -12.070 -3.178 42.740 1.00 97.25 350 SER A O 1
ATOM 2901 N N . ASN A 1 351 ? -10.339 -4.582 42.523 1.00 96.88 351 ASN A N 1
ATOM 2902 C CA . ASN A 1 351 ? -11.091 -5.531 41.687 1.00 96.88 351 ASN A CA 1
ATOM 2903 C C . ASN A 1 351 ? -12.283 -6.137 42.451 1.00 96.88 351 ASN A C 1
ATOM 2905 O O . ASN A 1 351 ? -13.369 -6.227 41.888 1.00 96.88 351 ASN A O 1
ATOM 2909 N N . ASP A 1 352 ? -12.113 -6.464 43.736 1.00 96.56 352 ASP A N 1
ATOM 2910 C CA . ASP A 1 352 ? -13.165 -7.053 44.579 1.00 96.56 352 ASP A CA 1
ATOM 2911 C C . ASP A 1 352 ? -14.355 -6.112 44.792 1.00 96.56 352 ASP A C 1
ATOM 2913 O O . ASP A 1 352 ? -15.513 -6.533 44.748 1.00 96.56 352 ASP A O 1
ATOM 2917 N N . GLU A 1 353 ? -14.089 -4.819 44.985 1.00 96.25 353 GLU A N 1
ATOM 2918 C CA . GLU A 1 353 ? -15.136 -3.802 45.112 1.00 96.25 353 GLU A CA 1
ATOM 2919 C C . GLU A 1 353 ? -15.928 -3.666 43.806 1.00 96.25 353 GLU A C 1
ATOM 2921 O O . GLU A 1 353 ? -17.157 -3.593 43.829 1.00 96.25 353 GLU A O 1
ATOM 2926 N N . ILE A 1 354 ? -15.246 -3.708 42.656 1.00 97.50 354 ILE A N 1
ATOM 2927 C CA . ILE A 1 354 ? -15.905 -3.714 41.346 1.00 97.50 354 ILE A CA 1
ATOM 2928 C C . ILE A 1 354 ? -16.735 -4.986 41.148 1.00 97.50 354 ILE A C 1
ATOM 2930 O O . ILE A 1 354 ? -17.890 -4.891 40.738 1.00 97.50 354 ILE A O 1
ATOM 2934 N N . PHE A 1 355 ? -16.196 -6.168 41.466 1.00 95.62 355 PHE A N 1
ATOM 2935 C CA . PHE A 1 355 ? -16.954 -7.418 41.397 1.00 95.62 355 PHE A CA 1
ATOM 2936 C C . PHE A 1 355 ? -18.196 -7.374 42.283 1.00 95.62 355 PHE A C 1
ATOM 2938 O O . PHE A 1 355 ? -19.254 -7.827 41.857 1.00 95.62 355 PHE A O 1
ATOM 2945 N N . THR A 1 356 ? -18.082 -6.797 43.481 1.00 95.19 356 THR A N 1
ATOM 2946 C CA . THR A 1 356 ? -19.207 -6.631 44.408 1.00 95.19 356 THR A CA 1
ATOM 2947 C C . THR A 1 356 ? -20.308 -5.780 43.784 1.00 95.19 356 THR A C 1
ATOM 2949 O O . THR A 1 356 ? -21.451 -6.217 43.759 1.00 95.19 356 THR A O 1
ATOM 2952 N N . ILE A 1 357 ? -19.968 -4.633 43.188 1.00 94.62 357 ILE A N 1
ATOM 2953 C CA . ILE A 1 357 ? -20.941 -3.773 42.491 1.00 94.62 357 ILE A CA 1
ATOM 2954 C C . ILE A 1 357 ? -21.587 -4.502 41.301 1.00 94.62 357 ILE A C 1
ATOM 2956 O O . ILE A 1 357 ? -22.774 -4.340 41.030 1.00 94.62 357 ILE A O 1
ATOM 2960 N N . LEU A 1 358 ? -20.819 -5.319 40.579 1.00 94.12 358 LEU A N 1
ATOM 2961 C CA . LEU A 1 358 ? -21.311 -6.065 39.420 1.00 94.12 358 LEU A CA 1
ATOM 2962 C C . LEU A 1 358 ? -22.177 -7.278 39.784 1.00 94.12 358 LEU A C 1
ATOM 2964 O O . LEU A 1 358 ? -22.815 -7.833 38.890 1.00 94.12 358 LEU A O 1
ATOM 2968 N N . LYS A 1 359 ? -22.223 -7.726 41.047 1.00 88.56 359 LYS A N 1
ATOM 2969 C CA . LYS A 1 359 ? -23.113 -8.830 41.456 1.00 88.56 359 LYS A CA 1
ATOM 2970 C C . LYS A 1 359 ? -24.584 -8.472 41.267 1.00 88.56 359 LYS A C 1
ATOM 2972 O O . LYS A 1 359 ? -25.333 -9.325 40.805 1.00 88.56 359 LYS A O 1
ATOM 2977 N N . ASP A 1 360 ? -24.938 -7.212 41.501 1.00 80.19 360 ASP A N 1
ATOM 2978 C CA . ASP A 1 360 ? -26.318 -6.711 41.487 1.00 80.19 360 ASP A CA 1
ATOM 2979 C C . ASP A 1 360 ? -26.878 -6.463 40.072 1.00 80.19 360 ASP A C 1
ATOM 2981 O O . ASP A 1 360 ? -28.003 -5.988 39.908 1.00 80.19 360 ASP A O 1
ATOM 2985 N N . VAL A 1 361 ? -26.102 -6.755 39.022 1.00 87.44 361 VAL A N 1
ATOM 2986 C CA . VAL A 1 361 ? -26.541 -6.595 37.630 1.00 87.44 361 VAL A CA 1
ATOM 2987 C C . VAL A 1 361 ? -27.337 -7.830 37.190 1.00 87.44 361 VAL A C 1
ATOM 2989 O O . VAL A 1 361 ? -26.773 -8.932 37.200 1.00 87.44 361 VAL A O 1
ATOM 2992 N N . PRO A 1 362 ? -28.597 -7.673 36.734 1.00 84.00 362 PRO A N 1
ATOM 2993 C CA . PRO A 1 362 ? -29.415 -8.797 36.288 1.00 84.00 362 PRO A CA 1
ATOM 2994 C C . PRO A 1 362 ? -28.803 -9.472 35.054 1.00 84.00 362 PRO A C 1
ATOM 2996 O O . PRO A 1 362 ? -28.207 -8.805 34.204 1.00 84.00 362 PRO A O 1
ATOM 2999 N N . ASN A 1 363 ? -28.944 -10.795 34.943 1.00 79.94 363 ASN A N 1
ATOM 3000 C CA . ASN A 1 363 ? -28.624 -11.518 33.714 1.00 79.94 363 ASN A CA 1
ATOM 3001 C C . ASN A 1 363 ? -29.912 -11.752 32.922 1.00 79.94 363 ASN A C 1
ATOM 3003 O O . ASN A 1 363 ? -30.736 -12.567 33.312 1.00 79.94 363 ASN A O 1
ATOM 3007 N N . LEU A 1 364 ? -30.089 -11.036 31.811 1.00 66.69 364 LEU A N 1
ATOM 3008 C CA . LEU A 1 364 ? -31.268 -11.199 30.950 1.00 66.69 364 LEU A CA 1
ATOM 3009 C C . LEU A 1 364 ? -31.257 -12.524 30.165 1.00 66.69 364 LEU A C 1
ATOM 3011 O O . LEU A 1 364 ? -32.265 -12.864 29.557 1.00 66.69 364 LEU A O 1
ATOM 3015 N N . ASN A 1 365 ? -30.131 -13.247 30.176 1.00 62.69 365 ASN A N 1
ATOM 3016 C CA . ASN A 1 365 ? -29.935 -14.498 29.443 1.00 62.69 365 ASN A CA 1
ATOM 3017 C C . ASN A 1 365 ? -30.003 -15.752 30.337 1.00 62.69 365 ASN A C 1
ATOM 3019 O O . ASN A 1 365 ? -29.723 -16.838 29.842 1.00 62.69 365 ASN A O 1
ATOM 3023 N N . GLN A 1 366 ? -30.308 -15.624 31.634 1.00 61.66 366 GLN A N 1
ATOM 3024 C CA . GLN A 1 366 ? -30.494 -16.784 32.514 1.00 61.66 366 GLN A CA 1
ATOM 3025 C C . GLN A 1 366 ? -31.944 -17.278 32.438 1.00 61.66 366 GLN A C 1
ATOM 3027 O O . GLN A 1 366 ? -32.867 -16.535 32.773 1.00 61.66 366 GLN A O 1
ATOM 3032 N N . GLU A 1 367 ? -32.130 -18.529 32.009 1.00 52.38 367 GLU A N 1
ATOM 3033 C CA . GLU A 1 367 ? -33.310 -19.320 32.374 1.00 52.38 367 GLU A CA 1
ATOM 3034 C C . GLU A 1 367 ? -33.181 -19.717 33.859 1.00 52.38 367 GLU A C 1
ATOM 3036 O O . GLU A 1 367 ? -32.067 -19.862 34.361 1.00 52.38 367 GLU A O 1
ATOM 3041 N N . GLU A 1 368 ? -34.300 -19.831 34.583 1.00 49.81 368 GLU A N 1
ATOM 3042 C CA . GLU A 1 368 ? -34.350 -19.918 36.059 1.00 49.81 368 GLU A CA 1
ATOM 3043 C C . GLU A 1 368 ? -33.635 -21.143 36.689 1.00 49.81 368 GLU A C 1
ATOM 3045 O O . GLU A 1 368 ? -33.557 -21.203 37.913 1.00 49.81 368 GLU A O 1
ATOM 3050 N N . ASP A 1 369 ? -33.077 -22.071 35.899 1.00 44.84 369 ASP A N 1
ATOM 3051 C CA . ASP A 1 369 ? -32.597 -23.390 36.358 1.00 44.84 369 ASP A CA 1
ATOM 3052 C C . ASP A 1 369 ? -31.082 -23.679 36.183 1.00 44.84 369 ASP A C 1
ATOM 3054 O O . ASP A 1 369 ? -30.645 -24.785 36.503 1.00 44.84 369 ASP A O 1
ATOM 3058 N N . ASP A 1 370 ? -30.247 -22.730 35.737 1.00 47.44 370 ASP A N 1
ATOM 3059 C CA . ASP A 1 370 ? -28.788 -22.959 35.623 1.00 47.44 370 ASP A CA 1
ATOM 3060 C C . ASP A 1 370 ? -28.014 -22.434 36.848 1.00 47.44 370 ASP A C 1
ATOM 3062 O O . ASP A 1 370 ? -27.635 -21.260 36.940 1.00 47.44 370 ASP A O 1
ATOM 3066 N N . ASP A 1 371 ? -27.764 -23.342 37.792 1.00 49.44 371 ASP A N 1
ATOM 3067 C CA . ASP A 1 371 ? -26.971 -23.118 39.002 1.00 49.44 371 ASP A CA 1
ATOM 3068 C C . ASP A 1 371 ? -25.448 -23.237 38.728 1.00 49.44 371 ASP A C 1
ATOM 3070 O O . ASP A 1 371 ? -24.978 -24.116 38.005 1.00 49.44 371 ASP A O 1
ATOM 3074 N N . GLU A 1 372 ? -24.670 -22.359 39.374 1.00 45.81 372 GLU A N 1
ATOM 3075 C CA . GLU A 1 372 ? -23.219 -22.477 39.644 1.00 45.81 372 GLU A CA 1
ATOM 3076 C C . GLU A 1 372 ? -22.173 -22.289 38.511 1.00 45.81 372 GLU A C 1
ATOM 3078 O O . GLU A 1 372 ? -21.199 -23.037 38.399 1.00 45.81 372 GLU A O 1
ATOM 3083 N N . GLY A 1 373 ? -22.233 -21.178 37.765 1.00 52.06 373 GLY A N 1
ATOM 3084 C CA . GLY A 1 373 ? -21.075 -20.682 36.997 1.00 52.06 373 GLY A CA 1
ATOM 3085 C C . GLY A 1 373 ? -21.015 -19.155 36.878 1.00 52.06 373 GLY A C 1
ATOM 3086 O O . GLY A 1 373 ? -22.042 -18.482 36.957 1.00 52.06 373 GLY A O 1
ATOM 3087 N N . PHE A 1 374 ? -19.826 -18.573 36.640 1.00 53.69 374 PHE A N 1
ATOM 3088 C CA . PHE A 1 374 ? -19.711 -17.201 36.109 1.00 53.69 374 PHE A CA 1
ATOM 3089 C C . PHE A 1 374 ? -20.221 -17.201 34.656 1.00 53.69 374 PHE A C 1
ATOM 3091 O O . PHE A 1 374 ? -19.461 -17.147 33.695 1.00 53.69 374 PHE A O 1
ATOM 3098 N N . SER A 1 375 ? -21.538 -17.324 34.495 1.00 71.31 375 SER A N 1
ATOM 3099 C CA . SER A 1 375 ? -22.218 -17.319 33.205 1.00 71.31 375 SER A CA 1
ATOM 3100 C C . SER A 1 375 ? -21.975 -15.988 32.495 1.00 71.31 375 SER A C 1
ATOM 3102 O O . SER A 1 375 ? -22.048 -14.929 33.132 1.00 71.31 375 SER A O 1
ATOM 3104 N N . TYR A 1 376 ? -21.760 -16.031 31.180 1.00 85.00 376 TYR A N 1
ATOM 3105 C CA . TYR A 1 376 ? -21.738 -14.848 30.323 1.00 85.00 376 TYR A CA 1
ATOM 3106 C C . TYR A 1 376 ? -22.931 -13.924 30.639 1.00 85.00 376 TYR A C 1
ATOM 3108 O O . TYR A 1 376 ? -24.092 -14.324 30.539 1.00 85.00 376 TYR A O 1
ATOM 3116 N N . ASN A 1 377 ? -22.639 -12.683 31.042 1.00 91.75 377 ASN A N 1
ATOM 3117 C CA . ASN A 1 377 ? -23.644 -11.655 31.307 1.00 91.75 377 ASN A CA 1
ATOM 3118 C C . ASN A 1 377 ? -23.304 -10.396 30.486 1.00 91.75 377 ASN A C 1
ATOM 3120 O O . ASN A 1 377 ? -22.376 -9.660 30.852 1.00 91.75 377 ASN A O 1
ATOM 3124 N N . PRO A 1 378 ? -24.042 -10.122 29.393 1.00 92.94 378 PRO A N 1
ATOM 3125 C CA . PRO A 1 378 ? -23.749 -8.998 28.506 1.00 92.94 378 PRO A CA 1
ATOM 3126 C C . PRO A 1 378 ? -23.872 -7.650 29.219 1.00 92.94 378 PRO A C 1
ATOM 3128 O O . PRO A 1 378 ? -23.024 -6.780 29.039 1.00 92.94 378 PRO A O 1
ATOM 3131 N N . LEU A 1 379 ? -24.866 -7.485 30.097 1.00 94.69 379 LEU A N 1
ATOM 3132 C CA . LEU A 1 379 ? -25.100 -6.214 30.778 1.00 94.69 379 LEU A CA 1
ATOM 3133 C C . LEU A 1 379 ? -23.972 -5.876 31.764 1.00 94.69 379 LEU A C 1
ATOM 3135 O O . LEU A 1 379 ? -23.584 -4.712 31.847 1.00 94.69 379 LEU A O 1
ATOM 3139 N N . LYS A 1 380 ? -23.398 -6.874 32.461 1.00 95.69 380 LYS A N 1
ATOM 3140 C CA . LYS A 1 380 ? -22.215 -6.682 33.330 1.00 95.69 380 LYS A CA 1
ATOM 3141 C C . LYS A 1 380 ? -21.017 -6.175 32.539 1.00 95.69 380 LYS A C 1
ATOM 3143 O O . LYS A 1 380 ? -20.363 -5.224 32.966 1.00 95.69 380 LYS A O 1
ATOM 3148 N N . ILE A 1 381 ? -20.745 -6.795 31.389 1.00 96.69 381 ILE A N 1
ATOM 3149 C CA . ILE A 1 381 ? -19.674 -6.365 30.485 1.00 96.69 381 ILE A CA 1
ATOM 3150 C C . ILE A 1 381 ? -19.955 -4.944 29.994 1.00 96.69 381 ILE A C 1
ATOM 3152 O O . ILE A 1 381 ? -19.069 -4.094 30.053 1.00 96.69 381 ILE A O 1
ATOM 3156 N N . GLU A 1 382 ? -21.183 -4.669 29.554 1.00 97.25 382 GLU A N 1
ATOM 3157 C CA . GLU A 1 382 ? -21.553 -3.385 28.976 1.00 97.25 382 GLU A CA 1
ATOM 3158 C C . GLU A 1 382 ? -21.368 -2.224 29.956 1.00 97.25 382 GLU A C 1
ATOM 3160 O O . GLU A 1 382 ? -20.650 -1.274 29.638 1.00 97.25 382 GLU A O 1
ATOM 3165 N N . VAL A 1 383 ? -21.976 -2.290 31.149 1.00 97.06 383 VAL A N 1
ATOM 3166 C CA . VAL A 1 383 ? -21.847 -1.213 32.147 1.00 97.06 383 VAL A CA 1
ATOM 3167 C C . VAL A 1 383 ? -20.391 -1.019 32.559 1.00 97.06 383 VAL A C 1
ATOM 3169 O O . VAL A 1 383 ? -19.924 0.114 32.666 1.00 97.06 383 VAL A O 1
ATOM 3172 N N . PHE A 1 384 ? -19.643 -2.112 32.727 1.00 98.31 384 PHE A N 1
ATOM 3173 C CA . PHE A 1 384 ? -18.259 -2.044 33.163 1.00 98.31 384 PHE A CA 1
ATOM 3174 C C . PHE A 1 384 ? -17.341 -1.434 32.100 1.00 98.31 384 PHE A C 1
ATOM 3176 O O . PHE A 1 384 ? -16.613 -0.483 32.391 1.00 98.31 384 PHE A O 1
ATOM 3183 N N . VAL A 1 385 ? -17.391 -1.936 30.862 1.00 98.44 385 VAL A N 1
ATOM 3184 C CA . VAL A 1 385 ? -16.531 -1.473 29.763 1.00 98.44 385 VAL A CA 1
ATOM 3185 C C . VAL A 1 385 ? -16.871 -0.030 29.375 1.00 98.44 385 VAL A C 1
ATOM 3187 O O . VAL A 1 385 ? -15.950 0.775 29.235 1.00 98.44 385 VAL A O 1
ATOM 3190 N N . GLN A 1 386 ? -18.157 0.339 29.288 1.00 98.19 386 GLN A N 1
ATOM 3191 C CA . GLN A 1 386 ? -18.591 1.724 29.035 1.00 98.19 386 GLN A CA 1
ATOM 3192 C C . GLN A 1 386 ? -18.010 2.692 30.071 1.00 98.19 386 GLN A C 1
ATOM 3194 O O . GLN A 1 386 ? -17.361 3.678 29.716 1.00 98.19 386 GLN A O 1
ATOM 3199 N N . THR A 1 387 ? -18.210 2.408 31.362 1.00 98.31 387 THR A N 1
ATOM 3200 C CA . THR A 1 387 ? -17.767 3.300 32.438 1.00 98.31 387 THR A CA 1
ATOM 3201 C C . THR A 1 387 ? -16.245 3.353 32.543 1.00 98.31 387 THR A C 1
ATOM 3203 O O . THR A 1 387 ? -15.681 4.439 32.694 1.00 98.31 387 THR A O 1
ATOM 3206 N N . LEU A 1 388 ? -15.560 2.211 32.421 1.00 98.50 388 LEU A N 1
ATOM 3207 C CA . LEU A 1 388 ? -14.102 2.145 32.489 1.00 98.50 388 LEU A CA 1
ATOM 3208 C C . LEU A 1 388 ? -13.447 2.960 31.367 1.00 98.50 388 LEU A C 1
ATOM 3210 O O . LEU A 1 388 ? -12.564 3.779 31.636 1.00 98.50 388 LEU A O 1
ATOM 3214 N N . LEU A 1 389 ? -13.883 2.753 30.120 1.00 98.44 389 LEU A N 1
ATOM 3215 C CA . LEU A 1 389 ? -13.318 3.436 28.957 1.00 98.44 389 LEU A CA 1
ATOM 3216 C C . LEU A 1 389 ? -13.644 4.931 28.961 1.00 98.44 389 LEU A C 1
ATOM 3218 O O . LEU A 1 389 ? -12.759 5.733 28.667 1.00 98.44 389 LEU A O 1
ATOM 3222 N N . HIS A 1 390 ? -14.854 5.317 29.375 1.00 98.25 390 HIS A N 1
ATOM 3223 C CA . HIS A 1 390 ? -15.229 6.722 29.524 1.00 98.25 390 HIS A CA 1
ATOM 3224 C C . HIS A 1 390 ? -14.325 7.460 30.522 1.00 98.25 390 HIS A C 1
ATOM 3226 O O . HIS A 1 390 ? -13.778 8.519 30.210 1.00 98.25 390 HIS A O 1
ATOM 3232 N N . LEU A 1 391 ? -14.102 6.891 31.711 1.00 97.88 391 LEU A N 1
ATOM 3233 C CA . LEU A 1 391 ? -13.237 7.512 32.721 1.00 97.88 391 LEU A CA 1
ATOM 3234 C C . LEU A 1 391 ? -11.765 7.564 32.298 1.00 97.88 391 LEU A C 1
ATOM 3236 O O . LEU A 1 391 ? -11.011 8.421 32.762 1.00 97.88 391 LEU A O 1
ATOM 3240 N N . ALA A 1 392 ? -11.357 6.665 31.405 1.00 98.00 392 ALA A N 1
ATOM 3241 C CA . ALA A 1 392 ? -10.006 6.581 30.877 1.00 98.00 392 ALA A CA 1
ATOM 3242 C C . ALA A 1 392 ? -9.834 7.246 29.494 1.00 98.00 392 ALA A C 1
ATOM 3244 O O . ALA A 1 392 ? -8.773 7.106 28.878 1.00 98.00 392 ALA A O 1
ATOM 3245 N N . ALA A 1 393 ? -10.831 8.010 29.029 1.00 98.12 393 ALA A N 1
ATOM 3246 C CA . ALA A 1 393 ? -10.888 8.599 27.689 1.00 98.12 393 ALA A CA 1
ATOM 3247 C C . ALA A 1 393 ? -9.871 9.725 27.430 1.00 98.12 393 ALA A C 1
ATOM 3249 O O . ALA A 1 393 ? -9.720 10.177 26.299 1.00 98.12 393 ALA A O 1
ATOM 3250 N N . LYS A 1 394 ? -9.153 10.186 28.463 1.00 97.75 394 LYS A N 1
ATOM 3251 C CA . LYS A 1 394 ? -8.227 11.325 28.366 1.00 97.75 394 LYS A CA 1
ATOM 3252 C C . LYS A 1 394 ? -7.033 11.072 27.439 1.00 97.75 394 LYS A C 1
ATOM 3254 O O . LYS A 1 394 ? -6.556 12.003 26.800 1.00 97.75 394 LYS A O 1
ATOM 3259 N N . SER A 1 395 ? -6.491 9.854 27.419 1.00 98.00 395 SER A N 1
ATOM 3260 C CA . SER A 1 395 ? -5.398 9.475 26.511 1.00 98.00 395 SER A CA 1
ATOM 3261 C C . SER A 1 395 ? -5.227 7.959 26.430 1.00 98.00 395 SER A C 1
ATOM 3263 O O . SER A 1 395 ? -5.694 7.230 27.309 1.00 98.00 395 SER A O 1
ATOM 3265 N N . PHE A 1 396 ? -4.463 7.485 25.439 1.00 98.50 396 PHE A N 1
ATOM 3266 C CA . PHE A 1 396 ? -4.096 6.068 25.315 1.00 98.50 396 PHE A CA 1
ATOM 3267 C C . PHE A 1 396 ? -3.481 5.515 26.605 1.00 98.50 396 PHE A C 1
ATOM 3269 O O . PHE A 1 396 ? -3.874 4.448 27.065 1.00 98.50 396 PHE A O 1
ATOM 3276 N N . SER A 1 397 ? -2.585 6.262 27.256 1.00 98.25 397 SER A N 1
ATOM 3277 C CA . SER A 1 397 ? -1.949 5.822 28.505 1.00 98.25 397 SER A CA 1
ATOM 3278 C C . SER A 1 397 ? -2.941 5.642 29.656 1.00 98.25 397 SER A C 1
ATOM 3280 O O . SER A 1 397 ? -2.788 4.702 30.436 1.00 98.25 397 SER A O 1
ATOM 3282 N N . HIS A 1 398 ? -3.966 6.500 29.763 1.00 98.50 398 HIS A N 1
ATOM 3283 C CA . HIS A 1 398 ? -5.019 6.328 30.771 1.00 98.50 398 HIS A CA 1
ATOM 3284 C C . HIS A 1 398 ? -5.817 5.058 30.483 1.00 98.50 398 HIS A C 1
ATOM 3286 O O . HIS A 1 398 ? -5.974 4.230 31.377 1.00 98.50 398 HIS A O 1
ATOM 3292 N N . SER A 1 399 ? -6.234 4.861 29.230 1.00 98.50 399 SER A N 1
ATOM 3293 C CA . SER A 1 399 ? -6.957 3.658 28.806 1.00 98.50 399 SER A CA 1
ATOM 3294 C C . SER A 1 399 ? -6.142 2.378 29.031 1.00 98.50 399 SER A C 1
ATOM 3296 O O . SER A 1 399 ? -6.645 1.419 29.608 1.00 98.50 399 SER A O 1
ATOM 3298 N N . PHE A 1 400 ? -4.851 2.363 28.692 1.00 98.44 400 PHE A N 1
ATOM 3299 C CA . PHE A 1 400 ? -3.982 1.207 28.940 1.00 98.44 400 PHE A CA 1
ATOM 3300 C C . PHE A 1 400 ? -3.778 0.923 30.426 1.00 98.44 400 PHE A C 1
ATOM 3302 O O . PHE A 1 400 ? -3.721 -0.242 30.819 1.00 98.44 400 PHE A O 1
ATOM 3309 N N . SER A 1 401 ? -3.660 1.970 31.245 1.00 97.88 401 SER A N 1
ATOM 3310 C CA . SER A 1 401 ? -3.531 1.832 32.698 1.00 97.88 401 SER A CA 1
ATOM 3311 C C . SER A 1 401 ? -4.824 1.302 33.315 1.00 97.88 401 SER A C 1
ATOM 3313 O O . SER A 1 401 ? -4.771 0.449 34.194 1.00 97.88 401 SER A O 1
ATOM 3315 N N . ALA A 1 402 ? -5.978 1.752 32.818 1.00 97.88 402 ALA A N 1
ATOM 3316 C CA . ALA A 1 402 ? -7.293 1.281 33.234 1.00 97.88 402 ALA A CA 1
ATOM 3317 C C . ALA A 1 402 ? -7.500 -0.206 32.892 1.00 97.88 402 ALA A C 1
ATOM 3319 O O . ALA A 1 402 ? -7.829 -0.989 33.783 1.00 97.88 402 ALA A O 1
ATOM 3320 N N . LEU A 1 403 ? -7.199 -0.616 31.650 1.00 97.94 403 LEU A N 1
ATOM 3321 C CA . LEU A 1 403 ? -7.214 -2.028 31.238 1.00 97.94 403 LEU A CA 1
ATOM 3322 C C . LEU A 1 403 ? -6.242 -2.882 32.063 1.00 97.94 403 LEU A C 1
ATOM 3324 O O . LEU A 1 403 ? -6.543 -4.027 32.379 1.00 97.94 403 LEU A O 1
ATOM 3328 N N . GLY A 1 404 ? -5.072 -2.338 32.413 1.00 96.88 404 GLY A N 1
ATOM 3329 C CA . GLY A 1 404 ? -4.091 -3.020 33.255 1.00 96.88 404 GLY A CA 1
ATOM 3330 C C . GLY A 1 404 ? -4.565 -3.196 34.699 1.00 96.88 404 GLY A C 1
ATOM 3331 O O . GLY A 1 404 ? -4.468 -4.298 35.234 1.00 96.88 404 GLY A O 1
ATOM 3332 N N . LYS A 1 405 ? -5.103 -2.131 35.313 1.00 97.44 405 LYS A N 1
ATOM 3333 C CA . LYS A 1 405 ? -5.583 -2.134 36.703 1.00 97.44 405 LYS A CA 1
ATOM 3334 C C . LYS A 1 405 ? -6.724 -3.130 36.899 1.00 97.44 405 LYS A C 1
ATOM 3336 O O . LYS A 1 405 ? -6.688 -3.897 37.853 1.00 97.44 405 LYS A O 1
ATOM 3341 N N . PHE A 1 406 ? -7.695 -3.132 35.987 1.00 98.06 406 PHE A N 1
ATOM 3342 C CA . PHE A 1 406 ? -8.882 -3.982 36.080 1.00 98.06 406 PHE A CA 1
ATOM 3343 C C . PHE A 1 406 ? -8.844 -5.180 35.123 1.00 98.06 406 PHE A C 1
ATOM 3345 O O . PHE A 1 406 ? -9.881 -5.688 34.696 1.00 98.06 406 PHE A O 1
ATOM 3352 N N . ARG A 1 407 ? -7.637 -5.649 34.776 1.00 97.38 407 ARG A N 1
ATOM 3353 C CA . ARG A 1 407 ? -7.437 -6.810 33.896 1.00 97.38 407 ARG A CA 1
ATOM 3354 C C . ARG A 1 407 ? -8.149 -8.052 34.421 1.00 97.38 407 ARG A C 1
ATOM 3356 O O . ARG A 1 407 ? -8.677 -8.819 33.628 1.00 97.38 407 ARG A O 1
ATOM 3363 N N . GLU A 1 408 ? -8.114 -8.263 35.731 1.00 96.88 408 GLU A N 1
ATOM 3364 C CA . GLU A 1 408 ? -8.751 -9.406 36.387 1.00 96.88 408 GLU A CA 1
ATOM 3365 C C . GLU A 1 408 ? -10.261 -9.402 36.151 1.00 96.88 408 GLU A C 1
ATOM 3367 O O . GLU A 1 408 ? -10.784 -10.365 35.602 1.00 96.88 408 GLU A O 1
ATOM 3372 N N . VAL A 1 409 ? -10.925 -8.270 36.415 1.00 97.19 409 VAL A N 1
ATOM 3373 C CA . VAL A 1 409 ? -12.360 -8.098 36.144 1.00 97.19 409 VAL A CA 1
ATOM 3374 C C . VAL A 1 409 ? -12.680 -8.336 34.670 1.00 97.19 409 VAL A C 1
ATOM 3376 O O . VAL A 1 409 ? -13.608 -9.075 34.358 1.00 97.19 409 VAL A O 1
ATOM 3379 N N . LEU A 1 410 ? -11.884 -7.774 33.753 1.00 97.44 410 LEU A N 1
ATOM 3380 C CA . LEU A 1 410 ? -12.077 -7.975 32.313 1.00 97.44 410 LEU A CA 1
ATOM 3381 C C . LEU A 1 410 ? -11.931 -9.441 31.902 1.00 97.44 410 LEU A C 1
ATOM 3383 O O . LEU A 1 410 ? -12.726 -9.914 31.101 1.00 97.44 410 LEU A O 1
ATOM 3387 N N . ARG A 1 411 ? -10.942 -10.163 32.439 1.00 95.56 411 ARG A N 1
ATOM 3388 C CA . ARG A 1 411 ? -10.732 -11.581 32.117 1.00 95.56 411 ARG A CA 1
ATOM 3389 C C . ARG A 1 411 ? -11.843 -12.467 32.664 1.00 95.56 411 ARG A C 1
ATOM 3391 O O . ARG A 1 411 ? -12.257 -13.371 31.957 1.00 95.56 411 ARG A O 1
ATOM 3398 N N . THR A 1 412 ? -12.329 -12.198 33.873 1.00 95.38 412 THR A N 1
ATOM 3399 C CA . THR A 1 412 ? -13.458 -12.937 34.451 1.00 95.38 412 THR A CA 1
ATOM 3400 C C . THR A 1 412 ? -14.749 -12.672 33.678 1.00 95.38 412 THR A C 1
ATOM 3402 O O . THR A 1 412 ? -15.496 -13.595 33.390 1.00 95.38 412 THR A O 1
ATOM 3405 N N . LEU A 1 413 ? -15.012 -11.419 33.290 1.00 93.88 413 LEU A N 1
ATOM 3406 C CA . LEU A 1 413 ? -16.199 -11.076 32.500 1.00 93.88 413 LEU A CA 1
ATOM 3407 C C . LEU A 1 413 ? -16.130 -11.581 31.046 1.00 93.88 413 LEU A C 1
ATOM 3409 O O . LEU A 1 413 ? -17.171 -11.794 30.430 1.00 93.88 413 LEU A O 1
ATOM 3413 N N . ALA A 1 414 ? -14.927 -11.753 30.496 1.00 95.00 414 ALA A N 1
ATOM 3414 C CA . ALA A 1 414 ? -14.677 -12.180 29.118 1.00 95.00 414 ALA A CA 1
ATOM 3415 C C . ALA A 1 414 ? -14.014 -13.566 29.033 1.00 95.00 414 ALA A C 1
ATOM 3417 O O . ALA A 1 414 ? -13.168 -13.803 28.170 1.00 95.00 414 ALA A O 1
ATOM 3418 N N . GLU A 1 415 ? -14.366 -14.472 29.947 1.00 93.31 415 GLU A N 1
ATOM 3419 C CA . GLU A 1 415 ? -13.828 -15.835 29.949 1.00 93.31 415 GLU A CA 1
ATOM 3420 C C . GLU A 1 415 ? -14.337 -16.645 28.744 1.00 93.31 415 GLU A C 1
ATOM 3422 O O . GLU A 1 415 ? -13.544 -17.305 28.069 1.00 93.31 415 GLU A O 1
ATOM 3427 N N . SER A 1 416 ? -15.634 -16.530 28.427 1.00 93.88 416 SER A N 1
ATOM 3428 C CA . SER A 1 416 ? -16.246 -17.170 27.256 1.00 93.88 416 SER A CA 1
ATOM 3429 C C . SER A 1 416 ? -15.957 -16.412 25.956 1.00 93.88 416 SER A C 1
ATOM 3431 O O . SER A 1 416 ? -15.666 -15.210 25.958 1.00 93.88 416 SER A O 1
ATOM 3433 N N . ASP A 1 417 ? -16.085 -17.098 24.819 1.00 94.38 417 ASP A N 1
ATOM 3434 C CA . ASP A 1 417 ? -15.892 -16.482 23.504 1.00 94.38 417 ASP A CA 1
ATOM 3435 C C . ASP A 1 417 ? -16.954 -15.407 23.210 1.00 94.38 417 ASP A C 1
ATOM 3437 O O . ASP A 1 417 ? -16.629 -14.347 22.664 1.00 94.38 417 ASP A O 1
ATOM 3441 N N . GLU A 1 418 ? -18.195 -15.599 23.667 1.00 94.81 418 GLU A N 1
ATOM 3442 C CA . GLU A 1 418 ? -19.252 -14.580 23.626 1.00 94.81 418 GLU A CA 1
ATOM 3443 C C . GLU A 1 418 ? -18.889 -13.362 24.480 1.00 94.81 418 GLU A C 1
ATOM 3445 O O . GLU A 1 418 ? -19.116 -12.223 24.063 1.00 94.81 418 GLU A O 1
ATOM 3450 N N . GLY A 1 419 ? -18.274 -13.582 25.646 1.00 95.94 419 GLY A N 1
ATOM 3451 C CA . GLY A 1 419 ? -17.756 -12.531 26.518 1.00 95.94 419 GLY A CA 1
ATOM 3452 C C . GLY A 1 419 ? -16.711 -11.665 25.818 1.00 95.94 419 GLY A C 1
ATOM 3453 O O . GLY A 1 419 ? -16.844 -10.438 25.780 1.00 95.94 419 GLY A O 1
ATOM 3454 N N . LYS A 1 420 ? -15.712 -12.293 25.187 1.00 97.81 420 LYS A N 1
ATOM 3455 C CA . LYS A 1 420 ? -14.663 -11.599 24.415 1.00 97.81 420 LYS A CA 1
ATOM 3456 C C . LYS A 1 420 ? -15.250 -10.777 23.268 1.00 97.81 420 LYS A C 1
ATOM 3458 O O . LYS A 1 420 ? -14.884 -9.612 23.098 1.00 97.81 420 LYS A O 1
ATOM 3463 N N . LEU A 1 421 ? -16.177 -11.356 22.501 1.00 97.75 421 LEU A N 1
ATOM 3464 C CA . LEU A 1 421 ? -16.865 -10.652 21.415 1.00 97.75 421 LEU A CA 1
ATOM 3465 C C . LEU A 1 421 ? -17.692 -9.475 21.938 1.00 97.75 421 LEU A C 1
ATOM 3467 O O . LEU A 1 421 ? -17.680 -8.400 21.340 1.00 97.75 421 LEU A O 1
ATOM 3471 N N . HIS A 1 422 ? -18.372 -9.636 23.073 1.00 97.56 422 HIS A N 1
ATOM 3472 C CA . HIS A 1 422 ? -19.166 -8.565 23.665 1.00 97.56 422 HIS A CA 1
ATOM 3473 C C . HIS A 1 422 ? -18.295 -7.417 24.196 1.00 97.56 422 HIS A C 1
ATOM 3475 O O . HIS A 1 422 ? -18.648 -6.258 24.000 1.00 97.56 422 HIS A O 1
ATOM 3481 N N . VAL A 1 423 ? -17.117 -7.700 24.771 1.00 98.44 423 VAL A N 1
ATOM 3482 C CA . VAL A 1 423 ? -16.133 -6.655 25.121 1.00 98.44 423 VAL A CA 1
ATOM 3483 C C . VAL A 1 423 ? -15.738 -5.837 23.889 1.00 98.44 423 VAL A C 1
ATOM 3485 O O . VAL A 1 423 ? -15.703 -4.608 23.959 1.00 98.44 423 VAL A O 1
ATOM 3488 N N . LEU A 1 424 ? -15.466 -6.494 22.755 1.00 98.62 424 LEU A N 1
ATOM 3489 C CA . LEU A 1 424 ? -15.107 -5.817 21.504 1.00 98.62 424 LEU A CA 1
ATOM 3490 C C . LEU A 1 424 ? -16.259 -4.964 20.954 1.00 98.62 424 LEU A C 1
ATOM 3492 O O . LEU A 1 424 ? -16.024 -3.823 20.556 1.00 98.62 424 LEU A O 1
ATOM 3496 N N . ARG A 1 425 ? -17.496 -5.474 20.998 1.00 98.31 425 ARG A N 1
ATOM 3497 C CA . ARG A 1 425 ? -18.707 -4.733 20.603 1.00 98.31 425 ARG A CA 1
ATOM 3498 C C . ARG A 1 425 ? -18.909 -3.476 21.446 1.00 98.31 425 ARG A C 1
ATOM 3500 O O . ARG A 1 425 ? -19.006 -2.385 20.898 1.00 98.31 425 ARG A O 1
ATOM 3507 N N . VAL A 1 426 ? -18.874 -3.605 22.772 1.00 98.38 426 VAL A N 1
ATOM 3508 C CA . VAL A 1 426 ? -19.054 -2.455 23.672 1.00 98.38 426 VAL A CA 1
ATOM 3509 C C . VAL A 1 426 ? -17.917 -1.443 23.499 1.00 98.38 426 VAL A C 1
ATOM 3511 O O . VAL A 1 426 ? -18.155 -0.238 23.492 1.00 98.38 426 VAL A O 1
ATOM 3514 N N . MET A 1 427 ? -1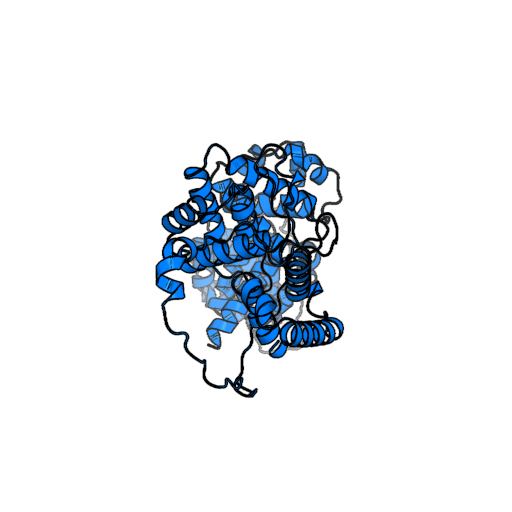6.675 -1.904 23.320 1.00 98.56 427 MET A N 1
ATOM 3515 C CA . MET A 1 427 ? -15.535 -1.023 23.047 1.00 98.56 427 MET A CA 1
ATOM 3516 C C . MET A 1 427 ? -15.714 -0.240 21.739 1.00 98.56 427 MET A C 1
ATOM 3518 O O . MET A 1 427 ? -15.418 0.957 21.708 1.00 98.56 427 MET A O 1
ATOM 3522 N N . TYR A 1 428 ? -16.232 -0.884 20.690 1.00 98.38 428 TYR A N 1
ATOM 3523 C CA . TYR A 1 428 ? -16.578 -0.220 19.436 1.00 98.38 428 TYR A CA 1
ATOM 3524 C C . TYR A 1 428 ? -17.659 0.844 19.634 1.00 98.38 428 TYR A C 1
ATOM 3526 O O . TYR A 1 428 ? -17.463 1.976 19.204 1.00 98.38 428 TYR A O 1
ATOM 3534 N N . ASP A 1 429 ? -18.737 0.548 20.361 1.00 97.25 429 ASP A N 1
ATOM 3535 C CA . ASP A 1 429 ? -19.802 1.526 20.618 1.00 97.25 429 ASP A CA 1
ATOM 3536 C C . ASP A 1 429 ? -19.295 2.783 21.337 1.00 97.25 429 ASP A C 1
ATOM 3538 O O . ASP A 1 429 ? -19.745 3.894 21.042 1.00 97.25 429 ASP A O 1
ATOM 3542 N N . VAL A 1 430 ? -18.324 2.622 22.243 1.00 98.25 430 VAL A N 1
ATOM 3543 C CA . VAL A 1 430 ? -17.677 3.737 22.951 1.00 98.25 430 VAL A CA 1
ATOM 3544 C C . VAL A 1 430 ? -16.796 4.575 22.019 1.00 98.25 430 VAL A C 1
ATOM 3546 O O . VAL A 1 430 ? -16.746 5.801 22.152 1.00 98.25 430 VAL A O 1
ATOM 3549 N N . TRP A 1 431 ? -16.084 3.931 21.090 1.00 98.38 431 TRP A N 1
ATOM 3550 C CA . TRP A 1 431 ? -14.984 4.538 20.333 1.00 98.38 431 TRP A CA 1
ATOM 3551 C C . TRP A 1 431 ? -15.161 4.555 18.813 1.00 98.38 431 TRP A C 1
ATOM 3553 O O . TRP A 1 431 ? -14.197 4.845 18.10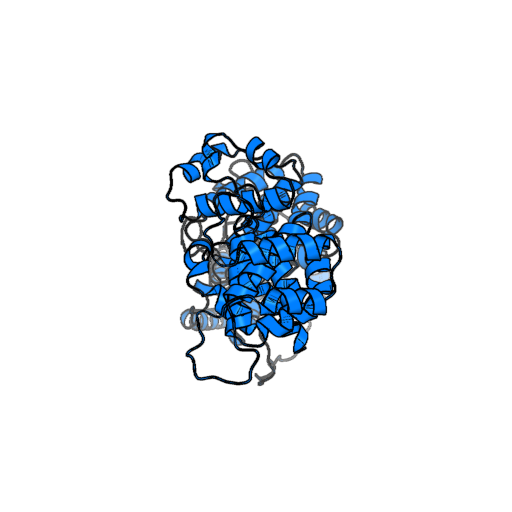8 1.00 98.38 431 TRP A O 1
ATOM 3563 N N . LYS A 1 432 ? -16.363 4.316 18.278 1.00 96.62 432 LYS A N 1
ATOM 3564 C CA . LYS A 1 432 ? -16.637 4.298 16.825 1.00 96.62 432 LYS A CA 1
ATOM 3565 C C . LYS A 1 432 ? -16.220 5.576 16.084 1.00 96.62 432 LYS A C 1
ATOM 3567 O O . LYS A 1 432 ? -15.834 5.516 14.922 1.00 96.62 432 LYS A O 1
ATOM 3572 N N . ASN A 1 433 ? -16.196 6.720 16.773 1.00 96.44 433 ASN A N 1
ATOM 3573 C CA . ASN A 1 433 ? -15.706 7.991 16.221 1.00 96.44 433 ASN A CA 1
ATOM 3574 C C . ASN A 1 433 ? -14.171 8.134 16.263 1.00 96.44 433 ASN A C 1
ATOM 3576 O O . ASN A 1 433 ? -13.624 9.079 15.703 1.00 96.44 433 ASN A O 1
ATOM 3580 N N . HIS A 1 434 ? -13.454 7.221 16.923 1.00 98.38 434 HIS A N 1
ATOM 3581 C CA . HIS A 1 434 ? -12.005 7.268 17.112 1.00 98.38 434 HIS A CA 1
ATOM 3582 C C . HIS A 1 434 ? -11.320 5.941 16.707 1.00 98.38 434 HIS A C 1
ATOM 3584 O O . HIS A 1 434 ? -10.803 5.213 17.561 1.00 98.38 434 HIS A O 1
ATOM 3590 N N . PRO A 1 435 ? -11.202 5.650 15.397 1.00 98.31 435 PRO A N 1
ATOM 3591 C CA . PRO A 1 435 ? -10.592 4.415 14.883 1.00 98.31 435 PRO A CA 1
ATOM 3592 C C . PRO A 1 435 ? -9.188 4.097 15.418 1.00 98.31 435 PRO A C 1
ATOM 3594 O O . PRO A 1 435 ? -8.856 2.946 15.699 1.00 98.31 435 PRO A O 1
ATOM 3597 N N . GLN A 1 436 ? -8.355 5.123 15.622 1.00 98.56 436 GLN A N 1
ATOM 3598 C CA . GLN A 1 436 ? -7.019 4.950 16.199 1.00 98.56 436 GLN A CA 1
ATOM 3599 C C . GLN A 1 436 ? -7.069 4.410 17.640 1.00 98.56 436 GLN A C 1
ATOM 3601 O O . GLN A 1 436 ? -6.242 3.570 17.993 1.00 98.56 436 GLN A O 1
ATOM 3606 N N . MET A 1 437 ? -8.037 4.851 18.456 1.00 98.56 437 MET A N 1
ATOM 3607 C CA . MET A 1 437 ? -8.240 4.329 19.810 1.00 98.56 437 MET A CA 1
ATOM 3608 C C . MET A 1 437 ? -8.663 2.858 19.762 1.00 98.56 437 MET A C 1
ATOM 3610 O O . MET A 1 437 ? -8.068 2.034 20.453 1.00 98.56 437 MET A O 1
ATOM 3614 N N . ILE A 1 438 ? -9.618 2.511 18.891 1.00 98.69 438 ILE A N 1
ATOM 3615 C CA . ILE A 1 438 ? -10.054 1.122 18.675 1.00 98.69 438 ILE A CA 1
ATOM 3616 C C . ILE A 1 438 ? -8.841 0.230 18.383 1.00 98.69 438 ILE A C 1
ATOM 3618 O O . ILE A 1 438 ? -8.632 -0.778 19.059 1.00 98.69 438 ILE A O 1
ATOM 3622 N N . ALA A 1 439 ? -7.994 0.629 17.431 1.00 98.62 439 ALA A N 1
ATOM 3623 C CA . ALA A 1 439 ? -6.843 -0.171 17.027 1.00 98.62 439 ALA A CA 1
ATOM 3624 C C . ALA A 1 439 ? -5.861 -0.441 18.178 1.00 98.62 439 ALA A C 1
ATOM 3626 O O . ALA A 1 439 ? -5.396 -1.574 18.348 1.00 98.62 439 ALA A O 1
ATOM 3627 N N . VAL A 1 440 ? -5.559 0.572 18.996 1.00 98.56 440 VAL A N 1
ATOM 3628 C CA . VAL A 1 440 ? -4.626 0.404 20.118 1.00 98.56 440 VAL A CA 1
ATOM 3629 C C . VAL A 1 440 ? -5.245 -0.332 21.307 1.00 98.56 440 VAL A C 1
ATOM 3631 O O . VAL A 1 440 ? -4.532 -1.057 22.002 1.00 98.56 440 VAL A O 1
ATOM 3634 N N . LEU A 1 441 ? -6.557 -0.201 21.536 1.00 98.81 441 LEU A N 1
ATOM 3635 C CA . LEU A 1 441 ? -7.270 -0.976 22.552 1.00 98.81 441 LEU A CA 1
ATOM 3636 C C . LEU A 1 441 ? -7.311 -2.454 22.175 1.00 98.81 441 LEU A C 1
ATOM 3638 O O . LEU A 1 441 ? -6.976 -3.288 23.011 1.00 98.81 441 LEU A O 1
ATOM 3642 N N . VAL A 1 442 ? -7.635 -2.786 20.923 1.00 98.75 442 VAL A N 1
ATOM 3643 C CA . VAL A 1 442 ? -7.607 -4.172 20.431 1.00 98.75 442 VAL A CA 1
ATOM 3644 C C . VAL A 1 442 ? -6.204 -4.766 20.561 1.00 98.75 442 VAL A C 1
ATOM 3646 O O . VAL A 1 442 ? -6.047 -5.858 21.109 1.00 98.75 442 VAL A O 1
ATOM 3649 N N . ASP A 1 443 ? -5.160 -4.038 20.143 1.00 98.31 443 ASP A N 1
ATOM 3650 C CA . ASP A 1 443 ? -3.772 -4.489 20.318 1.00 98.31 443 ASP A CA 1
ATOM 3651 C C . ASP A 1 443 ? -3.438 -4.754 21.793 1.00 98.31 443 ASP A C 1
ATOM 3653 O O . ASP A 1 443 ? -2.877 -5.805 22.122 1.00 98.31 443 ASP A O 1
ATOM 3657 N N . LYS A 1 444 ? -3.825 -3.838 22.690 1.00 98.19 444 LYS A N 1
ATOM 3658 C CA . LYS A 1 444 ? -3.585 -3.980 24.127 1.00 98.19 444 LYS A CA 1
ATOM 3659 C C . LYS A 1 444 ? -4.334 -5.177 24.709 1.00 98.19 444 LYS A C 1
ATOM 3661 O O . LYS A 1 444 ? -3.711 -5.952 25.430 1.00 98.19 444 LYS A O 1
ATOM 3666 N N . MET A 1 445 ? -5.614 -5.346 24.372 1.00 98.56 445 MET A N 1
ATOM 3667 C CA . MET A 1 445 ? -6.466 -6.430 24.866 1.00 98.56 445 MET A CA 1
ATOM 3668 C C . MET A 1 445 ? -5.950 -7.810 24.445 1.00 98.56 445 MET A C 1
ATOM 3670 O O . MET A 1 445 ? -5.939 -8.712 25.285 1.00 98.56 445 MET A O 1
ATOM 3674 N N . ILE A 1 446 ? -5.433 -7.955 23.216 1.00 97.94 446 ILE A N 1
ATOM 3675 C CA . ILE A 1 446 ? -4.752 -9.183 22.769 1.00 97.94 446 ILE A CA 1
ATOM 3676 C C . ILE A 1 446 ? -3.509 -9.448 23.631 1.00 97.94 446 ILE A C 1
ATOM 3678 O O . ILE A 1 446 ? -3.346 -10.532 24.188 1.00 97.94 446 ILE A O 1
ATOM 3682 N N . ARG A 1 447 ? -2.621 -8.454 23.789 1.00 95.81 447 ARG A N 1
ATOM 3683 C CA . ARG A 1 447 ? -1.359 -8.626 24.540 1.00 95.81 447 ARG A CA 1
ATOM 3684 C C . ARG A 1 447 ? -1.574 -8.948 26.015 1.00 95.81 447 ARG A C 1
ATOM 3686 O O . ARG A 1 447 ? -0.731 -9.601 26.621 1.00 95.81 447 ARG A O 1
ATOM 3693 N N . THR A 1 448 ? -2.666 -8.470 26.606 1.00 95.56 448 THR A N 1
ATOM 3694 C CA . THR A 1 448 ? -3.018 -8.748 28.004 1.00 95.56 448 THR A CA 1
ATOM 3695 C C . THR A 1 448 ? -3.936 -9.958 28.171 1.00 95.56 448 THR A C 1
ATOM 3697 O O . THR A 1 448 ? -4.326 -10.242 29.308 1.00 95.56 448 THR A O 1
ATOM 3700 N N . GLN A 1 449 ? -4.251 -10.677 27.086 1.00 96.00 449 GLN A N 1
ATOM 3701 C CA . GLN A 1 449 ? -5.126 -11.856 27.074 1.00 96.00 449 GLN A CA 1
ATOM 3702 C C . GLN A 1 449 ? -6.526 -11.567 27.643 1.00 96.00 449 GLN A C 1
ATOM 3704 O O . GLN A 1 449 ? -7.082 -12.376 28.381 1.00 96.00 449 GLN A O 1
ATOM 3709 N N . ILE A 1 450 ? -7.059 -10.374 27.363 1.00 97.44 450 ILE A N 1
ATOM 3710 C CA . ILE A 1 450 ? -8.475 -10.055 27.614 1.00 97.44 450 ILE A CA 1
ATOM 3711 C C . ILE A 1 450 ? -9.326 -10.651 26.490 1.00 97.44 450 ILE A C 1
ATOM 3713 O O . ILE A 1 450 ? -10.392 -11.192 26.739 1.00 97.44 450 ILE A O 1
ATOM 3717 N N . VAL A 1 451 ? -8.816 -10.582 25.260 1.00 98.19 451 VAL A N 1
ATOM 3718 C CA . VAL A 1 451 ? -9.355 -11.274 24.085 1.00 98.19 451 VAL A CA 1
ATOM 3719 C C . VAL A 1 451 ? -8.209 -11.981 23.365 1.00 98.19 451 VAL A C 1
ATOM 3721 O O . VAL A 1 451 ? -7.038 -11.676 23.608 1.00 98.19 451 VAL A O 1
ATOM 3724 N N . ASP A 1 452 ? -8.533 -12.901 22.466 1.00 97.50 452 ASP A N 1
ATOM 3725 C CA . ASP A 1 452 ? -7.565 -13.582 21.608 1.00 97.50 452 ASP A CA 1
ATOM 3726 C C . ASP A 1 452 ? -7.706 -13.158 20.135 1.00 97.50 452 ASP A C 1
ATOM 3728 O O . ASP A 1 452 ? -8.577 -12.371 19.753 1.00 97.50 452 ASP A O 1
ATOM 3732 N N . CYS A 1 453 ? -6.794 -13.651 19.293 1.00 98.06 453 CYS A N 1
ATOM 3733 C CA . CYS A 1 453 ? -6.780 -13.336 17.867 1.00 98.06 453 CYS A CA 1
ATOM 3734 C C . CYS A 1 453 ? -8.033 -13.845 17.133 1.00 98.06 453 CYS A C 1
ATOM 3736 O O . CYS A 1 453 ? -8.455 -13.211 16.167 1.00 98.06 453 CYS A O 1
ATOM 3738 N N . ALA A 1 454 ? -8.618 -14.964 17.574 1.00 97.94 454 ALA A N 1
ATOM 3739 C CA . ALA A 1 454 ? -9.796 -15.554 16.944 1.00 97.94 454 ALA A CA 1
ATOM 3740 C C . ALA A 1 454 ? -11.045 -14.702 17.208 1.00 97.94 454 ALA A C 1
ATOM 3742 O O . ALA A 1 454 ? -11.782 -14.396 16.273 1.00 97.94 454 ALA A O 1
ATOM 3743 N N . ALA A 1 455 ? -11.229 -14.227 18.443 1.00 98.25 455 ALA A N 1
ATOM 3744 C CA . ALA A 1 455 ? -12.296 -13.299 18.803 1.00 98.25 455 ALA A CA 1
ATOM 3745 C C . ALA A 1 455 ? -12.225 -12.005 17.979 1.00 98.25 455 ALA A C 1
ATOM 3747 O O . ALA A 1 455 ? -13.241 -11.544 17.467 1.00 98.25 455 ALA A O 1
ATOM 3748 N N . VAL A 1 456 ? -11.027 -11.442 17.785 1.00 98.62 456 VAL A N 1
ATOM 3749 C CA . VAL A 1 456 ? -10.845 -10.237 16.956 1.00 98.62 456 VAL A CA 1
ATOM 3750 C C . VAL A 1 456 ? -11.146 -10.508 15.483 1.00 98.62 456 VAL A C 1
ATOM 3752 O O . VAL A 1 456 ? -11.787 -9.678 14.842 1.00 98.62 456 VAL A O 1
ATOM 3755 N N . ALA A 1 457 ? -10.734 -11.661 14.948 1.00 98.31 457 ALA A N 1
ATOM 3756 C CA . ALA A 1 457 ? -11.076 -12.052 13.583 1.00 98.31 457 ALA A CA 1
ATOM 3757 C C . ALA A 1 457 ? -12.598 -12.180 13.407 1.00 98.31 457 ALA A C 1
ATOM 3759 O O . ALA A 1 457 ? -13.151 -11.564 12.504 1.00 98.31 457 ALA A O 1
ATOM 3760 N N . ASN A 1 458 ? -13.284 -12.891 14.305 1.00 98.12 458 ASN A N 1
ATOM 3761 C CA . ASN A 1 458 ? -14.743 -13.035 14.271 1.00 98.12 458 ASN A CA 1
ATOM 3762 C C . ASN A 1 458 ? -15.468 -11.690 14.425 1.00 98.12 458 ASN A C 1
ATOM 3764 O O . ASN A 1 458 ? -16.451 -11.441 13.733 1.00 98.12 458 ASN A O 1
ATOM 3768 N N . TRP A 1 459 ? -14.970 -10.805 15.294 1.00 98.44 459 TRP A N 1
ATOM 3769 C CA . TRP A 1 459 ? -15.520 -9.462 15.472 1.00 98.44 459 TRP A CA 1
ATOM 3770 C C . TRP A 1 459 ? -15.416 -8.620 14.197 1.00 98.44 459 TRP A C 1
ATOM 3772 O O . TRP A 1 459 ? -16.384 -7.968 13.835 1.00 98.44 459 TRP A O 1
ATOM 3782 N N . ILE A 1 460 ? -14.300 -8.679 13.464 1.00 98.25 460 ILE A N 1
ATOM 3783 C CA . ILE A 1 460 ? -14.125 -7.930 12.204 1.00 98.25 460 ILE A CA 1
ATOM 3784 C C . ILE A 1 460 ? -15.200 -8.265 11.159 1.00 98.25 460 ILE A C 1
ATOM 3786 O O . ILE A 1 460 ? -15.611 -7.385 10.406 1.00 98.25 460 ILE A O 1
ATOM 3790 N N . PHE A 1 461 ? -15.674 -9.512 11.127 1.00 97.94 461 PHE A N 1
ATOM 3791 C CA . PHE A 1 461 ? -16.736 -9.962 10.221 1.00 97.94 461 PHE A CA 1
ATOM 3792 C C . PHE A 1 461 ? -18.135 -9.917 10.857 1.00 97.94 461 PHE A C 1
ATOM 3794 O O . PHE A 1 461 ? -19.075 -10.507 10.322 1.00 97.94 461 PHE A O 1
ATOM 3801 N N . SER A 1 462 ? -18.294 -9.251 12.003 1.00 97.19 462 SER A N 1
ATOM 3802 C CA . SER A 1 462 ? -19.574 -9.189 12.698 1.00 97.19 462 SER A CA 1
ATOM 3803 C C . SER A 1 462 ? -20.538 -8.178 12.057 1.00 97.19 462 SER A C 1
ATOM 3805 O O . SER A 1 462 ? -20.108 -7.232 11.388 1.00 97.19 462 SER A O 1
ATOM 3807 N N . PRO A 1 463 ? -21.860 -8.323 12.279 1.00 96.25 463 PRO A N 1
ATOM 3808 C CA . PRO A 1 463 ? -22.854 -7.390 11.744 1.00 96.25 463 PRO A CA 1
ATOM 3809 C C . PRO A 1 463 ? -22.635 -5.945 12.201 1.00 96.25 463 PRO A C 1
ATOM 3811 O O . PRO A 1 463 ? -22.918 -5.014 11.448 1.00 96.25 463 PRO A O 1
ATOM 3814 N N . GLU A 1 464 ? -22.098 -5.752 13.410 1.00 93.50 464 GLU A N 1
ATOM 3815 C CA . GLU A 1 464 ? -21.856 -4.427 13.989 1.00 93.50 464 GLU A CA 1
ATOM 3816 C C . GLU A 1 464 ? -20.815 -3.619 13.198 1.00 93.50 464 GLU A C 1
ATOM 3818 O O . GLU A 1 464 ? -20.919 -2.397 13.127 1.00 93.50 464 GLU A O 1
ATOM 3823 N N . LEU A 1 465 ? -19.847 -4.291 12.563 1.00 96.06 465 LEU A N 1
ATOM 3824 C CA . LEU A 1 465 ? -18.815 -3.655 11.740 1.00 96.06 465 LEU A CA 1
ATOM 3825 C C . LEU A 1 465 ? -19.157 -3.605 10.248 1.00 96.06 465 LEU A C 1
ATOM 3827 O O . LEU A 1 465 ? -18.363 -3.084 9.470 1.00 96.06 465 LEU A O 1
ATOM 3831 N N . SER A 1 466 ? -20.332 -4.085 9.830 1.00 95.12 466 SER A N 1
ATOM 3832 C CA . SER A 1 466 ? -20.722 -4.146 8.411 1.00 95.12 466 SER A CA 1
ATOM 3833 C C . SER A 1 466 ? -20.615 -2.797 7.685 1.00 95.12 466 SER A C 1
ATOM 3835 O O . SER A 1 466 ? -20.124 -2.745 6.559 1.00 95.12 466 SER A O 1
ATOM 3837 N N . HIS A 1 467 ? -20.992 -1.699 8.348 1.00 92.88 467 HIS A N 1
ATOM 3838 C CA . HIS A 1 467 ? -20.905 -0.342 7.797 1.00 92.88 467 HIS A CA 1
ATOM 3839 C C . HIS A 1 467 ? -19.469 0.191 7.689 1.00 92.88 467 HIS A C 1
ATOM 3841 O O . HIS A 1 467 ? -19.168 0.978 6.795 1.00 92.88 467 HIS A O 1
ATOM 3847 N N . ASP A 1 468 ? -18.574 -0.241 8.580 1.00 95.44 468 ASP A N 1
ATOM 3848 C CA . ASP A 1 468 ? -17.168 0.172 8.589 1.00 95.44 468 ASP A CA 1
ATOM 3849 C C . ASP A 1 468 ? -16.254 -0.828 7.865 1.00 95.44 468 ASP A C 1
ATOM 3851 O O . ASP A 1 468 ? -15.071 -0.548 7.687 1.00 95.44 468 ASP A O 1
ATOM 3855 N N . PHE A 1 469 ? -16.775 -1.973 7.415 1.00 97.31 469 PHE A N 1
ATOM 3856 C CA . PHE A 1 469 ? -15.997 -3.112 6.918 1.00 97.31 469 PHE A CA 1
ATOM 3857 C C . PHE A 1 469 ? -15.019 -2.744 5.795 1.00 97.31 469 PHE A C 1
ATOM 3859 O O . PHE A 1 469 ? -13.912 -3.275 5.712 1.00 97.31 469 PHE A O 1
ATOM 3866 N N . THR A 1 470 ? -15.395 -1.801 4.931 1.00 97.25 470 THR A N 1
ATOM 3867 C CA . THR A 1 470 ? -14.539 -1.363 3.822 1.00 97.25 470 THR A CA 1
ATOM 3868 C C . THR A 1 470 ? -13.498 -0.319 4.236 1.00 97.25 470 THR A C 1
ATOM 3870 O O . THR A 1 470 ? -12.689 0.078 3.402 1.00 97.25 470 THR A O 1
ATOM 3873 N N . ARG A 1 471 ? -13.513 0.202 5.468 1.00 97.69 471 ARG A N 1
ATOM 3874 C CA . ARG A 1 471 ? -12.568 1.231 5.940 1.00 97.69 471 ARG A CA 1
ATOM 3875 C C . ARG A 1 471 ? -11.220 0.629 6.309 1.00 97.69 471 ARG A C 1
ATOM 3877 O O . ARG A 1 471 ? -11.144 -0.470 6.858 1.00 97.69 471 ARG A O 1
ATOM 3884 N N . PHE A 1 472 ? -10.140 1.365 6.057 1.00 97.31 472 PHE A N 1
ATOM 3885 C CA . PHE A 1 472 ? -8.784 0.807 6.163 1.00 97.31 472 PHE A CA 1
ATOM 3886 C C . PHE A 1 472 ? -8.394 0.416 7.592 1.00 97.31 472 PHE A C 1
ATOM 3888 O O . PHE A 1 472 ? -7.705 -0.586 7.789 1.00 97.31 472 PHE A O 1
ATOM 3895 N N . TYR A 1 473 ? -8.897 1.118 8.613 1.00 98.00 473 TYR A N 1
ATOM 3896 C CA . TYR A 1 473 ? -8.568 0.798 10.007 1.00 98.00 473 TYR A CA 1
ATOM 3897 C C . TYR A 1 473 ? -9.009 -0.616 10.439 1.00 98.00 473 TYR A C 1
ATOM 3899 O O . TYR A 1 473 ? -8.363 -1.213 11.301 1.00 98.00 473 TYR A O 1
ATOM 3907 N N . ILE A 1 474 ? -10.063 -1.180 9.835 1.00 98.38 474 ILE A N 1
ATOM 3908 C CA . ILE A 1 474 ? -10.510 -2.559 10.095 1.00 98.38 474 ILE A CA 1
ATOM 3909 C C . ILE A 1 474 ? -9.427 -3.555 9.667 1.00 98.38 474 ILE A C 1
ATOM 3911 O O . ILE A 1 474 ? -9.024 -4.439 10.429 1.00 98.38 474 ILE A O 1
ATOM 3915 N N . TRP A 1 475 ? -8.883 -3.362 8.469 1.00 98.38 475 TRP A N 1
ATOM 3916 C CA . TRP A 1 475 ? -7.834 -4.206 7.902 1.00 98.38 475 TRP A CA 1
ATOM 3917 C C . TRP A 1 475 ? -6.480 -3.979 8.586 1.00 98.38 475 TRP A C 1
ATOM 3919 O O . TRP A 1 475 ? -5.736 -4.937 8.810 1.00 98.38 475 TRP A O 1
ATOM 3929 N N . GLU A 1 476 ? -6.184 -2.753 9.032 1.00 98.38 476 GLU A N 1
ATOM 3930 C CA . GLU A 1 476 ? -5.032 -2.464 9.900 1.00 98.38 476 GLU A CA 1
ATOM 3931 C C . GLU A 1 476 ? -5.068 -3.306 11.182 1.00 98.38 476 GLU A C 1
ATOM 3933 O O . GLU A 1 476 ? -4.047 -3.889 11.575 1.00 98.38 476 GLU A O 1
ATOM 3938 N N . ILE A 1 477 ? -6.240 -3.399 11.823 1.00 98.69 477 ILE A N 1
ATOM 3939 C CA . ILE A 1 477 ? -6.454 -4.215 13.023 1.00 98.69 477 ILE A CA 1
ATOM 3940 C C . ILE A 1 477 ? -6.261 -5.697 12.698 1.00 98.69 477 ILE A C 1
ATOM 3942 O O . ILE A 1 477 ? -5.521 -6.378 13.420 1.00 98.69 477 ILE A O 1
ATOM 3946 N N . LEU A 1 478 ? -6.852 -6.195 11.605 1.00 98.62 478 LEU A N 1
ATOM 3947 C CA . LEU A 1 478 ? -6.715 -7.594 11.191 1.00 98.62 478 LEU A CA 1
ATOM 3948 C C . LEU A 1 478 ? -5.249 -7.972 10.960 1.00 98.62 478 LEU A C 1
ATOM 3950 O O . LEU A 1 478 ? -4.728 -8.905 11.574 1.00 98.62 478 LEU A O 1
ATOM 3954 N N . HIS A 1 479 ? -4.540 -7.207 10.128 1.00 97.94 479 HIS A N 1
ATOM 3955 C CA . HIS A 1 479 ? -3.139 -7.471 9.815 1.00 97.94 479 HIS A CA 1
ATOM 3956 C C . HIS A 1 479 ? -2.234 -7.304 11.040 1.00 97.94 479 HIS A C 1
ATOM 3958 O O . HIS A 1 479 ? -1.291 -8.076 11.222 1.00 97.94 479 HIS A O 1
ATOM 3964 N N . SER A 1 480 ? -2.517 -6.341 11.923 1.00 98.00 480 SER A N 1
ATOM 3965 C CA . SER A 1 480 ? -1.811 -6.206 13.202 1.00 98.00 480 SER A CA 1
ATOM 3966 C C . SER A 1 480 ? -2.020 -7.422 14.107 1.00 98.00 480 SER A C 1
ATOM 3968 O O . SER A 1 480 ? -1.098 -7.829 14.819 1.00 98.00 480 SER A O 1
ATOM 3970 N N . THR A 1 481 ? -3.212 -8.014 14.084 1.00 98.31 481 THR A N 1
ATOM 3971 C CA . THR A 1 481 ? -3.558 -9.228 14.834 1.00 98.31 481 THR A CA 1
ATOM 3972 C C . THR A 1 481 ? -2.819 -10.444 14.279 1.00 98.31 481 THR A C 1
ATOM 3974 O O . THR A 1 481 ? -2.118 -11.122 15.029 1.00 98.31 481 THR A O 1
ATOM 3977 N N . ILE A 1 482 ? -2.834 -10.642 12.957 1.00 97.88 482 ILE A N 1
ATOM 3978 C CA . ILE A 1 482 ? -2.082 -11.713 12.281 1.00 97.88 482 ILE A CA 1
ATOM 3979 C C . ILE A 1 482 ? -0.577 -11.589 12.558 1.00 97.88 482 ILE A C 1
ATOM 3981 O O . ILE A 1 482 ? 0.070 -12.565 12.930 1.00 97.88 482 ILE A O 1
ATOM 3985 N N . ARG A 1 483 ? 0.001 -10.382 12.461 1.00 97.06 483 ARG A N 1
ATOM 3986 C CA . ARG A 1 483 ? 1.429 -10.158 12.762 1.00 97.06 483 ARG A CA 1
ATOM 3987 C C . ARG A 1 483 ? 1.798 -10.533 14.195 1.00 97.06 483 ARG A C 1
ATOM 3989 O O . ARG A 1 483 ? 2.901 -11.028 14.419 1.00 97.06 483 ARG A O 1
ATOM 3996 N N . LYS A 1 484 ? 0.913 -10.277 15.164 1.00 94.19 484 LYS A N 1
ATOM 3997 C CA . LYS A 1 484 ? 1.124 -10.693 16.558 1.00 94.19 484 LYS A CA 1
ATOM 3998 C C . LYS A 1 484 ? 1.121 -12.214 16.681 1.00 94.19 484 LYS A C 1
ATOM 4000 O O . LYS A 1 484 ? 2.015 -12.742 17.329 1.00 94.19 484 LYS A O 1
ATOM 4005 N N . MET A 1 485 ? 0.188 -12.893 16.013 1.00 94.56 485 MET A N 1
ATOM 4006 C CA . MET A 1 485 ? 0.145 -14.356 15.995 1.00 94.56 485 MET A CA 1
ATOM 4007 C C . MET A 1 485 ? 1.406 -14.955 15.357 1.00 94.56 485 MET A C 1
ATOM 4009 O O . MET A 1 485 ? 2.037 -15.825 15.944 1.00 94.56 485 MET A O 1
ATOM 4013 N N . ASN A 1 486 ? 1.846 -14.428 14.212 1.00 93.31 486 ASN A N 1
ATOM 4014 C CA . ASN A 1 486 ? 3.056 -14.902 13.533 1.00 93.31 486 ASN A CA 1
ATOM 4015 C C . ASN A 1 486 ? 4.310 -14.776 14.416 1.00 93.31 486 ASN A C 1
ATOM 4017 O O . ASN A 1 486 ? 5.140 -15.675 14.426 1.00 93.31 486 ASN A O 1
ATOM 4021 N N . LYS A 1 487 ? 4.432 -13.682 15.182 1.00 90.88 487 LYS A N 1
ATOM 4022 C CA . LYS A 1 487 ? 5.525 -13.470 16.152 1.00 90.88 487 LYS A CA 1
ATOM 4023 C C . LYS A 1 487 ? 5.408 -14.304 17.431 1.00 90.88 487 LYS A C 1
ATOM 4025 O O . LYS A 1 487 ? 6.319 -14.260 18.242 1.00 90.88 487 LYS A O 1
ATOM 4030 N N . HIS A 1 488 ? 4.263 -14.937 17.671 1.00 85.31 488 HIS A N 1
ATOM 4031 C CA . HIS A 1 488 ? 4.076 -15.829 18.811 1.00 85.31 488 HIS A CA 1
ATOM 4032 C C . HIS A 1 488 ? 4.470 -17.272 18.469 1.00 85.31 488 HIS A C 1
ATOM 4034 O O . HIS A 1 488 ? 4.893 -18.005 19.354 1.00 85.31 488 HIS A O 1
ATOM 4040 N N . VAL A 1 489 ? 4.308 -17.668 17.198 1.00 81.25 489 VAL A N 1
ATOM 4041 C CA . VAL A 1 489 ? 4.672 -19.002 16.684 1.00 81.25 489 VAL A CA 1
ATOM 4042 C C . VAL A 1 489 ? 6.158 -19.096 16.321 1.00 81.25 489 VAL A C 1
ATOM 4044 O O . VAL A 1 489 ? 6.747 -20.161 16.493 1.00 81.25 489 VAL A O 1
ATOM 4047 N N . MET A 1 490 ? 6.739 -18.009 15.796 1.00 50.78 490 MET A N 1
ATOM 4048 C CA . MET A 1 490 ? 8.191 -17.854 15.607 1.00 50.78 490 MET A CA 1
ATOM 4049 C C . MET A 1 490 ? 8.871 -17.521 16.927 1.00 50.78 490 MET A C 1
ATOM 4051 O O . MET A 1 490 ? 9.972 -18.067 17.155 1.00 50.78 490 MET A O 1
#

Organism: NCBI:txid3147026

Secondary structure (DSSP, 8-state):
-HHHHHHHHHHHHHHHHHHHHHHH-HHHHHHHHHHHHHHHHH---TTHHHH-SBS--SSS---BHHHHHHHHHHHHHHTTT--SS---GGGGGHHHHTTSPP-PPPPP-PPPP-TT---PPP-B------TTS-TTSSPPPPTTSHHHHHHHHHHHHHHHHHTT-HHHHHHHHHT---SS---HHHHHHHHHHHHHT-SS--SS-HHHHHHHHHHHHHHSTTTHHHHHHHHHHHHHHTGGGB-HHHHHHHHHHHHHHHHHTTT---GGGGTHHHHS-TTSHHHHHHHHHHHHHHHTS-HHHHHHTS-GGGGGGSPPP-----TT-SGGGGGSTTHHHHHHHHHHHHTT--HHHHHHHHHTS--TT--TT--SS----HHHHHHHHHHHHHHTTT-HHHHHHHHHHTHHHHHHHT-SHHHHHHHHHHHHHHHTT-HHHHHHHHHHHHHTTSS-HHHHHHHHTSGGGTTTTTSHHHHHHHHHHHHHHHHHH-

pLDDT: mean 95.67, std 7.72, range [44.84, 98.94]

Sequence (490 aa):
VRCDWYVYAFLSSLLWVGKELYEKKDTEMEHILSTVETYMKRRQKTHVPMLQVWSADKPHPQEEYLDCLWAQIQKMKKDHWQERHIPRPYLAFDSVLCEALQHNLPPFMPPPHAADSVYPMPRVTFRMFDYTDDPEGPIMPGSHSVERFVIEENLHCIIRSFWKERLTCAVQLTSYPGNHKIPLNYHIVEVIFSELFQLPVPPHTEIMYTTLFIELCKLQPGSLPQVLAQATEMLYMRLDTMNTICIDRFINWFSHHLSNFEFRWSWEDWSDSVSEDLDRPRPKFVREVLEKCMRLSYHQRIVDIVPASFSVLTPANPSCIYKYGDESNKSVPGYNVALCLSIAIKNKASNDEIFTILKDVPNLNQEEDDDEGFSYNPLKIEVFVQTLLHLAAKSFSHSFSALGKFREVLRTLAESDEGKLHVLRVMYDVWKNHPQMIAVLVDKMIRTQIVDCAAVANWIFSPELSHDFTRFYIWEILHSTIRKMNKHVM

Foldseek 3Di:
DVVVVVLCVVLLCCLPCVLVCCVVPVPVVVVVLVVSVVVVVPDDPPCVLVFDQFPDPPPHHQAWPSVLSNLQSVVCVVVSVDDFWDDDVCVVVCVPVVPDDDDDDDDDDDDDDDPPDDDDDTHTDQDQDAQVLPVPFDHADDSSHSNLVVLLVVLVVLCVVCLVPLLSSLVCQVPPDTNDGHPSLLSNLRSLLCQLSGPPHHPDDLVSSLVSLVSNCVVCVPPNVVSNLSVLVSCLVRQQRGDPSSLVSNLLSVLVNCLVVLVDDPCVVLLVLLVDDCPGRNLQSLLSSLVSNCVSPNQVSSCVNHDPSCPVSHAFHFAFDFQLPDPVNPVPQCNVLLVVLLVCVVVVHALVVLVVSLVPRDAPPDDPPDDDDLDARLSSLQSNLRSLCNVQVPDLVSNLVSCVRNVVVLCSNQVDLVSQLSNLLSNCVGGVSPLVSSLSNLVSCCVSVSDHLVSLVVNLPDPSCPVVNSPVSSVVSNVSRVVVVVVVVD

InterPro domains:
  IPR015172 MIF4G-like, type 1 [PF09088] (176-307)
  IPR015174 MIF4G-like, type 2 [PF09090] (322-489)
  IPR016024 Armadillo-type fold [SSF48371] (2-126)
  IPR016024 Armadillo-type fold [SSF48371] (128-316)
  IPR016024 Armadillo-type fold [SSF48371] (318-489)
  IPR027159 Nuclear cap-binding protein subunit 1 [PTHR12412] (1-489)